Protein AF-A0A2M9NRP5-F1 (afdb_monomer_lite)

Secondary structure (DSSP, 8-state):
--PPPPPPPPP-------------------------------------------------------------TTEEEE-SHHHHHHHHHSSS---EEEESS-EEE-S-EE--TT--EEEEE-TT-EEEE-S--STTSSEEE-S-S---EEEEEEEEEE---TT-SEEE-TT--SPEEEEEEEEEEES-SEEEEEEEEEEESEEEEEE-S-SSTTPPPP--SEEEEEEEE-SEEEEEE-SSS-SEEE--SS-EEEEPTT-EEEEEE-S-SS-SEEESSS-EEEEE-TT-EEEEEES--SSTT--EEEEEE-TT-EEEEEE-SS--S-SEEESS-EEE-TT-EEEEEESSS-SEEESS-SEEEEES-SEEEEEESSS-SEEE-SS-EEEEEE-S-EEEEESS------B--SSSS---------TTS--SEE--SSTT--EEEEESS---EEEE--HHHHHHHHHHHHHHHHHTTBSSTT--SB-TT--HHHHHHHHHHHHHSPSSHHHHHHHHHHHHHHHHHHHHHHHHHHHHHHHHHHHTTBSSTT--SB-TT--HHHHHHHHHHHHTSPSSHHHHHHHHHHHHHHHHHHHHHHHHHHHHHHHHHHHTTBSSTT--SB-TT--HHHHHHHHHHHHHSPSSHHHHHHHHHHHHHHHHHHHHHHHHHHHHHHHHHHHHTBSSTT--SB-TT--HHHHHHHHHHHTT-

Foldseek 3Di:
DDDDDDDDDDDDDDDDDDDDDDDDDDDDDDDDDDDDDDDDDDDDDDDDDDDDDDDDDDDDDDDPDDPPPPDDQQEDEDAELVRVLCSFQDPRNHAEYEYPAEYEQAFFRAGHQQHQHHEYHDVQHEYEDNFDEDLRGGAEHDDHARHAEYEYENYEYQDQYPQANYHYDPNYAAHEYEYENYEYAAQEHHHAQRYEYEYYHAYEEEFQNPSDVNGDGHEANYNYQEYEYAAEYAYEGEDQYANYEHAHQEYEYEYEAQHEEHYEYADHHAANYEHDNHAYAYEHYALYEEHADYAHAHYRPHEHQEAYYYANYEYAAEHDDDDAAESHHYEEEAEAAAQYHAAFEYEHYEPYEYEHYAEHEYHAHAEEHFYYAHYASYEYEHAAYEYEDDYAEYEFAYNFDPPWDKDFDPPQAWDWDFPDDDPPGDDNYYDYPDPPHGHTYTYRRHGIYTYGHPPPSVLVRLLVVLVCLLPQQAPDPVLQHGDPPRDPVSLVSSVVSLVPHDDDDSSVVSVVSSVSSVVNNVVVVVLVVLLVVLVCLLCQQAPDPVLQHGDPPDDPVSLVSSVVSLVPHDDDDSSVVSVVSSVSSVVNNVVVVVLVVLLVVLVCLLCQQAPDPVLQHGDPPDDPVSLVVSLVSLVPHDDDDSSVVSVVSSVSSVVNNVVVVVVVVLVVVLVVLQCQQAPDPVSPHGDPPDDPVSVVVSVVSVVVD

Sequence (705 aa):
MKKSKVLKPINVMTTSFLLASSLLMPTAGFAEESSASEKNVANAQESEAKNQSAGTQTVEKESRSKAATARATNEAVVNNFAELKAALEGDNGITTITLGQNIDISGPINIQAKKSNILIEGNNYTVSETGANGGSGGIYYGNGNILRNVTVKDLTIRGKNYYGFITINDASNNVKQIFENVTYSGPQMIWNRYGNVIFRGVNNININNTTMPGSSPAQEMAETGSVEIEGEININHNSGYALIWSISKAPQFKIAPDAKVEINTLQSGYGIFYPTEGYGDFSVGENAMVKFDGQKGITGSGILKSFILDPGAEVEMNRTGKDVAPMILFYGETEINENAKLQVSTENGHAMQAVNVGTMKFKKPERVILSSLKGQAIDNKYTSLTLSMDTGKVKYWTNQSPTPNSYVSNDGKDFTWDANYRYDVAQAIKVSKNLNYNFNIEFDKTNKIELGTDVDGQLKKELAEAKNKVEDLFTNDKFDTLKGSTNQGAIDEAQAAVNKLPAGAEKDRLQDLVNKAKDLLKKKEEAEKDQADAKKKVEDLFTDNKFDTLKGNTNQAAVDEAEAAVNKLPAGAEKDRLQDLVNKAKDLLKKKEEAEKEQADAKKKVEDLFTDNKFDTLKGNTNQAAVDEAEAAVNKLPAGAEKDRLQDLVNKAKDLLKKKEEAEKEQADAKKKVEDLFTDNKFDTLKGSTNQAAVDEAQAAVNKL

Structure (mmCIF, N/CA/C/O backbone):
data_AF-A0A2M9NRP5-F1
#
_entry.id   AF-A0A2M9NRP5-F1
#
loop_
_atom_site.group_PDB
_atom_site.id
_atom_site.type_symbol
_atom_site.label_atom_id
_atom_site.label_alt_id
_atom_site.label_comp_id
_atom_site.label_asym_id
_atom_site.label_entity_id
_atom_site.label_seq_id
_atom_site.pdbx_PDB_ins_code
_atom_site.Cartn_x
_atom_site.Cartn_y
_atom_site.Cartn_z
_atom_site.occupancy
_atom_site.B_iso_or_equiv
_atom_site.auth_seq_id
_atom_site.auth_comp_id
_atom_site.auth_asym_id
_atom_site.auth_atom_id
_atom_site.pdbx_PDB_model_num
ATOM 1 N N . MET A 1 1 ? 36.938 26.075 41.497 1.00 39.78 1 MET A N 1
ATOM 2 C CA . MET A 1 1 ? 36.907 27.092 40.419 1.00 39.78 1 MET A CA 1
ATOM 3 C C . MET A 1 1 ? 36.660 26.417 39.074 1.00 39.78 1 MET A C 1
ATOM 5 O O . MET A 1 1 ? 37.544 25.724 38.598 1.00 39.78 1 MET A O 1
ATOM 9 N N . LYS A 1 2 ? 35.466 26.606 38.500 1.00 34.19 2 LYS A N 1
ATOM 10 C CA . LYS A 1 2 ? 35.135 26.724 37.062 1.00 34.19 2 LYS A CA 1
ATOM 11 C C . LYS A 1 2 ? 33.605 26.857 36.999 1.00 34.19 2 LYS A C 1
ATOM 13 O O . LYS A 1 2 ? 32.886 25.909 37.280 1.00 34.19 2 LYS A O 1
ATOM 18 N N . LYS A 1 3 ? 33.126 28.088 36.788 1.00 31.47 3 LYS A N 1
ATOM 19 C CA . LYS A 1 3 ? 31.700 28.452 36.740 1.00 31.47 3 LYS A CA 1
ATOM 20 C C . LYS A 1 3 ? 31.164 28.150 35.336 1.00 31.47 3 LYS A C 1
ATOM 22 O O . LYS A 1 3 ? 31.695 28.700 34.375 1.00 31.47 3 LYS A O 1
ATOM 27 N N . SER A 1 4 ? 30.131 27.316 35.226 1.00 34.12 4 SER A N 1
ATOM 28 C CA . SER A 1 4 ? 29.380 27.131 33.978 1.00 34.12 4 SER A CA 1
ATOM 29 C C . SER A 1 4 ? 28.282 28.194 33.877 1.00 34.12 4 SER A C 1
ATOM 31 O O . SER A 1 4 ? 27.573 28.454 34.850 1.00 34.12 4 SER A O 1
ATOM 33 N N . LYS A 1 5 ? 28.211 28.865 32.723 1.00 35.06 5 LYS A N 1
ATOM 34 C CA . LYS A 1 5 ? 27.288 29.966 32.423 1.00 35.06 5 LYS A CA 1
ATOM 35 C C . LYS A 1 5 ? 25.906 29.417 32.059 1.00 35.06 5 LYS A C 1
ATOM 37 O O . LYS A 1 5 ? 25.784 28.552 31.202 1.00 35.06 5 LYS A O 1
ATOM 42 N N . VAL A 1 6 ? 24.884 29.988 32.688 1.00 32.22 6 VAL A N 1
ATOM 43 C CA . VAL A 1 6 ? 23.459 29.792 32.395 1.00 32.22 6 VAL A CA 1
ATOM 44 C C . VAL A 1 6 ? 23.090 30.582 31.133 1.00 32.22 6 VAL A C 1
ATOM 46 O O . VAL A 1 6 ? 23.332 31.789 31.074 1.00 32.22 6 VAL A O 1
ATOM 49 N N . LEU A 1 7 ? 22.504 29.913 30.138 1.00 30.45 7 LEU A N 1
ATOM 50 C CA . LEU A 1 7 ? 21.880 30.528 28.961 1.00 30.45 7 LEU A CA 1
ATOM 51 C C . LEU A 1 7 ? 20.376 30.712 29.223 1.00 30.45 7 LEU A C 1
ATOM 53 O O . LEU A 1 7 ? 19.698 29.783 29.653 1.00 30.45 7 LEU A O 1
ATOM 57 N N . LYS A 1 8 ? 19.882 31.935 28.998 1.00 32.38 8 LYS A N 1
ATOM 58 C CA . LYS A 1 8 ? 18.467 32.326 29.109 1.00 32.38 8 LYS A CA 1
ATOM 59 C C . LYS A 1 8 ? 17.691 31.930 27.839 1.00 32.38 8 LYS A C 1
ATOM 61 O O . LYS A 1 8 ? 18.275 32.006 26.758 1.00 32.38 8 LYS A O 1
ATOM 66 N N . PRO A 1 9 ? 16.394 31.592 27.936 1.00 34.56 9 PRO A N 1
ATOM 67 C CA . PRO A 1 9 ? 15.548 31.358 26.770 1.00 34.56 9 PRO A CA 1
ATOM 68 C C . PRO A 1 9 ? 15.147 32.665 26.065 1.00 34.56 9 PRO A C 1
ATOM 70 O O . PRO A 1 9 ? 14.930 33.701 26.696 1.00 34.56 9 PRO A O 1
ATOM 73 N N . ILE A 1 10 ? 15.070 32.582 24.737 1.00 32.06 10 ILE A N 1
ATOM 74 C CA . ILE A 1 10 ? 14.662 33.634 23.802 1.00 32.06 10 ILE A CA 1
ATOM 75 C C . ILE A 1 10 ? 13.128 33.649 23.723 1.00 32.06 10 ILE A C 1
ATOM 77 O O . ILE A 1 10 ? 12.516 32.644 23.374 1.00 32.06 10 ILE A O 1
ATOM 81 N N . ASN A 1 11 ? 12.526 34.800 24.033 1.00 30.03 11 ASN A N 1
ATOM 82 C CA . ASN A 1 11 ? 11.124 35.112 23.746 1.00 30.03 11 ASN A CA 1
ATOM 83 C C . ASN A 1 11 ? 10.968 35.405 22.248 1.00 30.03 11 ASN A C 1
ATOM 85 O O . ASN A 1 11 ? 11.623 36.317 21.743 1.00 30.03 11 ASN A O 1
ATOM 89 N N . VAL A 1 12 ? 10.056 34.709 21.567 1.00 31.39 12 VAL A N 1
ATOM 90 C CA . VAL A 1 12 ? 9.543 35.141 20.259 1.00 31.39 12 VAL A CA 1
ATOM 91 C C . VAL A 1 12 ? 8.069 35.499 20.419 1.00 31.39 12 VAL A C 1
ATOM 93 O O . VAL A 1 12 ? 7.280 34.742 20.977 1.00 31.39 12 VAL A O 1
ATOM 96 N N . MET A 1 13 ? 7.766 36.725 19.998 1.00 26.23 13 MET A N 1
ATOM 97 C CA . MET A 1 13 ? 6.534 37.473 20.208 1.00 26.23 13 MET A CA 1
ATOM 98 C C . MET A 1 13 ? 5.302 36.811 19.583 1.00 26.23 13 MET A C 1
ATOM 100 O O . MET A 1 13 ? 5.248 36.594 18.376 1.00 26.23 13 MET A O 1
ATOM 104 N N . THR A 1 14 ? 4.258 36.645 20.389 1.00 29.83 14 THR A N 1
ATOM 105 C CA . THR A 1 14 ? 2.859 36.650 19.950 1.00 29.83 14 THR A CA 1
ATOM 106 C C . THR A 1 14 ? 2.466 38.062 19.522 1.00 29.83 14 THR A C 1
ATOM 108 O O . THR A 1 14 ? 2.480 38.988 20.333 1.00 29.83 14 THR A O 1
ATOM 111 N N . THR A 1 15 ? 2.108 38.235 18.252 1.00 27.80 15 THR A N 1
ATOM 112 C CA . THR A 1 15 ? 1.492 39.466 17.745 1.00 27.80 15 THR A CA 1
ATOM 113 C C . THR A 1 15 ? -0.024 39.337 17.873 1.00 27.80 15 THR A C 1
ATOM 115 O O . THR A 1 15 ? -0.676 38.661 17.084 1.00 27.80 15 THR A O 1
ATOM 118 N N . SER A 1 16 ? -0.581 39.971 18.903 1.00 26.78 16 SER A N 1
ATOM 119 C CA . SER A 1 16 ? -2.015 40.225 19.028 1.00 26.78 16 SER A CA 1
ATOM 120 C C . SER A 1 16 ? -2.387 41.409 18.136 1.00 26.78 16 SER A C 1
ATOM 122 O O . SER A 1 16 ? -1.822 42.489 18.303 1.00 26.78 16 SER A O 1
ATOM 124 N N . PHE A 1 17 ? -3.353 41.239 17.232 1.00 26.33 17 PHE A N 1
ATOM 125 C CA . PHE A 1 17 ? -4.066 42.362 16.620 1.00 26.33 17 PHE A CA 1
ATOM 126 C C . PHE A 1 17 ? -5.505 42.383 17.133 1.00 26.33 17 PHE A C 1
ATOM 128 O O . PHE A 1 17 ? -6.215 41.380 17.104 1.00 26.33 17 PHE A O 1
ATOM 135 N N . LEU A 1 18 ? -5.870 43.541 17.680 1.00 24.45 18 LEU A N 1
ATOM 136 C CA . LEU A 1 18 ? -7.116 43.828 18.370 1.00 24.45 18 LEU A CA 1
ATOM 137 C C . LEU A 1 18 ? -8.341 43.696 17.456 1.00 24.45 18 LEU A C 1
ATOM 139 O O . LEU A 1 18 ? -8.385 44.278 16.374 1.00 24.45 18 LEU A O 1
ATOM 143 N N . LEU A 1 19 ? -9.378 43.033 17.976 1.00 25.98 19 LEU A N 1
ATOM 144 C CA . LEU A 1 19 ? -10.760 43.269 17.575 1.00 25.98 19 LEU A CA 1
ATOM 145 C C . LEU A 1 19 ? -11.211 44.631 18.111 1.00 25.98 19 LEU A C 1
ATOM 147 O O . LEU A 1 19 ? -11.216 44.864 19.320 1.00 25.98 19 LEU A O 1
ATOM 151 N N . ALA A 1 20 ? -11.684 45.485 17.213 1.00 25.69 20 ALA A N 1
ATOM 152 C CA . ALA A 1 20 ? -12.598 46.561 17.544 1.00 25.69 20 ALA A CA 1
ATOM 153 C C . ALA A 1 20 ? -13.628 46.678 16.422 1.00 25.69 20 ALA A C 1
ATOM 155 O O . ALA A 1 20 ? -13.295 47.078 15.310 1.00 25.69 20 ALA A O 1
ATOM 156 N N . SER A 1 21 ? -14.881 46.341 16.720 1.00 27.66 21 SER A N 1
ATOM 157 C CA . SER A 1 21 ? -16.020 47.181 16.349 1.00 27.66 21 SER A CA 1
ATOM 158 C C . SER A 1 21 ? -17.283 46.700 17.049 1.00 27.66 21 SER A C 1
ATOM 160 O O . SER A 1 21 ? -17.725 45.564 16.921 1.00 27.66 21 SER A O 1
ATOM 162 N N . SER A 1 22 ? -17.815 47.638 17.817 1.00 26.92 22 SER A N 1
ATOM 163 C CA . SER A 1 22 ? -19.147 47.717 18.388 1.00 26.92 22 SER A CA 1
ATOM 164 C C . SER A 1 22 ? -20.257 47.350 17.407 1.00 26.92 22 SER A C 1
ATOM 166 O O . SER A 1 22 ? -20.298 47.911 16.314 1.00 26.92 22 SER A O 1
ATOM 168 N N . LEU A 1 23 ? -21.251 46.589 17.861 1.00 26.50 23 LEU A N 1
ATOM 169 C CA . LEU A 1 23 ? -22.629 46.841 17.454 1.00 26.50 23 LEU A CA 1
ATOM 170 C C . LEU A 1 23 ? -23.588 46.589 18.617 1.00 26.50 23 LEU A C 1
ATOM 172 O O . LEU A 1 23 ? -23.516 45.585 19.322 1.00 26.50 23 LEU A O 1
ATOM 176 N N . LEU A 1 24 ? -24.429 47.598 18.818 1.00 27.03 24 LEU A N 1
ATOM 177 C CA . LEU A 1 24 ? -25.480 47.691 19.809 1.00 27.03 24 LEU A CA 1
ATOM 178 C C . LEU A 1 24 ? -26.542 46.600 19.615 1.00 27.03 24 LEU A C 1
ATOM 180 O O . LEU A 1 24 ? -26.852 46.208 18.492 1.00 27.03 24 LEU A O 1
ATOM 184 N N . MET A 1 25 ? -27.158 46.199 20.728 1.00 27.98 25 MET A N 1
ATOM 185 C CA . MET A 1 25 ? -28.485 45.575 20.745 1.00 27.98 25 MET A CA 1
ATOM 186 C C . MET A 1 25 ? -29.546 46.536 20.162 1.00 27.98 25 MET A C 1
ATOM 188 O O . MET A 1 25 ? -29.333 47.751 20.129 1.00 27.98 25 MET A O 1
ATOM 192 N N . PRO A 1 26 ? -30.729 46.022 19.786 1.00 32.56 26 PRO A N 1
ATOM 193 C CA . PRO A 1 26 ? -31.793 46.036 20.784 1.00 32.56 26 PRO A CA 1
ATOM 194 C C . PRO A 1 26 ? -32.595 44.735 20.896 1.00 32.56 26 PRO A C 1
ATOM 196 O O . PRO A 1 26 ? -32.732 43.929 19.982 1.00 32.56 26 PRO A O 1
ATOM 199 N N . THR A 1 27 ? -33.133 44.616 22.099 1.00 26.97 27 THR A N 1
ATOM 200 C CA . THR A 1 27 ? -34.112 43.685 22.645 1.00 26.97 27 THR A CA 1
ATOM 201 C C . THR A 1 27 ? -35.478 43.729 21.954 1.00 26.97 27 THR A C 1
ATOM 203 O O . THR A 1 27 ? -35.994 44.817 21.711 1.00 26.97 27 THR A O 1
ATOM 206 N N . ALA A 1 28 ? -36.099 42.560 21.785 1.00 26.16 28 ALA A N 1
ATOM 207 C CA . ALA A 1 28 ? -37.537 42.247 21.892 1.00 26.16 28 ALA A CA 1
ATOM 208 C C . ALA A 1 28 ? -37.679 40.755 21.520 1.00 26.16 28 ALA A C 1
ATOM 210 O O . ALA A 1 28 ? -37.014 40.311 20.596 1.00 26.16 28 ALA A O 1
ATOM 211 N N . GLY A 1 29 ? -38.461 39.884 22.145 1.00 23.88 29 GLY A N 1
ATOM 212 C CA . GLY A 1 29 ? -39.442 39.980 23.210 1.00 23.88 29 GLY A CA 1
ATOM 213 C C . GLY A 1 29 ? -40.284 38.694 23.152 1.00 23.88 29 GLY A C 1
ATOM 214 O O . GLY A 1 29 ? -40.696 38.305 22.068 1.00 23.88 29 GLY A O 1
ATOM 215 N N . PHE A 1 30 ? -40.524 38.099 24.322 1.00 24.27 30 PHE A N 1
ATOM 216 C CA . PHE A 1 30 ? -41.707 37.316 24.721 1.00 24.27 30 PHE A CA 1
ATOM 217 C C . PHE A 1 30 ? -42.085 35.943 24.115 1.00 24.27 30 PHE A C 1
ATOM 219 O O . PHE A 1 30 ? -42.012 35.707 22.915 1.00 24.27 30 PHE A O 1
ATOM 226 N N . ALA A 1 31 ? -42.660 35.158 25.049 1.00 25.80 31 ALA A N 1
ATOM 227 C CA . ALA A 1 31 ? -43.504 33.952 24.979 1.00 25.80 31 ALA A CA 1
ATOM 228 C C . ALA A 1 31 ? -42.745 32.601 24.886 1.00 25.80 31 ALA A C 1
ATOM 230 O O . ALA A 1 31 ? -42.038 32.365 23.914 1.00 25.80 31 ALA A O 1
ATOM 231 N N . GLU A 1 32 ? -42.695 31.721 25.911 1.00 24.89 32 GLU A N 1
ATOM 232 C CA . GLU A 1 32 ? -43.805 30.971 26.577 1.00 24.89 32 GLU A CA 1
ATOM 233 C C . GLU A 1 32 ? -44.709 30.301 25.515 1.00 24.89 32 GLU A C 1
ATOM 235 O O . GLU A 1 32 ? -45.106 30.949 24.561 1.00 24.89 32 GLU A O 1
ATOM 240 N N . GLU A 1 33 ? -45.068 29.018 25.516 1.00 25.53 33 GLU A N 1
ATOM 241 C CA . GLU A 1 33 ? -45.309 28.037 26.573 1.00 25.53 33 GLU A CA 1
ATOM 242 C C . GLU A 1 33 ? -45.669 26.686 25.887 1.00 25.53 33 GLU A C 1
ATOM 244 O O . GLU A 1 33 ? -46.022 26.674 24.708 1.00 25.53 33 GLU A O 1
ATOM 249 N N . SER A 1 34 ? -45.714 25.592 26.664 1.00 25.22 34 SER A N 1
ATOM 250 C CA . SER A 1 34 ? -46.558 24.379 26.481 1.00 25.22 34 SER A CA 1
ATOM 251 C C . SER A 1 34 ? -46.191 23.380 25.357 1.00 25.22 34 SER A C 1
ATOM 253 O O . SER A 1 34 ? -46.001 23.761 24.212 1.00 25.22 34 SER A O 1
ATOM 255 N N . SER A 1 35 ? -45.932 22.081 25.565 1.00 26.25 35 SER A N 1
ATOM 256 C CA . SER A 1 35 ? -46.452 20.989 26.423 1.00 26.25 35 SER A CA 1
ATOM 257 C C . SER A 1 35 ? -47.418 20.041 25.685 1.00 26.25 35 SER A C 1
ATOM 259 O O . SER A 1 35 ? -48.160 20.450 24.803 1.00 26.25 35 SER A O 1
ATOM 261 N N . ALA A 1 36 ? -47.365 18.767 26.109 1.00 25.58 36 ALA A N 1
ATOM 262 C CA . ALA A 1 36 ? -48.167 17.586 25.736 1.00 25.58 36 ALA A CA 1
ATOM 263 C C . ALA A 1 36 ? -47.902 16.979 24.338 1.00 25.58 36 ALA A C 1
ATOM 265 O O . ALA A 1 36 ? -47.996 17.651 23.325 1.00 25.58 36 ALA A O 1
ATOM 266 N N . SER A 1 37 ? -47.429 15.735 24.173 1.00 23.58 37 SER A N 1
ATOM 267 C CA . SER A 1 37 ? -47.808 14.415 24.721 1.00 23.58 37 SER A CA 1
ATOM 268 C C . SER A 1 37 ? -49.165 13.903 24.238 1.00 23.58 37 SER A C 1
ATOM 270 O O . SER A 1 37 ? -50.182 14.259 24.819 1.00 23.58 37 SER A O 1
ATOM 272 N N . GLU A 1 38 ? -49.159 12.950 23.304 1.00 26.66 38 GLU A N 1
ATOM 273 C CA . GLU A 1 38 ? -50.237 11.966 23.174 1.00 26.66 38 GLU A CA 1
ATOM 274 C C . GLU A 1 38 ? -49.670 10.568 22.892 1.00 26.66 38 GLU A C 1
ATOM 276 O O . GLU A 1 38 ? -48.909 10.331 21.956 1.00 26.66 38 GLU A O 1
ATOM 281 N N . LYS A 1 39 ? -50.047 9.647 23.783 1.00 26.83 39 LYS A N 1
ATOM 282 C CA . LYS A 1 39 ? -50.025 8.194 23.615 1.00 26.83 39 LYS A CA 1
ATOM 283 C C . LYS A 1 39 ? -51.241 7.783 22.780 1.00 26.83 39 LYS A C 1
ATOM 285 O O . LYS A 1 39 ? -52.314 8.320 23.020 1.00 26.83 39 LYS A O 1
ATOM 290 N N . ASN A 1 40 ? -51.109 6.743 21.957 1.00 25.48 40 ASN A N 1
ATOM 291 C CA . ASN A 1 40 ? -51.956 5.533 21.981 1.00 25.48 40 ASN A CA 1
ATOM 292 C C . ASN A 1 40 ? -51.456 4.553 20.899 1.00 25.48 40 ASN A C 1
ATOM 294 O O . ASN A 1 40 ? -51.275 4.940 19.754 1.00 25.48 40 ASN A O 1
ATOM 298 N N . VAL A 1 41 ? -50.912 3.394 21.286 1.00 26.67 41 VAL A N 1
ATOM 299 C CA . VAL A 1 41 ? -51.579 2.087 21.502 1.00 26.67 41 VAL A CA 1
ATOM 300 C C . VAL A 1 41 ? -51.777 1.289 20.202 1.00 26.67 41 VAL A C 1
ATOM 302 O O . VAL A 1 41 ? -52.604 1.616 19.364 1.00 26.67 41 VAL A O 1
ATOM 305 N N . ALA A 1 42 ? -50.960 0.233 20.122 1.00 25.70 42 ALA A N 1
ATOM 306 C CA . ALA A 1 42 ? -51.183 -1.130 19.630 1.00 25.70 42 ALA A CA 1
ATOM 307 C C . ALA A 1 42 ? -52.346 -1.427 18.664 1.00 25.70 42 ALA A C 1
ATOM 309 O O . ALA A 1 42 ? -53.505 -1.212 19.001 1.00 25.70 42 ALA A O 1
ATOM 310 N N . ASN A 1 43 ? -52.049 -2.195 17.608 1.00 25.89 43 ASN A N 1
ATOM 311 C CA . ASN A 1 43 ? -52.514 -3.584 17.578 1.00 25.89 43 ASN A CA 1
ATOM 312 C C . ASN A 1 43 ? -51.660 -4.467 16.656 1.00 25.89 43 ASN A C 1
ATOM 314 O O . ASN A 1 43 ? -51.151 -4.020 15.631 1.00 25.89 43 ASN A O 1
ATOM 318 N N . ALA A 1 44 ? -51.513 -5.718 17.074 1.00 27.38 44 ALA A N 1
ATOM 319 C CA . ALA A 1 44 ? -50.816 -6.796 16.393 1.00 27.38 44 ALA A CA 1
ATOM 320 C C . ALA A 1 44 ? -51.640 -7.372 15.230 1.00 27.38 44 ALA A C 1
ATOM 322 O O . ALA A 1 44 ? -52.867 -7.342 15.285 1.00 27.38 44 ALA A O 1
ATOM 323 N N . GLN A 1 45 ? -50.972 -8.002 14.258 1.00 25.14 45 GLN A N 1
ATOM 324 C CA . GLN A 1 45 ? -51.345 -9.354 13.830 1.00 25.14 45 GLN A CA 1
ATOM 325 C C . GLN A 1 45 ? -50.246 -10.016 12.989 1.00 25.14 45 GLN A C 1
ATOM 327 O O . GLN A 1 45 ? -49.755 -9.463 12.007 1.00 25.14 45 GLN A O 1
ATOM 332 N N . GLU A 1 46 ? -49.893 -11.222 13.425 1.00 24.38 46 GLU A N 1
ATOM 333 C CA . GLU A 1 46 ? -49.099 -12.232 12.734 1.00 24.38 46 GLU A CA 1
ATOM 334 C C . GLU A 1 46 ? -49.718 -12.637 11.389 1.00 24.38 46 GLU A C 1
ATOM 336 O O . GLU A 1 46 ? -50.938 -12.727 11.251 1.00 24.38 46 GLU A O 1
ATOM 341 N N . SER A 1 47 ? -48.868 -13.037 10.443 1.00 25.25 47 SER A N 1
ATOM 342 C CA . SER A 1 47 ? -49.148 -14.242 9.659 1.00 25.25 47 SER A CA 1
ATOM 343 C C . SER A 1 47 ? -47.840 -14.917 9.246 1.00 25.25 47 SER A C 1
ATOM 345 O O . SER A 1 47 ? -46.995 -14.346 8.558 1.00 25.25 47 SER A O 1
ATOM 347 N N . GLU A 1 48 ? -47.676 -16.145 9.725 1.00 25.83 48 GLU A N 1
ATOM 348 C CA . GLU A 1 48 ? -46.725 -17.125 9.223 1.00 25.83 48 GLU A CA 1
ATOM 349 C C . GLU A 1 48 ? -47.145 -17.589 7.820 1.00 25.83 48 GLU A C 1
ATOM 351 O O . GLU A 1 48 ? -48.319 -17.878 7.594 1.00 25.83 48 GLU A O 1
ATOM 356 N N . ALA A 1 49 ? -46.185 -17.776 6.912 1.00 24.38 49 ALA A N 1
ATOM 357 C CA . ALA A 1 49 ? -46.240 -18.851 5.918 1.00 24.38 49 ALA A CA 1
ATOM 358 C C . ALA A 1 49 ? -44.850 -19.099 5.314 1.00 24.38 49 ALA A C 1
ATOM 360 O O . ALA A 1 49 ? -44.325 -18.311 4.528 1.00 24.38 49 ALA A O 1
ATOM 361 N N . LYS A 1 50 ? -44.273 -20.249 5.670 1.00 26.19 50 LYS A N 1
ATOM 362 C CA . LYS A 1 50 ? -43.198 -20.916 4.929 1.00 26.19 50 LYS A CA 1
ATOM 363 C C . LYS A 1 50 ? -43.678 -21.258 3.514 1.00 26.19 50 LYS A C 1
ATOM 365 O O . LYS A 1 50 ? -44.777 -21.783 3.372 1.00 26.19 50 LYS A O 1
ATOM 370 N N . ASN A 1 51 ? -42.808 -21.117 2.513 1.00 25.72 51 ASN A N 1
ATOM 371 C CA . ASN A 1 51 ? -42.535 -22.206 1.570 1.00 25.72 51 ASN A CA 1
ATOM 372 C C . ASN A 1 51 ? -41.260 -21.958 0.753 1.00 25.72 51 ASN A C 1
ATOM 374 O O . ASN A 1 51 ? -41.068 -20.916 0.136 1.00 25.72 51 ASN A O 1
ATOM 378 N N . GLN A 1 52 ? -40.402 -22.974 0.772 1.00 25.75 52 GLN A N 1
ATOM 379 C CA . GLN A 1 52 ? -39.286 -23.191 -0.139 1.00 25.75 52 GLN A CA 1
ATOM 380 C C . GLN A 1 52 ? -39.820 -23.657 -1.504 1.00 25.75 52 GLN A C 1
ATOM 382 O O . GLN A 1 52 ? -40.711 -24.499 -1.534 1.00 25.75 52 GLN A O 1
ATOM 387 N N . SER A 1 53 ? -39.182 -23.257 -2.606 1.00 24.95 53 SER A N 1
ATOM 388 C CA . SER A 1 53 ? -38.695 -24.228 -3.599 1.00 24.95 53 SER A CA 1
ATOM 389 C C . SER A 1 53 ? -37.692 -23.600 -4.562 1.00 24.95 53 SER A C 1
ATOM 391 O O . SER A 1 53 ? -37.819 -22.453 -4.978 1.00 24.95 53 SER A O 1
ATOM 393 N N . ALA A 1 54 ? -36.705 -24.414 -4.908 1.00 25.41 54 ALA A N 1
ATOM 394 C CA . ALA A 1 54 ? -35.581 -24.145 -5.779 1.00 25.41 54 ALA A CA 1
ATOM 395 C C . ALA A 1 54 ? -35.947 -23.903 -7.255 1.00 25.41 54 ALA A C 1
ATOM 397 O O . ALA A 1 54 ? -36.905 -24.473 -7.763 1.00 25.41 54 ALA A O 1
ATOM 398 N N . GLY A 1 55 ? -35.059 -23.157 -7.924 1.00 25.02 55 GLY A N 1
ATOM 399 C CA . GLY A 1 55 ? -34.459 -23.499 -9.218 1.00 25.02 55 GLY A CA 1
ATOM 400 C C . GLY A 1 55 ? -35.339 -23.442 -10.464 1.00 25.02 55 GLY A C 1
ATOM 401 O O . GLY A 1 55 ? -36.227 -24.263 -10.636 1.00 25.02 55 GLY A O 1
ATOM 402 N N . THR A 1 56 ? -34.977 -22.576 -11.415 1.00 25.08 56 THR A N 1
ATOM 403 C CA . THR A 1 56 ? -34.483 -22.977 -12.751 1.00 25.08 56 THR A CA 1
ATOM 404 C C . THR A 1 56 ? -33.969 -21.736 -13.486 1.00 25.08 56 THR A C 1
ATOM 406 O O . THR A 1 56 ? -34.633 -20.706 -13.542 1.00 25.08 56 THR A O 1
ATOM 409 N N . GLN A 1 57 ? -32.753 -21.845 -14.023 1.00 29.45 57 GLN A N 1
ATOM 410 C CA . GLN A 1 57 ? -32.172 -20.911 -14.981 1.00 29.45 57 GLN A CA 1
ATOM 411 C C . GLN A 1 57 ? -32.922 -20.997 -16.313 1.00 29.45 57 GLN A C 1
ATOM 413 O O . GLN A 1 57 ? -32.969 -22.064 -16.921 1.00 29.45 57 GLN A O 1
ATOM 418 N N . THR A 1 58 ? -33.379 -19.861 -16.827 1.00 26.42 58 THR A N 1
ATOM 419 C CA . THR A 1 58 ? -33.597 -19.676 -18.263 1.00 26.42 58 THR A CA 1
ATOM 420 C C . THR A 1 58 ? -32.919 -18.391 -18.703 1.00 26.42 58 THR A C 1
ATOM 422 O O . THR A 1 58 ? -33.174 -17.302 -18.194 1.00 26.42 58 THR A O 1
ATOM 425 N N . VAL A 1 59 ? -31.983 -18.572 -19.629 1.00 32.75 59 VAL A N 1
ATOM 426 C CA . VAL A 1 59 ? -31.284 -17.534 -20.373 1.00 32.75 59 VAL A CA 1
ATOM 427 C C . VAL A 1 59 ? -32.284 -16.919 -21.344 1.00 32.75 59 VAL A C 1
ATOM 429 O O . VAL A 1 59 ? -32.688 -17.587 -22.288 1.00 32.75 59 VAL A O 1
ATOM 432 N N . GLU A 1 60 ? -32.635 -15.650 -21.153 1.00 26.39 60 GLU A N 1
ATOM 433 C CA . GLU A 1 60 ? -33.282 -14.859 -22.197 1.00 26.39 60 GLU A CA 1
ATOM 434 C C . GLU A 1 60 ? -32.579 -13.514 -22.354 1.00 26.39 60 GLU A C 1
ATOM 436 O O . GLU A 1 60 ? -32.522 -12.657 -21.471 1.00 26.39 60 GLU A O 1
ATOM 441 N N . LYS A 1 61 ? -31.957 -13.392 -23.522 1.00 35.66 61 LYS A N 1
ATOM 442 C CA . LYS A 1 61 ? -31.301 -12.204 -24.039 1.00 35.66 61 LYS A CA 1
ATOM 443 C C . LYS A 1 61 ? -32.404 -11.346 -24.659 1.00 35.66 61 LYS A C 1
ATOM 445 O O . LYS A 1 61 ? -32.629 -11.426 -25.860 1.00 35.66 61 LYS A O 1
ATOM 450 N N . GLU A 1 62 ? -33.088 -10.540 -23.854 1.00 30.91 62 GLU A N 1
ATOM 451 C CA . GLU A 1 62 ? -34.000 -9.520 -24.373 1.00 30.91 62 GLU A CA 1
ATOM 452 C C . GLU A 1 62 ? -33.500 -8.107 -24.078 1.00 30.91 62 GLU A C 1
ATOM 454 O O . GLU A 1 62 ? -33.162 -7.709 -22.961 1.00 30.91 62 GLU A O 1
ATOM 459 N N . SER A 1 63 ? -33.426 -7.359 -25.170 1.00 29.88 63 SER A N 1
ATOM 460 C CA . SER A 1 63 ? -33.180 -5.935 -25.275 1.00 29.88 63 SER A CA 1
ATOM 461 C C . SER A 1 63 ? -34.011 -5.132 -24.274 1.00 29.88 63 SER A C 1
ATOM 463 O O . SER A 1 63 ? -35.227 -5.015 -24.425 1.00 29.88 63 SER A O 1
ATOM 465 N N . ARG A 1 64 ? -33.350 -4.484 -23.306 1.00 32.25 64 ARG A N 1
ATOM 466 C CA . ARG A 1 64 ? -33.970 -3.409 -22.523 1.00 32.25 64 ARG A CA 1
ATOM 467 C C . ARG A 1 64 ? -34.186 -2.201 -23.427 1.00 32.25 64 ARG A C 1
ATOM 469 O O . ARG A 1 64 ? -33.315 -1.347 -23.589 1.00 32.25 64 ARG A O 1
ATOM 476 N N . SER A 1 65 ? -35.370 -2.147 -24.022 1.00 31.17 65 SER A N 1
ATOM 477 C CA . SER A 1 65 ? -35.976 -0.901 -24.455 1.00 31.17 65 SER A CA 1
ATOM 478 C C . SER A 1 65 ? -36.080 0.037 -23.245 1.00 31.17 65 SER A C 1
ATOM 480 O O . SER A 1 65 ? -36.381 -0.364 -22.120 1.00 31.17 65 SER A O 1
ATOM 482 N N . LYS A 1 66 ? -35.736 1.303 -23.483 1.00 41.34 66 LYS A N 1
ATOM 483 C CA . LYS A 1 66 ? -35.810 2.408 -22.528 1.00 41.34 66 LYS A CA 1
ATOM 484 C C . LYS A 1 66 ? -37.234 2.543 -21.976 1.00 41.34 66 LYS A C 1
ATOM 486 O O . LYS A 1 66 ? -38.059 3.225 -22.575 1.00 41.34 66 LYS A O 1
ATOM 491 N N . ALA A 1 67 ? -37.490 1.985 -20.800 1.00 33.12 67 ALA A N 1
ATOM 492 C CA . ALA A 1 67 ? -38.514 2.503 -19.904 1.00 33.12 67 ALA A CA 1
ATOM 493 C C . ALA A 1 67 ? -37.864 3.613 -19.067 1.00 33.12 67 ALA A C 1
ATOM 495 O O . ALA A 1 67 ? -37.312 3.376 -17.995 1.00 33.12 67 ALA A O 1
ATOM 496 N N . ALA A 1 68 ? -37.844 4.829 -19.615 1.00 39.97 68 ALA A N 1
ATOM 497 C CA . ALA A 1 68 ? -37.531 6.023 -18.846 1.00 39.97 68 ALA A CA 1
ATOM 498 C C . ALA A 1 68 ? -38.735 6.322 -17.946 1.00 39.97 68 ALA A C 1
ATOM 500 O O . ALA A 1 68 ? -39.640 7.060 -18.328 1.00 39.97 68 ALA A O 1
ATOM 501 N N . THR A 1 69 ? -38.766 5.712 -16.762 1.00 41.47 69 THR A N 1
ATOM 502 C CA . THR A 1 69 ? -39.590 6.209 -15.661 1.00 41.47 69 THR A CA 1
ATOM 503 C C . THR A 1 69 ? -39.186 7.664 -15.439 1.00 41.47 69 THR A C 1
ATOM 505 O O . THR A 1 69 ? -37.996 7.949 -15.283 1.00 41.47 69 THR A O 1
ATOM 508 N N . ALA A 1 70 ? -40.140 8.594 -15.506 1.00 42.50 70 ALA A N 1
ATOM 509 C CA . ALA A 1 70 ? -39.882 9.996 -15.207 1.00 42.50 70 ALA A CA 1
ATOM 510 C C . ALA A 1 70 ? -39.250 10.079 -13.808 1.00 42.50 70 ALA A C 1
ATOM 512 O O . ALA A 1 70 ? -39.891 9.725 -12.820 1.00 42.50 70 ALA A O 1
ATOM 513 N N . ARG A 1 71 ? -37.966 10.454 -13.743 1.00 57.09 71 ARG A N 1
ATOM 514 C CA . ARG A 1 71 ? -37.240 10.598 -12.477 1.00 57.09 71 ARG A CA 1
ATOM 515 C C . ARG A 1 71 ? -37.866 11.717 -11.660 1.00 57.09 71 ARG A C 1
ATOM 517 O O . ARG A 1 71 ? -38.338 12.705 -12.228 1.00 57.09 71 ARG A O 1
ATOM 524 N N . ALA A 1 72 ? -37.866 11.558 -10.340 1.00 63.81 72 ALA A N 1
ATOM 525 C CA . ALA A 1 72 ? -38.322 12.606 -9.442 1.00 63.81 72 ALA A CA 1
ATOM 526 C C . ALA A 1 72 ? -37.502 13.888 -9.678 1.00 63.81 72 ALA A C 1
ATOM 528 O O . ALA A 1 72 ? -36.325 13.838 -10.035 1.00 63.81 72 ALA A O 1
ATOM 529 N N . THR A 1 73 ? -38.115 15.058 -9.490 1.00 77.88 73 THR A N 1
ATOM 530 C CA . THR A 1 73 ? -37.491 16.362 -9.792 1.00 77.88 73 THR A CA 1
ATOM 531 C C . THR A 1 73 ? -36.239 16.665 -8.956 1.00 77.88 73 THR A C 1
ATOM 533 O O . THR A 1 73 ? -35.560 17.652 -9.218 1.00 77.88 73 THR A O 1
ATOM 536 N N . ASN A 1 74 ? -35.937 15.845 -7.946 1.00 91.75 74 ASN A N 1
ATOM 537 C CA . ASN A 1 74 ? -34.786 15.954 -7.050 1.00 91.75 74 ASN A CA 1
ATOM 538 C C . ASN A 1 74 ? -33.664 14.933 -7.343 1.00 91.75 74 ASN A C 1
ATOM 540 O O . ASN A 1 74 ? -32.734 14.811 -6.539 1.00 91.75 74 ASN A O 1
ATOM 544 N N . GLU A 1 75 ? -33.734 14.207 -8.460 1.00 95.94 75 GLU A N 1
ATOM 545 C CA . GLU A 1 75 ? -32.763 13.181 -8.852 1.00 95.94 75 GLU A CA 1
ATOM 546 C C . GLU A 1 75 ? -31.965 13.573 -10.103 1.00 95.94 75 GLU A C 1
ATOM 548 O O . GLU A 1 75 ? -32.506 14.133 -11.057 1.00 95.94 75 GLU A O 1
ATOM 553 N N . ALA A 1 76 ? -30.683 13.207 -10.146 1.00 97.19 76 ALA A N 1
ATOM 554 C CA . ALA A 1 76 ? -29.854 13.323 -11.344 1.00 97.19 76 ALA A CA 1
ATOM 555 C C . ALA A 1 76 ? -28.969 12.087 -11.542 1.00 97.19 76 ALA A C 1
ATOM 557 O O . ALA A 1 76 ? -28.409 11.567 -10.582 1.00 97.19 76 ALA A O 1
ATOM 558 N N . VAL A 1 77 ? -28.795 11.654 -12.799 1.00 98.00 77 VAL A N 1
ATOM 559 C CA . VAL A 1 77 ? -27.669 10.778 -13.163 1.00 98.00 77 VAL A CA 1
ATOM 560 C C . VAL A 1 77 ? -26.556 11.630 -13.720 1.00 98.00 77 VAL A C 1
ATOM 562 O O . VAL A 1 77 ? -26.796 12.429 -14.624 1.00 98.00 77 VAL A O 1
ATOM 565 N N . VAL A 1 78 ? -25.359 11.426 -13.190 1.00 98.44 78 VAL A N 1
ATOM 566 C CA . VAL A 1 78 ? -24.162 12.167 -13.568 1.00 98.44 78 VAL A CA 1
ATOM 567 C C . VAL A 1 78 ? -23.140 11.209 -14.151 1.00 98.44 78 VAL A C 1
ATOM 569 O O . VAL A 1 78 ? -22.886 10.131 -13.617 1.00 98.44 78 VAL A O 1
ATOM 572 N N . ASN A 1 79 ? -22.563 11.597 -15.273 1.00 98.06 79 ASN A N 1
ATOM 573 C CA . ASN A 1 79 ? -21.606 10.791 -16.007 1.00 98.06 79 ASN A CA 1
ATOM 574 C C . ASN A 1 79 ? -20.208 11.405 -15.917 1.00 98.06 79 ASN A C 1
ATOM 576 O O . ASN A 1 79 ? -19.212 10.739 -16.128 1.00 98.06 79 ASN A O 1
ATOM 580 N N . ASN A 1 80 ? -20.067 12.683 -15.609 1.00 97.81 80 ASN A N 1
ATOM 581 C CA . ASN A 1 80 ? -18.758 13.324 -15.595 1.00 97.81 80 ASN A CA 1
ATOM 582 C C . ASN A 1 80 ? -18.668 14.350 -14.470 1.00 97.81 80 ASN A C 1
ATOM 584 O O . ASN A 1 80 ? -19.654 14.668 -13.802 1.00 97.81 80 ASN A O 1
ATOM 588 N N . PHE A 1 81 ? -17.461 14.880 -14.281 1.00 98.50 81 PHE A N 1
ATOM 589 C CA . PHE A 1 81 ? -17.174 15.894 -13.274 1.00 98.50 81 PHE A CA 1
ATOM 590 C C . PHE A 1 81 ? -18.094 17.115 -13.377 1.00 98.50 81 PHE A C 1
ATOM 592 O O . PHE A 1 81 ? -18.588 17.593 -12.360 1.00 98.50 81 PHE A O 1
ATOM 599 N N . ALA A 1 82 ? -18.353 17.611 -14.592 1.00 98.50 82 ALA A N 1
ATOM 600 C CA . ALA A 1 82 ? -19.168 18.805 -14.796 1.00 98.50 82 ALA A CA 1
ATOM 601 C C . ALA A 1 82 ? -20.629 18.578 -14.378 1.00 98.50 82 ALA A C 1
ATOM 603 O O . ALA A 1 82 ? -21.217 19.436 -13.723 1.00 98.50 82 ALA A O 1
ATOM 604 N N . GLU A 1 83 ? -21.194 17.412 -14.695 1.00 98.56 83 GLU A N 1
ATOM 605 C CA . GLU A 1 83 ? -22.546 17.023 -14.283 1.00 98.56 83 GLU A CA 1
ATOM 606 C C . GLU A 1 83 ? -22.654 16.850 -12.761 1.00 98.56 83 GLU A C 1
ATOM 608 O O . GLU A 1 83 ? -23.583 17.378 -12.149 1.00 98.56 83 GLU A O 1
ATOM 613 N N . LEU A 1 84 ? -21.678 16.184 -12.131 1.00 98.69 84 LEU A N 1
ATOM 614 C CA . LEU A 1 84 ? -21.620 16.041 -10.672 1.00 98.69 84 LEU A CA 1
ATOM 615 C C . LEU A 1 84 ? -21.495 17.402 -9.973 1.00 98.69 84 LEU A C 1
ATOM 617 O O . LEU A 1 84 ? -22.225 17.685 -9.020 1.00 98.69 84 LEU A O 1
ATOM 621 N N . LYS A 1 85 ? -20.616 18.273 -10.480 1.00 98.56 85 LYS A N 1
ATOM 622 C CA . LYS A 1 85 ? -20.444 19.643 -9.989 1.00 98.56 85 LYS A CA 1
ATOM 623 C C . LYS A 1 85 ? -21.742 20.438 -10.112 1.00 98.56 85 LYS A C 1
ATOM 625 O O . LYS A 1 85 ? -22.193 21.016 -9.129 1.00 98.56 85 LYS A O 1
ATOM 630 N N . ALA A 1 86 ? -22.391 20.422 -11.276 1.00 98.12 86 ALA A N 1
ATOM 631 C CA . ALA A 1 86 ? -23.651 21.130 -11.485 1.00 98.12 86 ALA A CA 1
ATOM 632 C C . ALA A 1 86 ? -24.765 20.638 -10.544 1.00 98.12 86 ALA A C 1
ATOM 634 O O . ALA A 1 86 ? -25.521 21.453 -10.011 1.00 98.12 86 ALA A O 1
ATOM 635 N N . ALA A 1 87 ? -24.847 19.325 -10.299 1.00 98.25 87 ALA A N 1
ATOM 636 C CA . ALA A 1 87 ? -25.821 18.741 -9.381 1.00 98.25 87 ALA A CA 1
ATOM 637 C C . ALA A 1 87 ? -25.609 19.211 -7.928 1.00 98.25 87 ALA A C 1
ATOM 639 O O . ALA A 1 87 ? -26.576 19.586 -7.260 1.00 98.25 87 ALA A O 1
ATOM 640 N N . LEU A 1 88 ? -24.356 19.245 -7.461 1.00 97.94 88 LEU A N 1
ATOM 641 C CA . LEU A 1 88 ? -24.004 19.587 -6.078 1.00 97.94 88 LEU A CA 1
ATOM 642 C C . LEU A 1 88 ? -23.974 21.099 -5.793 1.00 97.94 88 LEU A C 1
ATOM 644 O O . LEU A 1 88 ? -24.433 21.511 -4.726 1.00 97.94 88 LEU A O 1
ATOM 648 N N . GLU A 1 89 ? -23.479 21.930 -6.717 1.00 96.94 89 GLU A N 1
ATOM 649 C CA . GLU A 1 89 ? -23.350 23.388 -6.515 1.00 96.94 89 GLU A CA 1
ATOM 650 C C . GLU A 1 89 ? -24.637 24.162 -6.846 1.00 96.94 89 GLU A C 1
ATOM 652 O O . GLU A 1 89 ? -24.886 25.249 -6.313 1.00 96.94 89 GLU A O 1
ATOM 657 N N . GLY A 1 90 ? -25.477 23.614 -7.726 1.00 95.19 90 GLY A N 1
ATOM 658 C CA . GLY A 1 90 ? -26.697 24.274 -8.173 1.00 95.19 90 GLY A CA 1
ATOM 659 C C . GLY A 1 90 ? -27.772 24.363 -7.086 1.00 95.19 90 GLY A C 1
ATOM 660 O O . GLY A 1 90 ? -28.053 23.398 -6.370 1.00 95.19 90 GLY A O 1
ATOM 661 N N . ASP A 1 91 ? -28.453 25.510 -7.018 1.00 94.56 91 ASP A N 1
ATOM 662 C CA . ASP A 1 91 ? -29.746 25.654 -6.332 1.00 94.56 91 ASP A CA 1
ATOM 663 C C . ASP A 1 91 ? -30.866 25.081 -7.217 1.00 94.56 91 ASP A C 1
ATOM 665 O O . ASP A 1 91 ? -31.685 25.793 -7.788 1.00 94.56 91 ASP A O 1
ATOM 669 N N . ASN A 1 92 ? -30.797 23.769 -7.438 1.00 94.50 92 ASN A N 1
ATOM 670 C CA . ASN A 1 92 ? -31.530 23.038 -8.478 1.00 94.50 92 ASN A CA 1
ATOM 671 C C . ASN A 1 92 ? -32.513 21.996 -7.913 1.00 94.50 92 ASN A C 1
ATOM 673 O O . ASN A 1 92 ? -33.055 21.198 -8.668 1.00 94.50 92 ASN A O 1
ATOM 677 N N . GLY A 1 93 ? -32.699 21.946 -6.591 1.00 93.75 93 GLY A N 1
ATOM 678 C CA . GLY A 1 93 ? -33.545 20.947 -5.925 1.00 93.75 93 GLY A CA 1
ATOM 679 C C . GLY A 1 93 ? -33.011 19.506 -5.930 1.00 93.75 93 GLY A C 1
ATOM 680 O O . GLY A 1 93 ? -33.591 18.660 -5.258 1.00 93.75 93 GLY A O 1
ATOM 681 N N . ILE A 1 94 ? -31.901 19.212 -6.619 1.00 97.31 94 ILE A N 1
ATOM 682 C CA . ILE A 1 94 ? -31.325 17.862 -6.689 1.00 97.31 94 ILE A CA 1
ATOM 683 C C . ILE A 1 94 ? -30.688 17.499 -5.347 1.00 97.31 94 ILE A C 1
ATOM 685 O O . ILE A 1 94 ? -29.806 18.207 -4.857 1.00 97.31 94 ILE A O 1
ATOM 689 N N . THR A 1 95 ? -31.115 16.390 -4.755 1.00 96.81 95 THR A N 1
ATOM 690 C CA . THR A 1 95 ? -30.561 15.852 -3.502 1.00 96.81 95 THR A CA 1
ATOM 691 C C . THR A 1 95 ? -30.103 14.409 -3.641 1.00 96.81 95 THR A C 1
ATOM 693 O O . THR A 1 95 ? -29.338 13.948 -2.802 1.00 96.81 95 THR A O 1
ATOM 696 N N . THR A 1 96 ? -30.529 13.714 -4.694 1.00 98.19 96 THR A N 1
ATOM 697 C CA . THR A 1 96 ? -30.126 12.339 -4.991 1.00 98.19 96 THR A CA 1
ATOM 698 C C . THR A 1 96 ? -29.365 12.312 -6.310 1.00 98.19 96 THR A C 1
ATOM 700 O O . THR A 1 96 ? -29.860 12.761 -7.342 1.00 98.19 96 THR A O 1
ATOM 703 N N . ILE A 1 97 ? -28.139 11.808 -6.274 1.00 98.69 97 ILE A N 1
ATOM 704 C CA . ILE A 1 97 ? -27.214 11.797 -7.402 1.00 98.69 97 ILE A CA 1
ATOM 705 C C . ILE A 1 97 ? -26.773 10.361 -7.625 1.00 98.69 97 ILE A C 1
ATOM 707 O O . ILE A 1 97 ? -26.195 9.761 -6.729 1.00 98.69 97 ILE A O 1
ATOM 711 N N . THR A 1 98 ? -27.009 9.825 -8.815 1.00 98.56 98 THR A N 1
ATOM 712 C CA . THR A 1 98 ? -26.573 8.479 -9.193 1.00 98.56 98 THR A CA 1
ATOM 713 C C . THR A 1 98 ? -25.466 8.560 -10.235 1.00 98.56 98 THR A C 1
ATOM 715 O O . THR A 1 98 ? -25.598 9.263 -11.238 1.00 98.56 98 THR A O 1
ATOM 718 N N . LEU A 1 99 ? -24.370 7.836 -10.034 1.00 98.69 99 LEU A N 1
ATOM 719 C CA . LEU A 1 99 ? -23.302 7.767 -11.027 1.00 98.69 99 LEU A CA 1
ATOM 720 C C . LEU A 1 99 ? -23.708 6.861 -12.197 1.00 98.69 99 LEU A C 1
ATOM 722 O O . LEU A 1 99 ? -24.179 5.738 -12.016 1.00 98.69 99 LEU A O 1
ATOM 726 N N . GLY A 1 100 ? -23.518 7.367 -13.416 1.00 98.31 100 GLY A N 1
ATOM 727 C CA . GLY A 1 100 ? -23.683 6.618 -14.666 1.00 98.31 100 GLY A CA 1
ATOM 728 C C . GLY A 1 100 ? -22.375 6.051 -15.226 1.00 98.31 100 GLY A C 1
ATOM 729 O O . GLY A 1 100 ? -22.413 5.211 -16.121 1.00 98.31 100 GLY A O 1
ATOM 730 N N . GLN A 1 101 ? -21.228 6.505 -14.713 1.00 97.94 101 GLN A N 1
ATOM 731 C CA . GLN A 1 101 ? -19.892 5.987 -15.018 1.00 97.94 101 GLN A CA 1
ATOM 732 C C . GLN A 1 101 ? -18.888 6.417 -13.936 1.00 97.94 101 GLN A C 1
ATOM 734 O O . GLN A 1 101 ? -19.240 7.137 -13.001 1.00 97.94 101 GLN A O 1
ATOM 739 N N . ASN A 1 102 ? -17.629 5.995 -14.079 1.00 98.62 102 ASN A N 1
ATOM 740 C CA . ASN A 1 102 ? -16.530 6.474 -13.240 1.00 98.62 102 ASN A CA 1
ATOM 741 C C . ASN A 1 102 ? -16.308 7.986 -13.428 1.00 98.62 102 ASN A C 1
ATOM 743 O O . ASN A 1 102 ? -16.403 8.486 -14.550 1.00 98.62 102 ASN A O 1
ATOM 747 N N . ILE A 1 103 ? -15.973 8.702 -12.351 1.00 98.62 103 ILE A N 1
ATOM 748 C CA . ILE A 1 103 ? -15.784 10.161 -12.372 1.00 98.62 103 ILE A CA 1
ATOM 749 C C . ILE A 1 103 ? -14.450 10.553 -11.736 1.00 98.62 103 ILE A C 1
ATOM 751 O O . ILE A 1 103 ? -14.164 10.211 -10.591 1.00 98.62 103 ILE A O 1
ATOM 755 N N . ASP A 1 104 ? -13.677 11.370 -12.446 1.00 98.19 104 ASP A N 1
ATOM 756 C CA . ASP A 1 104 ? -12.500 12.035 -11.893 1.00 98.19 104 ASP A CA 1
ATOM 757 C C . ASP A 1 104 ? -12.884 13.412 -11.329 1.00 98.19 104 ASP A C 1
ATOM 759 O O . ASP A 1 104 ? -13.358 14.283 -12.058 1.00 98.19 104 ASP A O 1
ATOM 763 N N . ILE A 1 105 ? -12.665 13.640 -10.033 1.00 97.69 105 ILE A N 1
ATOM 764 C CA . ILE A 1 105 ? -12.838 14.946 -9.383 1.00 97.69 105 ILE A CA 1
ATOM 765 C C . ILE A 1 105 ? -11.604 15.793 -9.684 1.00 97.69 105 ILE A C 1
ATOM 767 O O . ILE A 1 105 ? -10.630 15.813 -8.928 1.00 97.69 105 ILE A O 1
ATOM 771 N N . SER A 1 106 ? -11.636 16.473 -10.829 1.00 95.62 106 SER A N 1
ATOM 772 C CA . SER A 1 106 ? -10.515 17.274 -11.334 1.00 95.62 106 SER A CA 1
ATOM 773 C C . SER A 1 106 ? -10.411 18.669 -10.709 1.00 95.62 106 SER A C 1
ATOM 775 O O . SER A 1 106 ? -9.491 19.418 -11.031 1.00 95.62 106 SER A O 1
ATOM 777 N N . GLY A 1 107 ? -11.343 19.051 -9.833 1.00 95.44 107 GLY A N 1
ATOM 778 C CA . GLY A 1 107 ? -11.354 20.359 -9.186 1.00 95.44 107 GLY A CA 1
ATOM 779 C C . GLY A 1 107 ? -12.417 20.499 -8.091 1.00 95.44 107 GLY A C 1
ATOM 780 O O . GLY A 1 107 ? -13.148 19.546 -7.817 1.00 95.44 107 GLY A O 1
ATOM 781 N N . PRO A 1 108 ? -12.526 21.697 -7.490 1.00 96.62 108 PRO A N 1
ATOM 782 C CA . PRO A 1 108 ? -13.411 21.959 -6.359 1.00 96.62 108 PRO A CA 1
ATOM 783 C C . PRO A 1 108 ? -14.895 21.803 -6.703 1.00 96.62 108 PRO A C 1
ATOM 785 O O . PRO A 1 108 ? -15.345 22.271 -7.757 1.00 96.62 108 PRO A O 1
ATOM 788 N N . ILE A 1 109 ? -15.667 21.246 -5.767 1.00 97.62 109 ILE A N 1
ATOM 789 C CA . ILE A 1 109 ? -17.136 21.242 -5.770 1.00 97.62 109 ILE A CA 1
ATOM 790 C C . ILE A 1 109 ? -17.631 21.755 -4.412 1.00 97.62 109 ILE A C 1
ATOM 792 O O . ILE A 1 109 ? -17.523 21.050 -3.410 1.00 97.62 109 ILE A O 1
ATOM 796 N N . ASN A 1 110 ? -18.195 22.965 -4.379 1.00 96.69 110 ASN A N 1
ATOM 797 C CA . ASN A 1 110 ? -18.789 23.536 -3.170 1.00 96.69 110 ASN A CA 1
ATOM 798 C C . ASN A 1 110 ? -20.274 23.174 -3.073 1.00 96.69 110 ASN A C 1
ATOM 800 O O . ASN A 1 110 ? -21.108 23.740 -3.782 1.00 96.69 110 ASN A O 1
ATOM 804 N N . ILE A 1 111 ? -20.620 22.259 -2.175 1.00 97.06 111 ILE A N 1
ATOM 805 C CA . ILE A 1 111 ? -22.003 21.849 -1.945 1.00 97.06 111 ILE A CA 1
ATOM 806 C C . ILE A 1 111 ? -22.877 23.079 -1.650 1.00 97.06 111 ILE A C 1
ATOM 808 O O . ILE A 1 111 ? -22.585 23.878 -0.759 1.00 97.06 111 ILE A O 1
ATOM 812 N N . GLN A 1 112 ? -23.985 23.203 -2.382 1.00 95.44 112 GLN A N 1
ATOM 813 C CA . GLN A 1 112 ? -24.924 24.310 -2.244 1.00 95.44 112 GLN A CA 1
ATOM 814 C C . GLN A 1 112 ? -25.436 24.446 -0.800 1.00 95.44 112 GLN A C 1
ATOM 816 O O . GLN A 1 112 ? -26.016 23.515 -0.239 1.00 95.44 112 GLN A O 1
ATOM 821 N N . ALA A 1 113 ? -25.302 25.648 -0.232 1.00 92.88 113 ALA A N 1
ATOM 822 C CA . ALA A 1 113 ? -25.628 25.976 1.156 1.00 92.88 113 ALA A CA 1
ATOM 823 C C . ALA A 1 113 ? -27.066 25.616 1.565 1.00 92.88 113 ALA A C 1
ATOM 825 O O . ALA A 1 113 ? -27.297 25.316 2.734 1.00 92.88 113 ALA A O 1
ATOM 826 N N . LYS A 1 114 ? -28.015 25.623 0.618 1.00 91.88 114 LYS A N 1
ATOM 827 C CA . LYS A 1 114 ? -29.438 25.308 0.843 1.00 91.88 114 LYS A CA 1
ATOM 828 C C . LYS A 1 114 ? -29.772 23.813 0.871 1.00 91.88 114 LYS A C 1
ATOM 830 O O . LYS A 1 114 ? -30.894 23.461 1.229 1.00 91.88 114 LYS A O 1
ATOM 835 N N . LYS A 1 115 ? -28.848 22.924 0.496 1.00 94.31 115 LYS A N 1
ATOM 836 C CA . LYS A 1 115 ? -29.098 21.477 0.525 1.00 94.31 115 LYS A CA 1
ATOM 837 C C . LYS A 1 115 ? -28.972 20.969 1.962 1.00 94.31 115 LYS A C 1
ATOM 839 O O . LYS A 1 115 ? -27.923 21.106 2.584 1.00 94.31 115 LYS A O 1
ATOM 844 N N . SER A 1 116 ? -30.046 20.387 2.496 1.00 94.38 116 SER A N 1
ATOM 845 C CA . SER A 1 116 ? -30.057 19.811 3.848 1.00 94.38 116 SER A CA 1
ATOM 846 C C . SER A 1 116 ? -29.633 18.344 3.874 1.00 94.38 116 SER A C 1
ATOM 848 O O . SER A 1 116 ? -29.055 17.890 4.859 1.00 94.38 116 SER A O 1
ATOM 850 N N . ASN A 1 117 ? -29.920 17.598 2.806 1.00 96.75 117 ASN A N 1
ATOM 851 C CA . ASN A 1 117 ? -29.613 16.178 2.682 1.00 96.75 117 ASN A CA 1
ATOM 852 C C . ASN A 1 117 ? -29.091 15.891 1.279 1.00 96.75 117 ASN A C 1
ATOM 854 O O . ASN A 1 117 ? -29.618 16.435 0.307 1.00 96.75 117 ASN A O 1
ATOM 858 N N . ILE A 1 118 ? -28.075 15.040 1.187 1.00 98.00 118 ILE A N 1
ATOM 859 C CA . ILE A 1 118 ? -27.497 14.597 -0.080 1.00 98.00 118 ILE A CA 1
ATOM 860 C C . ILE A 1 118 ? -27.321 13.083 -0.030 1.00 98.00 118 ILE A C 1
ATOM 862 O O . ILE A 1 118 ? -26.838 12.557 0.970 1.00 98.00 118 ILE A O 1
ATOM 866 N N . LEU A 1 119 ? -27.695 12.407 -1.111 1.00 98.56 119 LEU A N 1
ATOM 867 C CA . LEU A 1 119 ? -27.388 11.010 -1.389 1.00 98.56 119 LEU A CA 1
ATOM 868 C C . LEU A 1 119 ? -26.568 10.940 -2.679 1.00 98.56 119 LEU A C 1
ATOM 870 O O . LEU A 1 119 ? -27.022 11.403 -3.725 1.00 98.56 119 LEU A O 1
ATOM 874 N N . ILE A 1 120 ? -25.376 10.356 -2.598 1.00 98.75 120 ILE A N 1
ATOM 875 C CA . ILE A 1 120 ? -24.537 9.991 -3.738 1.00 98.75 120 ILE A CA 1
ATOM 876 C C . ILE A 1 120 ? -24.558 8.466 -3.847 1.00 98.75 120 ILE A C 1
ATOM 878 O O . ILE A 1 120 ? -23.929 7.771 -3.054 1.00 98.75 120 ILE A O 1
ATOM 882 N N . GLU A 1 121 ? -25.302 7.970 -4.826 1.00 98.50 121 GLU A N 1
ATOM 883 C CA . GLU A 1 121 ? -25.417 6.564 -5.196 1.00 98.50 121 GLU A CA 1
ATOM 884 C C . GLU A 1 121 ? -24.359 6.246 -6.257 1.00 98.50 121 GLU A C 1
ATOM 886 O O . GLU A 1 121 ? -24.449 6.670 -7.413 1.00 98.50 121 GLU A O 1
ATOM 891 N N . GLY A 1 122 ? -23.314 5.535 -5.854 1.00 98.31 122 GLY A N 1
ATOM 892 C CA . GLY A 1 122 ? -22.174 5.217 -6.698 1.00 98.31 122 GLY A CA 1
ATOM 893 C C . GLY A 1 122 ? -22.489 4.181 -7.767 1.00 98.31 122 GLY A C 1
ATOM 894 O O . GLY A 1 122 ? -21.806 4.168 -8.789 1.00 98.31 122 GLY A O 1
ATOM 895 N N . ASN A 1 123 ? -23.518 3.343 -7.575 1.00 97.31 123 ASN A N 1
ATOM 896 C CA . ASN A 1 123 ? -23.877 2.263 -8.502 1.00 97.31 123 ASN A CA 1
ATOM 897 C C . ASN A 1 123 ? -22.662 1.372 -8.858 1.00 97.31 123 ASN A C 1
ATOM 899 O O . ASN A 1 123 ? -22.475 0.948 -9.999 1.00 97.31 123 ASN A O 1
ATOM 903 N N . ASN A 1 124 ? -21.803 1.133 -7.863 1.00 95.19 124 ASN A N 1
ATOM 904 C CA . ASN A 1 124 ? -20.520 0.432 -7.936 1.00 95.19 124 ASN A CA 1
ATOM 905 C C . ASN A 1 124 ? -19.465 1.066 -8.864 1.00 95.19 124 ASN A C 1
ATOM 907 O O . ASN A 1 124 ? -18.452 0.432 -9.169 1.00 95.19 124 ASN A O 1
ATOM 911 N N . TYR A 1 125 ? -19.655 2.312 -9.302 1.00 98.75 125 TYR A N 1
ATOM 912 C CA . TYR A 1 125 ? -18.626 3.062 -10.019 1.00 98.75 125 TYR A CA 1
ATOM 913 C C . TYR A 1 125 ? -17.539 3.595 -9.077 1.00 98.75 125 TYR A C 1
ATOM 915 O O . TYR A 1 125 ? -17.624 3.538 -7.848 1.00 98.75 125 TYR A O 1
ATOM 923 N N . THR A 1 126 ? -16.469 4.099 -9.687 1.00 98.81 126 THR A N 1
ATOM 924 C CA . THR A 1 126 ? -15.321 4.686 -8.999 1.00 98.81 126 THR A CA 1
ATOM 925 C C . THR A 1 126 ? -15.317 6.204 -9.123 1.00 98.81 126 THR A C 1
ATOM 927 O O . THR A 1 126 ? -15.475 6.742 -10.220 1.00 98.81 126 THR A O 1
ATOM 930 N N . VAL A 1 127 ? -15.041 6.886 -8.014 1.00 98.69 127 VAL A N 1
ATOM 931 C CA . VAL A 1 127 ? -14.643 8.294 -8.000 1.00 98.69 127 VAL A CA 1
ATOM 932 C C . VAL A 1 127 ? -13.157 8.407 -7.667 1.00 98.69 127 VAL A C 1
ATOM 934 O O . VAL A 1 127 ? -12.702 7.821 -6.684 1.00 98.69 127 VAL A O 1
ATOM 937 N N . SER A 1 128 ? -12.404 9.172 -8.461 1.00 98.50 128 SER A N 1
ATOM 938 C CA . SER A 1 128 ? -10.972 9.414 -8.230 1.00 98.50 128 SER A CA 1
ATOM 939 C C . SER A 1 128 ? -10.674 10.895 -8.025 1.00 98.50 128 SER A C 1
ATOM 941 O O . SER A 1 128 ? -11.032 11.725 -8.856 1.00 98.50 128 SER A O 1
ATOM 943 N N . GLU A 1 129 ? -9.970 11.252 -6.954 1.00 97.56 129 GLU A N 1
ATOM 944 C CA . GLU A 1 129 ? -9.536 12.632 -6.719 1.00 97.56 129 GLU A CA 1
ATOM 945 C C . GLU A 1 129 ? -8.271 12.949 -7.529 1.00 97.56 129 GLU A C 1
ATOM 947 O O . GLU A 1 129 ? -7.162 12.550 -7.170 1.00 97.56 129 GLU A O 1
ATOM 952 N N . THR A 1 130 ? -8.420 13.670 -8.643 1.00 95.88 130 THR A N 1
ATOM 953 C CA . THR A 1 130 ? -7.302 14.042 -9.533 1.00 95.88 130 THR A CA 1
ATOM 954 C C . THR A 1 130 ? -6.878 15.504 -9.383 1.00 95.88 130 THR A C 1
ATOM 956 O O . THR A 1 130 ? -5.747 15.849 -9.735 1.00 95.88 130 THR A O 1
ATOM 959 N N . GLY A 1 131 ? -7.747 16.345 -8.810 1.00 91.50 131 GLY A N 1
ATOM 960 C CA . GLY A 1 131 ? -7.527 17.768 -8.553 1.00 91.50 131 GLY A CA 1
ATOM 961 C C . GLY A 1 131 ? -6.437 18.091 -7.520 1.00 91.50 131 GLY A C 1
ATOM 962 O O . GLY A 1 131 ? -5.620 17.251 -7.127 1.00 91.50 131 GLY A O 1
ATOM 963 N N . ALA A 1 132 ? -6.386 19.358 -7.108 1.00 90.81 132 ALA A N 1
ATOM 964 C CA . ALA A 1 132 ? -5.436 19.842 -6.107 1.00 90.81 132 ALA A CA 1
ATOM 965 C C . ALA A 1 132 ? -5.819 19.393 -4.685 1.00 90.81 132 ALA A C 1
ATOM 967 O O . ALA A 1 132 ? -6.995 19.223 -4.373 1.00 90.81 132 ALA A O 1
ATOM 968 N N . ASN A 1 133 ? -4.825 19.259 -3.804 1.00 91.50 133 ASN A N 1
ATOM 969 C CA . ASN A 1 133 ? -5.057 19.009 -2.379 1.00 91.50 133 ASN A CA 1
ATOM 970 C C . ASN A 1 133 ? -5.493 20.303 -1.670 1.00 91.50 133 ASN A C 1
ATOM 972 O O . ASN A 1 133 ? -5.090 21.398 -2.065 1.00 91.50 133 ASN A O 1
ATOM 976 N N . GLY A 1 134 ? -6.265 20.180 -0.590 1.00 90.88 134 GLY A N 1
ATOM 977 C CA . GLY A 1 134 ? -6.677 21.305 0.255 1.00 90.88 134 GLY A CA 1
ATOM 978 C C . GLY A 1 134 ? -8.114 21.181 0.759 1.00 90.88 134 GLY A C 1
ATOM 979 O O . GLY A 1 134 ? -8.902 20.407 0.221 1.00 90.88 134 GLY A O 1
ATOM 980 N N . GLY A 1 135 ? -8.484 21.976 1.770 1.00 84.88 135 GLY A N 1
ATOM 981 C CA . GLY A 1 135 ? -9.825 21.939 2.390 1.00 84.88 135 GLY A CA 1
ATOM 982 C C . GLY A 1 135 ? -10.964 22.366 1.459 1.00 84.88 135 GLY A C 1
ATOM 983 O O . GLY A 1 135 ? -12.137 22.250 1.789 1.00 84.88 135 GLY A O 1
ATOM 984 N N . SER A 1 136 ? -10.619 22.852 0.270 1.00 88.50 136 SER A N 1
ATOM 985 C CA . SER A 1 136 ? -11.548 23.132 -0.823 1.00 88.50 136 SER A CA 1
ATOM 986 C C . SER A 1 136 ? -11.050 22.529 -2.140 1.00 88.50 136 SER A C 1
ATOM 988 O O . SER A 1 136 ? -11.350 23.060 -3.196 1.00 88.50 136 SER A O 1
ATOM 990 N N . GLY A 1 137 ? -10.225 21.476 -2.096 1.00 87.12 137 GLY A N 1
ATOM 991 C CA . GLY A 1 137 ? -9.618 20.849 -3.279 1.00 87.12 137 GLY A CA 1
ATOM 992 C C . GLY A 1 137 ? -10.497 19.797 -3.972 1.00 87.12 137 GLY A C 1
ATOM 993 O O . GLY A 1 137 ? -10.361 19.590 -5.176 1.00 87.12 137 GLY A O 1
ATOM 994 N N . GLY A 1 138 ? -11.414 19.175 -3.222 1.00 93.44 138 GLY A N 1
ATOM 995 C CA . GLY A 1 138 ? -12.363 18.158 -3.692 1.00 93.44 138 GLY A CA 1
ATOM 996 C C . GLY A 1 138 ? -13.818 18.595 -3.510 1.00 93.44 138 GLY A C 1
ATOM 997 O O . GLY A 1 138 ? -14.170 19.743 -3.796 1.00 93.44 138 GLY A O 1
ATOM 998 N N . ILE A 1 139 ? -14.668 17.690 -3.019 1.00 97.38 139 ILE A N 1
ATOM 999 C CA . ILE A 1 139 ? -16.042 18.020 -2.623 1.00 97.38 139 ILE A CA 1
ATOM 1000 C C . ILE A 1 139 ? -16.003 18.590 -1.206 1.00 97.38 139 ILE A C 1
ATOM 1002 O O . ILE A 1 139 ? -15.454 17.973 -0.297 1.00 97.38 139 ILE A O 1
ATOM 1006 N N . TYR A 1 140 ? -16.586 19.765 -0.996 1.00 96.69 140 TYR A N 1
ATOM 1007 C CA . TYR A 1 140 ? -16.601 20.395 0.319 1.00 96.69 140 TYR A CA 1
ATOM 1008 C C . TYR A 1 140 ? -17.899 21.153 0.576 1.00 96.69 140 TYR A C 1
ATOM 1010 O O . TYR A 1 140 ? -18.577 21.596 -0.349 1.00 96.69 140 TYR A O 1
ATOM 1018 N N . TYR A 1 141 ? -18.240 21.322 1.850 1.00 95.94 141 TYR A N 1
ATOM 1019 C CA . TYR A 1 141 ? -19.300 22.214 2.302 1.00 95.94 141 TYR A CA 1
ATOM 1020 C C . TYR A 1 141 ? -18.661 23.420 2.988 1.00 95.94 141 TYR A C 1
ATOM 1022 O O . TYR A 1 141 ? -18.196 23.332 4.124 1.00 95.94 141 TYR A O 1
ATOM 1030 N N . GLY A 1 142 ? -18.570 24.527 2.242 1.00 83.25 142 GLY A N 1
ATOM 1031 C CA . GLY A 1 142 ? -17.756 25.684 2.607 1.00 83.25 142 GLY A CA 1
ATOM 1032 C C . GLY A 1 142 ? -18.302 26.511 3.771 1.00 83.25 142 GLY A C 1
ATOM 1033 O O . GLY A 1 142 ? -17.627 26.672 4.783 1.00 83.25 142 GLY A O 1
ATOM 1034 N N . ASN A 1 143 ? -19.503 27.064 3.590 1.00 74.94 143 ASN A N 1
ATOM 1035 C CA . ASN A 1 143 ? -20.186 27.937 4.544 1.00 74.94 143 ASN A CA 1
ATOM 1036 C C . ASN A 1 143 ? -21.687 27.628 4.517 1.00 74.94 143 ASN A C 1
ATOM 1038 O O . ASN A 1 143 ? -22.357 27.870 3.511 1.00 74.94 143 ASN A O 1
ATOM 1042 N N . GLY A 1 144 ? -22.227 27.131 5.628 1.00 72.06 144 GLY A N 1
ATOM 1043 C CA . GLY A 1 144 ? -23.660 26.919 5.786 1.00 72.06 144 GLY A CA 1
ATOM 1044 C C . GLY A 1 144 ? -24.001 26.133 7.049 1.00 72.06 144 GLY A C 1
ATOM 1045 O O . GLY A 1 144 ? -23.171 25.416 7.597 1.00 72.06 144 GLY A O 1
ATOM 1046 N N . ASN A 1 145 ? -25.241 26.274 7.515 1.00 82.31 145 ASN A N 1
ATOM 1047 C CA . ASN A 1 145 ? -25.731 25.630 8.742 1.00 82.31 145 ASN A CA 1
ATOM 1048 C C . ASN A 1 145 ? -26.938 24.719 8.479 1.00 82.31 145 ASN A C 1
ATOM 1050 O O . ASN A 1 145 ? -27.633 24.342 9.425 1.00 82.31 145 ASN A O 1
ATOM 1054 N N . ILE A 1 146 ? -27.219 24.414 7.207 1.00 91.19 146 ILE A N 1
ATOM 1055 C CA . ILE A 1 146 ? -28.427 23.698 6.770 1.00 91.19 146 ILE A CA 1
ATOM 1056 C C . ILE A 1 146 ? -28.139 22.223 6.512 1.00 91.19 146 ILE A C 1
ATOM 1058 O O . ILE A 1 146 ? -29.004 21.399 6.800 1.00 91.19 146 ILE A O 1
ATOM 1062 N N . LEU A 1 147 ? -26.953 21.877 6.002 1.00 96.00 147 LEU A N 1
ATOM 1063 C CA . LEU A 1 147 ? -26.594 20.486 5.743 1.00 96.00 147 LEU A CA 1
ATOM 1064 C C . LEU A 1 147 ? -26.682 19.671 7.043 1.00 96.00 147 LEU A C 1
ATOM 1066 O O . LEU A 1 147 ? -26.185 20.080 8.094 1.00 96.00 147 LEU A O 1
ATOM 1070 N N . ARG A 1 148 ? -27.379 18.538 6.978 1.00 95.88 148 ARG A N 1
ATOM 1071 C CA . ARG A 1 148 ? -27.599 17.610 8.092 1.00 95.88 148 ARG A CA 1
ATOM 1072 C C . ARG A 1 148 ? -27.079 16.227 7.775 1.00 95.88 148 ARG A C 1
ATOM 1074 O O . ARG A 1 148 ? -26.471 15.629 8.651 1.00 95.88 148 ARG A O 1
ATOM 1081 N N . ASN A 1 149 ? -27.296 15.735 6.557 1.00 97.56 149 ASN A N 1
ATOM 1082 C CA . ASN A 1 149 ? -26.874 14.394 6.171 1.00 97.56 149 ASN A CA 1
ATOM 1083 C C . ASN A 1 149 ? -26.220 14.393 4.789 1.00 97.56 149 ASN A C 1
ATOM 1085 O O . ASN A 1 149 ? -26.748 14.972 3.838 1.00 97.56 149 ASN A O 1
ATOM 1089 N N . VAL A 1 150 ? -25.105 13.682 4.675 1.00 98.19 150 VAL A N 1
ATOM 1090 C CA . VAL A 1 150 ? -24.478 13.320 3.405 1.00 98.19 150 VAL A CA 1
ATOM 1091 C C . VAL A 1 150 ? -24.312 11.811 3.406 1.00 98.19 150 VAL A C 1
ATOM 1093 O O . VAL A 1 150 ? -23.573 11.278 4.224 1.00 98.19 150 VAL A O 1
ATOM 1096 N N . THR A 1 151 ? -25.028 11.128 2.523 1.00 98.81 151 THR A N 1
ATOM 1097 C CA . THR A 1 151 ? -24.948 9.677 2.355 1.00 98.81 151 THR A CA 1
ATOM 1098 C C . THR A 1 151 ? -24.189 9.366 1.078 1.00 98.81 151 THR A C 1
ATOM 1100 O O . THR A 1 151 ? -24.495 9.927 0.027 1.00 98.81 151 THR A O 1
ATOM 1103 N N . VAL A 1 152 ? -23.213 8.475 1.170 1.00 98.88 152 VAL A N 1
ATOM 1104 C CA . VAL A 1 152 ? -22.465 7.924 0.042 1.00 98.88 152 VAL A CA 1
ATOM 1105 C C . VAL A 1 152 ? -22.666 6.419 0.069 1.00 98.88 152 VAL A C 1
ATOM 1107 O O . VAL A 1 152 ? -22.389 5.784 1.086 1.00 98.88 152 VAL A O 1
ATOM 1110 N N . LYS A 1 153 ? -23.170 5.864 -1.029 1.00 98.56 153 LYS A N 1
ATOM 1111 C CA . LYS A 1 153 ? -23.558 4.461 -1.116 1.00 98.56 153 LYS A CA 1
ATOM 1112 C C . LYS A 1 153 ? -22.977 3.780 -2.352 1.00 98.56 153 LYS A C 1
ATOM 1114 O O . LYS A 1 153 ? -22.825 4.441 -3.375 1.00 98.56 153 LYS A O 1
ATOM 1119 N N . ASP A 1 154 ? -22.641 2.493 -2.238 1.00 98.69 154 ASP A N 1
ATOM 1120 C CA . ASP A 1 154 ? -22.226 1.602 -3.333 1.00 98.69 154 ASP A CA 1
ATOM 1121 C C . ASP A 1 154 ? -21.142 2.245 -4.221 1.00 98.69 154 ASP A C 1
ATOM 1123 O O . ASP A 1 154 ? -21.295 2.379 -5.437 1.00 98.69 154 ASP A O 1
ATOM 1127 N N . LEU A 1 155 ? -20.055 2.723 -3.604 1.00 98.75 155 LEU A N 1
ATOM 1128 C CA . LEU A 1 155 ? -19.043 3.546 -4.271 1.00 98.75 155 LEU A CA 1
ATOM 1129 C C . LEU A 1 155 ? -17.617 3.100 -3.939 1.00 98.75 155 LEU A C 1
ATOM 1131 O O . LEU A 1 155 ? -17.272 2.863 -2.781 1.00 98.75 155 LEU A O 1
ATOM 1135 N N . THR A 1 156 ? -16.754 3.079 -4.958 1.00 98.88 156 THR A N 1
ATOM 1136 C CA . THR A 1 156 ? -15.299 3.011 -4.764 1.00 98.88 156 THR A CA 1
ATOM 1137 C C . THR A 1 156 ? -14.693 4.412 -4.829 1.00 98.88 156 THR A C 1
ATOM 1139 O O . THR A 1 156 ? -14.906 5.142 -5.793 1.00 98.88 156 THR A O 1
ATOM 1142 N N . ILE A 1 157 ? -13.907 4.794 -3.826 1.00 98.88 157 ILE A N 1
ATOM 1143 C CA . ILE A 1 157 ? -13.293 6.116 -3.696 1.00 98.88 157 ILE A CA 1
ATOM 1144 C C . ILE A 1 157 ? -11.772 5.966 -3.687 1.00 98.88 157 ILE A C 1
ATOM 1146 O O . ILE A 1 157 ? -11.194 5.321 -2.809 1.00 98.88 157 ILE A O 1
ATOM 1150 N N . ARG A 1 158 ? -11.115 6.617 -4.647 1.00 98.62 158 ARG A N 1
ATOM 1151 C CA . ARG A 1 158 ? -9.658 6.757 -4.713 1.00 98.62 158 ARG A CA 1
ATOM 1152 C C . ARG A 1 158 ? -9.272 8.161 -4.261 1.00 98.62 158 ARG A C 1
ATOM 1154 O O . ARG A 1 158 ? -9.289 9.107 -5.048 1.00 98.62 158 ARG A O 1
ATOM 1161 N N . GLY A 1 159 ? -8.963 8.274 -2.975 1.00 97.62 159 GLY A N 1
ATOM 1162 C CA . GLY A 1 159 ? -8.639 9.520 -2.297 1.00 97.62 159 GLY A CA 1
ATOM 1163 C C . GLY A 1 159 ? -7.205 9.989 -2.534 1.00 97.62 159 GLY A C 1
ATOM 1164 O O . GLY A 1 159 ? -6.254 9.209 -2.653 1.00 97.62 159 GLY A O 1
ATOM 1165 N N . LYS A 1 160 ? -7.054 11.307 -2.548 1.00 95.94 160 LYS A N 1
ATOM 1166 C CA . LYS A 1 160 ? -5.801 12.050 -2.675 1.00 95.94 160 LYS A CA 1
ATOM 1167 C C . LYS A 1 160 ? -5.687 13.136 -1.601 1.00 95.94 160 LYS A C 1
ATOM 1169 O O . LYS A 1 160 ? -4.572 13.455 -1.184 1.00 95.94 160 LYS A O 1
ATOM 1174 N N . ASN A 1 161 ? -6.817 13.675 -1.140 1.00 93.69 161 ASN A N 1
ATOM 1175 C CA . ASN A 1 161 ? -6.874 14.846 -0.278 1.00 93.69 161 ASN A CA 1
ATOM 1176 C C . ASN A 1 161 ? -6.720 14.522 1.219 1.00 93.69 161 ASN A C 1
ATOM 1178 O O . ASN A 1 161 ? -7.209 13.515 1.717 1.00 93.69 161 ASN A O 1
ATOM 1182 N N . TYR A 1 162 ? -6.077 15.436 1.951 1.00 93.00 162 TYR A N 1
ATOM 1183 C CA . TYR A 1 162 ? -5.952 15.384 3.415 1.00 93.00 162 TYR A CA 1
ATOM 1184 C C . TYR A 1 162 ? -7.301 15.611 4.120 1.00 93.00 162 TYR A C 1
ATOM 1186 O O . TYR A 1 162 ? -7.565 15.048 5.169 1.00 93.00 162 TYR A O 1
ATOM 1194 N N . TYR A 1 163 ? -8.190 16.411 3.533 1.00 95.38 163 TYR A N 1
ATOM 1195 C CA . TYR A 1 163 ? -9.428 16.850 4.183 1.00 95.38 163 TYR A CA 1
ATOM 1196 C C . TYR A 1 163 ? -10.628 15.920 3.929 1.00 95.38 163 TYR A C 1
ATOM 1198 O O . TYR A 1 163 ? -11.777 16.365 3.952 1.00 95.38 163 TYR A O 1
ATOM 1206 N N . GLY A 1 164 ? -10.385 14.633 3.680 1.00 95.06 164 GLY A N 1
ATOM 1207 C CA . GLY A 1 164 ? -11.445 13.668 3.390 1.00 95.06 164 GLY A CA 1
ATOM 1208 C C . GLY A 1 164 ? -12.028 13.763 1.979 1.00 95.06 164 GLY A C 1
ATOM 1209 O O . GLY A 1 164 ? -11.753 14.705 1.238 1.00 95.06 164 GLY A O 1
ATOM 1210 N N . PHE A 1 165 ? -12.874 12.786 1.636 1.00 96.44 165 PHE A N 1
ATOM 1211 C CA . PHE A 1 165 ? -13.604 12.738 0.362 1.00 96.44 165 PHE A CA 1
ATOM 1212 C C . PHE A 1 165 ? -14.640 13.868 0.246 1.00 96.44 165 PHE A C 1
ATOM 1214 O O . PHE A 1 165 ? -14.774 14.508 -0.798 1.00 96.44 165 PHE A O 1
ATOM 1221 N N . ILE A 1 166 ? -15.375 14.113 1.338 1.00 97.19 166 ILE A N 1
ATOM 1222 C CA . ILE A 1 166 ? -16.304 15.239 1.475 1.00 97.19 166 ILE A CA 1
ATOM 1223 C C . ILE A 1 166 ? -15.911 16.022 2.724 1.00 97.19 166 ILE A C 1
ATOM 1225 O O . ILE A 1 166 ? -16.180 15.603 3.854 1.00 97.19 166 ILE A O 1
ATOM 1229 N N . THR A 1 167 ? -15.270 17.168 2.514 1.00 96.81 167 THR A N 1
ATOM 1230 C CA . THR A 1 167 ? -14.840 18.049 3.600 1.00 96.81 167 THR A CA 1
ATOM 1231 C C . THR A 1 167 ? -16.032 18.822 4.157 1.00 96.81 167 THR A C 1
ATOM 1233 O O . THR A 1 167 ? -16.672 19.593 3.442 1.00 96.81 167 THR A O 1
ATOM 1236 N N . ILE A 1 168 ? -16.320 18.669 5.448 1.00 96.19 168 ILE A N 1
ATOM 1237 C CA . ILE A 1 168 ? -17.268 19.528 6.164 1.00 96.19 168 ILE A CA 1
ATOM 1238 C C . ILE A 1 168 ? -16.462 20.537 6.971 1.00 96.19 168 ILE A C 1
ATOM 1240 O O . ILE A 1 168 ? -15.773 20.169 7.922 1.00 96.19 168 ILE A O 1
ATOM 1244 N N . ASN A 1 169 ? -16.530 21.808 6.580 1.00 93.00 169 ASN A N 1
ATOM 1245 C CA . ASN A 1 169 ? -15.814 22.858 7.289 1.00 93.00 169 ASN A CA 1
ATOM 1246 C C . ASN A 1 169 ? -16.354 23.046 8.710 1.00 93.00 169 ASN A C 1
ATOM 1248 O O . ASN A 1 169 ? -17.546 22.913 8.970 1.00 93.00 169 ASN A O 1
ATOM 1252 N N . ASP A 1 170 ? -15.472 23.470 9.608 1.00 91.50 170 ASP A N 1
ATOM 1253 C CA . ASP A 1 170 ? -15.747 23.683 11.031 1.00 91.50 170 ASP A CA 1
ATOM 1254 C C . ASP A 1 170 ? -16.897 24.636 11.362 1.00 91.50 170 ASP A C 1
ATOM 1256 O O . ASP A 1 170 ? -17.444 24.585 12.459 1.00 91.50 170 ASP A O 1
ATOM 1260 N N . ALA A 1 171 ? -17.257 25.531 10.440 1.00 89.06 171 ALA A N 1
ATOM 1261 C CA . ALA A 1 171 ? -18.410 26.405 10.622 1.00 89.06 171 ALA A CA 1
ATOM 1262 C C . ALA A 1 171 ? -19.733 25.613 10.691 1.00 89.06 171 ALA A C 1
ATOM 1264 O O . ALA A 1 171 ? -20.722 26.117 11.222 1.00 89.06 171 ALA A O 1
ATOM 1265 N N . SER A 1 172 ? -19.750 24.381 10.172 1.00 90.25 172 SER A N 1
ATOM 1266 C CA . SER A 1 172 ? -20.912 23.502 10.114 1.00 90.25 172 SER A CA 1
ATOM 1267 C C . SER A 1 172 ? -20.851 22.435 11.207 1.00 90.25 172 SER A C 1
ATOM 1269 O O . SER A 1 172 ? -19.959 21.592 11.237 1.00 90.25 172 SER A O 1
ATOM 1271 N N . ASN A 1 173 ? -21.859 22.430 12.078 1.00 88.88 173 ASN A N 1
ATOM 1272 C CA . ASN A 1 173 ? -21.967 21.486 13.192 1.00 88.88 173 ASN A CA 1
ATOM 1273 C C . ASN A 1 173 ? -23.053 20.435 12.938 1.00 88.88 173 ASN A C 1
ATOM 1275 O O . ASN A 1 173 ? -24.036 20.698 12.240 1.00 88.88 173 ASN A O 1
ATOM 1279 N N . ASN A 1 174 ? -22.922 19.276 13.586 1.00 91.38 174 ASN A N 1
ATOM 1280 C CA . ASN A 1 174 ? -23.917 18.198 13.603 1.00 91.38 174 ASN A CA 1
ATOM 1281 C C . ASN A 1 174 ? -24.262 17.617 12.219 1.00 91.38 174 ASN A C 1
ATOM 1283 O O . ASN A 1 174 ? -25.356 17.082 12.029 1.00 91.38 174 ASN A O 1
ATOM 1287 N N . VAL A 1 175 ? -23.348 17.709 11.250 1.00 96.12 175 VAL A N 1
ATOM 1288 C CA . VAL A 1 175 ? -23.499 17.023 9.961 1.00 96.12 175 VAL A CA 1
ATOM 1289 C C . VAL A 1 175 ? -23.199 15.541 10.161 1.00 96.12 175 VAL A C 1
ATOM 1291 O O . VAL A 1 175 ? -22.168 15.183 10.729 1.00 96.12 175 VAL A O 1
ATOM 1294 N N . LYS A 1 176 ? -24.083 14.665 9.694 1.00 98.12 176 LYS A N 1
ATOM 1295 C CA . LYS A 1 176 ? -23.853 13.222 9.634 1.00 98.12 176 LYS A CA 1
ATOM 1296 C C . LYS A 1 176 ? -23.331 12.853 8.253 1.00 98.12 176 LYS A C 1
ATOM 1298 O O . LYS A 1 176 ? -23.996 13.125 7.254 1.00 98.12 176 LYS A O 1
ATOM 1303 N N . GLN A 1 177 ? -22.166 12.224 8.199 1.00 98.62 177 GLN A N 1
ATOM 1304 C CA . GLN A 1 177 ? -21.717 11.519 7.002 1.00 98.62 177 GLN A CA 1
ATOM 1305 C C . GLN A 1 177 ? -22.059 10.038 7.152 1.00 98.62 177 GLN A C 1
ATOM 1307 O O . GLN A 1 177 ? -21.788 9.447 8.193 1.00 98.62 177 GLN A O 1
ATOM 1312 N N . ILE A 1 178 ? -22.692 9.449 6.147 1.00 98.88 178 ILE A N 1
ATOM 1313 C CA . ILE A 1 178 ? -23.122 8.052 6.155 1.00 98.88 178 ILE A CA 1
ATOM 1314 C C . ILE A 1 178 ? -22.450 7.367 4.972 1.00 98.88 178 ILE A C 1
ATOM 1316 O O . ILE A 1 178 ? -22.623 7.810 3.838 1.00 98.88 178 ILE A O 1
ATOM 1320 N N . PHE A 1 179 ? -21.698 6.304 5.232 1.00 98.88 179 PHE A N 1
ATOM 1321 C CA . PHE A 1 179 ? -21.047 5.500 4.201 1.00 98.88 179 PHE A CA 1
ATOM 1322 C C . PHE A 1 179 ? -21.642 4.095 4.213 1.00 98.88 179 PHE A C 1
ATOM 1324 O O . PHE A 1 179 ? -21.584 3.407 5.232 1.00 98.88 179 PHE A O 1
ATOM 1331 N N . GLU A 1 180 ? -22.252 3.692 3.102 1.00 98.81 180 GLU A N 1
ATOM 1332 C CA . GLU A 1 180 ? -22.907 2.394 2.944 1.00 98.81 180 GLU A CA 1
ATOM 1333 C C . GLU A 1 180 ? -22.281 1.626 1.779 1.00 98.81 180 GLU A C 1
ATOM 1335 O O . GLU A 1 180 ? -22.314 2.094 0.647 1.00 98.81 180 GLU A O 1
ATOM 1340 N N . ASN A 1 181 ? -21.711 0.448 2.032 1.00 98.75 181 ASN A N 1
ATOM 1341 C CA . ASN A 1 181 ? -21.045 -0.355 0.995 1.00 98.75 181 ASN A CA 1
ATOM 1342 C C . ASN A 1 181 ? -19.921 0.394 0.250 1.00 98.75 181 ASN A C 1
ATOM 1344 O O . ASN A 1 181 ? -19.827 0.360 -0.981 1.00 98.75 181 ASN A O 1
ATOM 1348 N N . VAL A 1 182 ? -19.080 1.124 0.988 1.00 98.88 182 VAL A N 1
ATOM 1349 C CA . VAL A 1 182 ? -18.028 1.962 0.404 1.00 98.88 182 VAL A CA 1
ATOM 1350 C C . VAL A 1 182 ? -16.666 1.289 0.498 1.00 98.88 182 VAL A C 1
ATOM 1352 O O . VAL A 1 182 ? -16.246 0.817 1.555 1.00 98.88 182 VAL A O 1
ATOM 1355 N N . THR A 1 183 ? -15.929 1.312 -0.613 1.00 98.88 183 THR A N 1
ATOM 1356 C CA . THR A 1 183 ? -14.495 1.004 -0.622 1.00 98.88 183 THR A CA 1
ATOM 1357 C C . THR A 1 183 ? -13.708 2.301 -0.738 1.00 98.88 183 THR A C 1
ATOM 1359 O O . THR A 1 183 ? -13.832 3.004 -1.734 1.00 98.88 183 THR A O 1
ATOM 1362 N N . TYR A 1 184 ? -12.886 2.627 0.254 1.00 98.88 184 TYR A N 1
ATOM 1363 C CA . TYR A 1 184 ? -12.039 3.816 0.264 1.00 98.88 184 TYR A CA 1
ATOM 1364 C C . TYR A 1 184 ? -10.560 3.435 0.287 1.00 98.88 184 TYR A C 1
ATOM 1366 O O . TYR A 1 184 ? -10.132 2.604 1.086 1.00 98.88 184 TYR A O 1
ATOM 1374 N N . SER A 1 185 ? -9.755 4.100 -0.539 1.00 98.69 185 SER A N 1
ATOM 1375 C CA . SER A 1 185 ? -8.297 4.023 -0.464 1.00 98.69 185 SER A CA 1
ATOM 1376 C C . SER A 1 185 ? -7.689 5.406 -0.675 1.00 98.69 185 SER A C 1
ATOM 1378 O O . SER A 1 185 ? -7.940 6.030 -1.702 1.00 98.69 185 SER A O 1
ATOM 1380 N N . GLY A 1 186 ? -6.900 5.900 0.280 1.00 98.31 186 GLY A N 1
ATOM 1381 C CA . GLY A 1 186 ? -6.319 7.247 0.227 1.00 98.31 186 GLY A CA 1
ATOM 1382 C C . GLY A 1 186 ? -5.854 7.761 1.595 1.00 98.31 186 GLY A C 1
ATOM 1383 O O . GLY A 1 186 ? -5.879 7.006 2.564 1.00 98.31 186 GLY A O 1
ATOM 1384 N N . PRO A 1 187 ? -5.420 9.028 1.707 1.00 97.44 187 PRO A N 1
ATOM 1385 C CA . PRO A 1 187 ? -4.680 9.490 2.885 1.00 97.44 187 PRO A CA 1
ATOM 1386 C C . PRO A 1 187 ? -5.525 9.800 4.119 1.00 97.44 187 PRO A C 1
ATOM 1388 O O . PRO A 1 187 ? -5.036 9.579 5.222 1.00 97.44 187 PRO A O 1
ATOM 1391 N N . GLN A 1 188 ? -6.760 10.275 3.944 1.00 97.69 188 GLN A N 1
ATOM 1392 C CA . GLN A 1 188 ? -7.740 10.477 5.016 1.00 97.69 188 GLN A CA 1
ATOM 1393 C C . GLN A 1 188 ? -9.141 10.473 4.419 1.00 97.69 188 GLN A C 1
ATOM 1395 O O . GLN A 1 188 ? -9.366 11.120 3.402 1.00 97.69 188 GLN A O 1
ATOM 1400 N N . MET A 1 189 ? -10.081 9.738 5.013 1.00 98.19 189 MET A N 1
ATOM 1401 C CA . MET A 1 189 ? -11.416 9.564 4.432 1.00 98.19 189 MET A CA 1
ATOM 1402 C C . MET A 1 189 ? -12.379 10.678 4.847 1.00 98.19 189 MET A C 1
ATOM 1404 O O . MET A 1 189 ? -13.171 11.141 4.026 1.00 98.19 189 MET A O 1
ATOM 1408 N N . ILE A 1 190 ? -12.317 11.112 6.109 1.00 98.44 190 ILE A N 1
ATOM 1409 C CA . ILE A 1 190 ? -13.329 11.983 6.716 1.00 98.44 190 ILE A CA 1
ATOM 1410 C C . ILE A 1 190 ? -12.690 13.198 7.389 1.00 98.44 190 ILE A C 1
ATOM 1412 O O . ILE A 1 190 ? -11.799 13.079 8.234 1.00 98.44 190 ILE A O 1
ATOM 1416 N N . TRP A 1 191 ? -13.241 14.367 7.063 1.00 97.44 191 TRP A N 1
ATOM 1417 C CA . TRP A 1 191 ? -13.067 15.612 7.804 1.00 97.44 191 TRP A CA 1
ATOM 1418 C C . TRP A 1 191 ? -14.446 16.172 8.156 1.00 97.44 191 TRP A C 1
ATOM 1420 O O . TRP A 1 191 ? -15.147 16.730 7.309 1.00 97.44 191 TRP A O 1
ATOM 1430 N N . ASN A 1 192 ? -14.866 15.963 9.402 1.00 96.56 192 ASN A N 1
ATOM 1431 C CA . ASN A 1 192 ? -16.177 16.346 9.923 1.00 96.56 192 ASN A CA 1
ATOM 1432 C C . ASN A 1 192 ? -16.108 16.575 11.439 1.00 96.56 192 ASN A C 1
ATOM 1434 O O . ASN A 1 192 ? -16.781 15.894 12.221 1.00 96.56 192 ASN A O 1
ATOM 1438 N N . ARG A 1 193 ? -15.235 17.499 11.854 1.00 94.69 193 ARG A N 1
ATOM 1439 C CA . ARG A 1 193 ? -14.738 17.627 13.237 1.00 94.69 193 ARG A CA 1
ATOM 1440 C C . ARG A 1 193 ? -15.817 17.871 14.293 1.00 94.69 193 ARG A C 1
ATOM 1442 O O . ARG A 1 193 ? -15.671 17.420 15.425 1.00 94.69 193 ARG A O 1
ATOM 1449 N N . TYR A 1 194 ? -16.913 18.526 13.909 1.00 93.62 194 TYR A N 1
ATOM 1450 C CA . TYR A 1 194 ? -18.069 18.808 14.772 1.00 93.62 194 TYR A CA 1
ATOM 1451 C C . TYR A 1 194 ? -19.340 18.055 14.355 1.00 93.62 194 TYR A C 1
ATOM 1453 O O . TYR A 1 194 ? -20.450 18.414 14.754 1.00 93.62 194 TYR A O 1
ATOM 1461 N N . GLY A 1 195 ? -19.197 17.032 13.516 1.00 95.25 195 GLY A N 1
ATOM 1462 C CA . GLY A 1 195 ? -20.275 16.147 13.102 1.00 95.25 195 GLY A CA 1
ATOM 1463 C C . GLY A 1 195 ? -20.014 14.701 13.505 1.00 95.25 195 GLY A C 1
ATOM 1464 O O . GLY A 1 195 ? -19.117 14.416 14.294 1.00 95.25 195 GLY A O 1
ATOM 1465 N N . ASN A 1 196 ? -20.808 13.792 12.948 1.00 96.69 196 ASN A N 1
ATOM 1466 C CA . ASN A 1 196 ? -20.702 12.357 13.206 1.00 96.69 196 ASN A CA 1
ATOM 1467 C C . ASN A 1 196 ? -20.530 11.591 11.895 1.00 96.69 196 ASN A C 1
ATOM 1469 O O . ASN A 1 196 ? -20.943 12.067 10.832 1.00 96.69 196 ASN A O 1
ATOM 1473 N N . VAL A 1 197 ? -19.982 10.385 11.980 1.00 98.44 197 VAL A N 1
ATOM 1474 C CA . VAL A 1 197 ? -19.944 9.439 10.865 1.00 98.44 197 VAL A CA 1
ATOM 1475 C C . VAL A 1 197 ? -20.612 8.121 11.240 1.00 98.44 197 VAL A C 1
ATOM 1477 O O . VAL A 1 197 ? -20.485 7.656 12.371 1.00 98.44 197 VAL A O 1
ATOM 1480 N N . ILE A 1 198 ? -21.335 7.541 10.283 1.00 98.81 198 ILE A N 1
ATOM 1481 C CA . ILE A 1 198 ? -22.023 6.257 10.414 1.00 98.81 198 ILE A CA 1
ATOM 1482 C C . ILE A 1 198 ? -21.593 5.355 9.254 1.00 98.81 198 ILE A C 1
ATOM 1484 O O . ILE A 1 198 ? -21.672 5.764 8.095 1.00 98.81 198 ILE A O 1
ATOM 1488 N N . PHE A 1 199 ? -21.171 4.130 9.555 1.00 98.88 199 PHE A N 1
ATOM 1489 C CA . PHE A 1 199 ? -20.851 3.108 8.555 1.00 98.88 199 PHE A CA 1
ATOM 1490 C C . PHE A 1 199 ? -21.932 2.027 8.520 1.00 98.88 199 PHE A C 1
ATOM 1492 O O . PHE A 1 199 ? -22.254 1.447 9.554 1.00 98.88 199 PHE A O 1
ATOM 1499 N N . ARG A 1 200 ? -22.474 1.739 7.334 1.00 98.62 200 ARG A N 1
ATOM 1500 C CA . ARG A 1 200 ? -23.527 0.739 7.082 1.00 98.62 200 ARG A CA 1
ATOM 1501 C C . ARG A 1 200 ? -23.105 -0.265 6.020 1.00 98.62 200 ARG A C 1
ATOM 1503 O O . ARG A 1 200 ? -22.261 0.037 5.180 1.00 98.62 200 ARG A O 1
ATOM 1510 N N . GLY A 1 201 ? -23.736 -1.436 6.008 1.00 98.44 201 GLY A N 1
ATOM 1511 C CA . GLY A 1 201 ? -23.424 -2.466 5.016 1.00 98.44 201 GLY A CA 1
ATOM 1512 C C . GLY A 1 201 ? -21.978 -2.948 5.151 1.00 98.44 201 GLY A C 1
ATOM 1513 O O . GLY A 1 201 ? -21.522 -3.135 6.275 1.00 98.44 201 GLY A O 1
ATOM 1514 N N . VAL A 1 202 ? -21.267 -3.144 4.036 1.00 98.69 202 VAL A N 1
ATOM 1515 C CA . VAL A 1 202 ? -19.887 -3.674 4.025 1.00 98.69 202 VAL A CA 1
ATOM 1516 C C . VAL A 1 202 ? -18.889 -2.622 3.543 1.00 98.69 202 VAL A C 1
ATOM 1518 O O . VAL A 1 202 ? -18.850 -2.297 2.359 1.00 98.69 202 VAL A O 1
ATOM 1521 N N . ASN A 1 203 ? -18.039 -2.107 4.431 1.00 98.88 203 ASN A N 1
ATOM 1522 C CA . ASN A 1 203 ? -17.065 -1.065 4.098 1.00 98.88 203 ASN A CA 1
ATOM 1523 C C . ASN A 1 203 ? -15.627 -1.588 4.145 1.00 98.88 203 ASN A C 1
ATOM 1525 O O . ASN A 1 203 ? -15.244 -2.317 5.055 1.00 98.88 203 ASN A O 1
ATOM 1529 N N . ASN A 1 204 ? -14.801 -1.166 3.190 1.00 98.81 204 ASN A N 1
ATOM 1530 C CA . ASN A 1 204 ? -13.381 -1.514 3.142 1.00 98.81 204 ASN A CA 1
ATOM 1531 C C . ASN A 1 204 ? -12.550 -0.238 3.034 1.00 98.81 204 ASN A C 1
ATOM 1533 O O . ASN A 1 204 ? -12.670 0.501 2.061 1.00 98.81 204 ASN A O 1
ATOM 1537 N N . ILE A 1 205 ? -11.715 0.039 4.030 1.00 98.88 205 ILE A N 1
ATOM 1538 C CA . ILE A 1 205 ? -11.003 1.311 4.163 1.00 98.88 205 ILE A CA 1
ATOM 1539 C C . ILE A 1 205 ? -9.505 1.047 4.238 1.00 98.88 205 ILE A C 1
ATOM 1541 O O . ILE A 1 205 ? -9.028 0.334 5.115 1.00 98.88 205 ILE A O 1
ATOM 1545 N N . ASN A 1 206 ? -8.740 1.666 3.346 1.00 98.62 206 ASN A N 1
ATOM 1546 C CA . ASN A 1 206 ? -7.288 1.576 3.323 1.00 98.62 206 ASN A CA 1
ATOM 1547 C C . ASN A 1 206 ? -6.658 2.969 3.394 1.00 98.62 206 ASN A C 1
ATOM 1549 O O . ASN A 1 206 ? -6.647 3.714 2.412 1.00 98.62 206 ASN A O 1
ATOM 1553 N N . ILE A 1 207 ? -6.090 3.316 4.546 1.00 98.50 207 ILE A N 1
ATOM 1554 C CA . ILE A 1 207 ? -5.433 4.604 4.754 1.00 98.50 207 ILE A CA 1
ATOM 1555 C C . ILE A 1 207 ? -3.964 4.525 4.327 1.00 98.50 207 ILE A C 1
ATOM 1557 O O . ILE A 1 207 ? -3.162 3.816 4.939 1.00 98.50 207 ILE A O 1
ATOM 1561 N N . ASN A 1 208 ? -3.622 5.241 3.253 1.00 96.19 208 ASN A N 1
ATOM 1562 C CA . ASN A 1 208 ? -2.303 5.249 2.612 1.00 96.19 208 ASN A CA 1
ATOM 1563 C C . ASN A 1 208 ? -2.074 6.534 1.794 1.00 96.19 208 ASN A C 1
ATOM 1565 O O . ASN A 1 208 ? -3.006 7.263 1.486 1.00 96.19 208 ASN A O 1
ATOM 1569 N N . ASN A 1 209 ? -0.842 6.783 1.360 1.00 95.25 209 ASN A N 1
ATOM 1570 C CA . ASN A 1 209 ? -0.480 7.932 0.519 1.00 95.25 209 ASN A CA 1
ATOM 1571 C C . ASN A 1 209 ? -0.029 7.542 -0.899 1.00 95.25 209 ASN A C 1
ATOM 1573 O O . ASN A 1 209 ? 0.675 8.309 -1.552 1.00 95.25 209 ASN A O 1
ATOM 1577 N N . THR A 1 210 ? -0.391 6.349 -1.372 1.00 95.25 210 THR A N 1
ATOM 1578 C CA . THR A 1 210 ? 0.091 5.798 -2.651 1.00 95.25 210 THR A CA 1
ATOM 1579 C C . THR A 1 210 ? -1.018 5.550 -3.671 1.00 95.25 210 THR A C 1
ATOM 1581 O O . THR A 1 210 ? -0.722 5.276 -4.831 1.00 95.25 210 THR A O 1
ATOM 1584 N N . THR A 1 211 ? -2.293 5.664 -3.279 1.00 94.00 211 THR A N 1
ATOM 1585 C CA . THR A 1 211 ? -3.440 5.359 -4.157 1.00 94.00 211 THR A CA 1
ATOM 1586 C C . THR A 1 211 ? -3.535 6.279 -5.377 1.00 94.00 211 THR A C 1
ATOM 1588 O O . THR A 1 211 ? -3.913 5.821 -6.464 1.00 94.00 211 THR A O 1
ATOM 1591 N N . MET A 1 212 ? -3.212 7.564 -5.202 1.00 96.38 212 MET A N 1
ATOM 1592 C CA . MET A 1 212 ? -3.249 8.580 -6.251 1.00 96.38 212 MET A CA 1
ATOM 1593 C C . MET A 1 212 ? -1.898 9.310 -6.361 1.00 96.38 212 MET A C 1
ATOM 1595 O O . MET A 1 212 ? -1.246 9.581 -5.350 1.00 96.38 212 MET A O 1
ATOM 1599 N N . PRO A 1 213 ? -1.449 9.677 -7.576 1.00 94.06 213 PRO A N 1
ATOM 1600 C CA . PRO A 1 213 ? -0.263 10.510 -7.738 1.00 94.06 213 PRO A CA 1
ATOM 1601 C C . PRO A 1 213 ? -0.418 11.861 -7.029 1.00 94.06 213 PRO A C 1
ATOM 1603 O O . PRO A 1 213 ? -1.390 12.589 -7.246 1.00 94.06 213 PRO A O 1
ATOM 1606 N N . GLY A 1 214 ? 0.561 12.211 -6.194 1.00 94.31 214 GLY A N 1
ATOM 1607 C CA . GLY A 1 214 ? 0.532 13.449 -5.413 1.00 94.31 214 GLY A CA 1
ATOM 1608 C C . GLY A 1 214 ? -0.475 13.440 -4.260 1.00 94.31 214 GLY A C 1
ATOM 1609 O O . GLY A 1 214 ? -0.893 14.518 -3.831 1.00 94.31 214 GLY A O 1
ATOM 1610 N N . SER A 1 215 ? -0.888 12.259 -3.780 1.00 95.62 215 SER A N 1
ATOM 1611 C CA . SER A 1 215 ? -1.624 12.130 -2.519 1.00 95.62 215 SER A CA 1
ATOM 1612 C C . SER A 1 215 ? -0.895 12.837 -1.382 1.00 95.62 215 SER A C 1
ATOM 1614 O O . SER A 1 215 ? 0.335 12.796 -1.279 1.00 95.62 215 SER A O 1
ATOM 1616 N N . SER A 1 216 ? -1.675 13.459 -0.502 1.00 96.62 216 SER A N 1
ATOM 1617 C CA . SER A 1 216 ? -1.185 13.904 0.801 1.00 96.62 216 SER A CA 1
ATOM 1618 C C . SER A 1 216 ? -0.578 12.731 1.594 1.00 96.62 216 SER A C 1
ATOM 1620 O O . SER A 1 216 ? -0.889 11.570 1.309 1.00 96.62 216 SER A O 1
ATOM 1622 N N . PRO A 1 217 ? 0.281 12.993 2.599 1.00 96.69 217 PRO A N 1
ATOM 1623 C CA . PRO A 1 217 ? 0.714 11.963 3.544 1.00 96.69 217 PRO A CA 1
ATOM 1624 C C . PRO A 1 217 ? -0.483 11.245 4.176 1.00 96.69 217 PRO A C 1
ATOM 1626 O O . PRO A 1 217 ? -1.543 11.847 4.308 1.00 96.69 217 PRO A O 1
ATOM 1629 N N . ALA A 1 218 ? -0.308 9.982 4.567 1.00 97.19 218 ALA A N 1
ATOM 1630 C CA . ALA A 1 218 ? -1.350 9.201 5.231 1.00 97.19 218 ALA A CA 1
ATOM 1631 C C . ALA A 1 218 ? -1.564 9.704 6.668 1.00 97.19 218 ALA A C 1
ATOM 1633 O O . ALA A 1 218 ? -0.592 9.947 7.384 1.00 97.19 218 ALA A O 1
ATOM 1634 N N . GLN A 1 219 ? -2.817 9.832 7.096 1.00 96.19 219 GLN A N 1
ATOM 1635 C CA . GLN A 1 219 ? -3.215 10.496 8.347 1.00 96.19 219 GLN A CA 1
ATOM 1636 C C . GLN A 1 219 ? -4.210 9.628 9.118 1.00 96.19 219 GLN A C 1
ATOM 1638 O O . GLN A 1 219 ? -4.106 8.400 9.090 1.00 96.19 219 GLN A O 1
ATOM 1643 N N . GLU A 1 220 ? -5.157 10.245 9.818 1.00 97.06 220 GLU A N 1
ATOM 1644 C CA . GLU A 1 220 ? -6.361 9.627 10.344 1.00 97.06 220 GLU A CA 1
ATOM 1645 C C . GLU A 1 220 ? -7.226 8.989 9.248 1.00 97.06 220 GLU A C 1
ATOM 1647 O O . GLU A 1 220 ? -7.192 9.367 8.079 1.00 97.06 220 GLU A O 1
ATOM 1652 N N . MET A 1 221 ? -8.076 8.030 9.628 1.00 98.00 221 MET A N 1
ATOM 1653 C CA . MET A 1 221 ? -9.251 7.717 8.811 1.00 98.00 221 MET A CA 1
ATOM 1654 C C . MET A 1 221 ? -10.261 8.858 8.912 1.00 98.00 221 MET A C 1
ATOM 1656 O O . MET A 1 221 ? -10.818 9.281 7.896 1.00 98.00 221 MET A O 1
ATOM 1660 N N . ALA A 1 222 ? -10.497 9.337 10.136 1.00 98.06 222 ALA A N 1
ATOM 1661 C CA . ALA A 1 222 ? -11.504 10.339 10.419 1.00 98.06 222 ALA A CA 1
ATOM 1662 C C . ALA A 1 222 ? -11.050 11.345 11.478 1.00 98.06 222 ALA A C 1
ATOM 1664 O O . ALA A 1 222 ? -10.709 10.969 12.599 1.00 98.06 222 ALA A O 1
ATOM 1665 N N . GLU A 1 223 ? -11.173 12.627 11.144 1.00 97.50 223 GLU A N 1
ATOM 1666 C CA . GLU A 1 223 ? -11.314 13.694 12.132 1.00 97.50 223 GLU A CA 1
ATOM 1667 C C . GLU A 1 223 ? -12.802 14.001 12.296 1.00 97.50 223 GLU A C 1
ATOM 1669 O O . GLU A 1 223 ? -13.433 14.585 11.408 1.00 97.50 223 GLU A O 1
ATOM 1674 N N . THR A 1 224 ? -13.400 13.553 13.398 1.00 97.38 224 THR A N 1
ATOM 1675 C CA . THR A 1 224 ? -14.852 13.641 13.587 1.00 97.38 224 THR A CA 1
ATOM 1676 C C . THR A 1 224 ? -15.267 13.668 15.051 1.00 97.38 224 THR A C 1
ATOM 1678 O O . THR A 1 224 ? -14.506 13.260 15.920 1.00 97.38 224 THR A O 1
ATOM 1681 N N . GLY A 1 225 ? -16.480 14.144 15.338 1.00 96.00 225 GLY A N 1
ATOM 1682 C CA . GLY A 1 225 ? -17.026 14.178 16.690 1.00 96.00 225 GLY A CA 1
ATOM 1683 C C . GLY A 1 225 ? -17.254 12.774 17.248 1.00 96.00 225 GLY A C 1
ATOM 1684 O O . GLY A 1 225 ? -16.689 12.445 18.292 1.00 96.00 225 GLY A O 1
ATOM 1685 N N . SER A 1 226 ? -18.020 11.947 16.534 1.00 97.38 226 SER A N 1
ATOM 1686 C CA . SER A 1 226 ? -18.321 10.561 16.921 1.00 97.38 226 SER A CA 1
ATOM 1687 C C . SER A 1 226 ? -18.421 9.626 15.715 1.00 97.38 226 SER A C 1
ATOM 1689 O O . SER A 1 226 ? -18.734 10.053 14.602 1.00 97.38 226 SER A O 1
ATOM 1691 N N . VAL A 1 227 ? -18.199 8.336 15.964 1.00 98.56 227 VAL A N 1
ATOM 1692 C CA . VAL A 1 227 ? -18.260 7.245 14.986 1.00 98.56 227 VAL A CA 1
ATOM 1693 C C . VAL A 1 227 ? -19.251 6.185 15.461 1.00 98.56 227 VAL A C 1
ATOM 1695 O O . VAL A 1 227 ? -19.169 5.727 16.602 1.00 98.56 227 VAL A O 1
ATOM 1698 N N . GLU A 1 228 ? -20.138 5.756 14.568 1.00 98.75 228 GLU A N 1
ATOM 1699 C CA . GLU A 1 228 ? -21.001 4.585 14.747 1.00 98.75 228 GLU A CA 1
ATOM 1700 C C . GLU A 1 228 ? -20.796 3.595 13.592 1.00 98.75 228 GLU A C 1
ATOM 1702 O O . GLU A 1 228 ? -20.736 3.988 12.426 1.00 98.75 228 GLU A O 1
ATOM 1707 N N . ILE A 1 229 ? -20.665 2.307 13.905 1.00 98.88 229 ILE A N 1
ATOM 1708 C CA . ILE A 1 229 ? -20.564 1.230 12.913 1.00 98.88 229 ILE A CA 1
ATOM 1709 C C . ILE A 1 229 ? -21.771 0.309 13.077 1.00 98.88 229 ILE A C 1
ATOM 1711 O O . ILE A 1 229 ? -21.903 -0.354 14.099 1.00 98.88 229 ILE A O 1
ATOM 1715 N N . GLU A 1 230 ? -22.632 0.265 12.062 1.00 98.50 230 GLU A N 1
ATOM 1716 C CA . GLU A 1 230 ? -23.876 -0.517 12.021 1.00 98.50 230 GLU A CA 1
ATOM 1717 C C . GLU A 1 230 ? -23.752 -1.817 11.195 1.00 98.50 230 GLU A C 1
ATOM 1719 O O . GLU A 1 230 ? -24.723 -2.555 11.068 1.00 98.50 230 GLU A O 1
ATOM 1724 N N . GLY A 1 231 ? -22.590 -2.097 10.592 1.00 97.88 231 GLY A N 1
ATOM 1725 C CA . GLY A 1 231 ? -22.403 -3.222 9.667 1.00 97.88 231 GLY A CA 1
ATOM 1726 C C . GLY A 1 231 ? -21.018 -3.863 9.735 1.00 97.88 231 GLY A C 1
ATOM 1727 O O . GLY A 1 231 ? -20.397 -3.923 10.793 1.00 97.88 231 GLY A O 1
ATOM 1728 N N . GLU A 1 232 ? -20.538 -4.358 8.597 1.00 98.75 232 GLU A N 1
ATOM 1729 C CA . GLU A 1 232 ? -19.190 -4.900 8.455 1.00 98.75 232 GLU A CA 1
ATOM 1730 C C . GLU A 1 232 ? -18.218 -3.810 7.992 1.00 98.75 232 GLU A C 1
ATOM 1732 O O . GLU A 1 232 ? -18.506 -3.042 7.068 1.00 98.75 232 GLU A O 1
ATOM 1737 N N . ILE A 1 233 ? -17.053 -3.736 8.627 1.00 98.81 233 ILE A N 1
ATOM 1738 C CA . ILE A 1 233 ? -15.998 -2.813 8.229 1.00 98.81 233 ILE A CA 1
ATOM 1739 C C . ILE A 1 233 ? -14.613 -3.417 8.436 1.00 98.81 233 ILE A C 1
ATOM 1741 O O . ILE A 1 233 ? -14.274 -3.881 9.523 1.00 98.81 233 ILE A O 1
ATOM 1745 N N . ASN A 1 234 ? -13.804 -3.346 7.382 1.00 98.75 234 ASN A N 1
ATOM 1746 C CA . ASN A 1 234 ? -12.400 -3.733 7.396 1.00 98.75 234 ASN A CA 1
ATOM 1747 C C . ASN A 1 234 ? -11.543 -2.488 7.175 1.00 98.75 234 ASN A C 1
ATOM 1749 O O . ASN A 1 234 ? -11.707 -1.784 6.176 1.00 98.75 234 ASN A O 1
ATOM 1753 N N . ILE A 1 2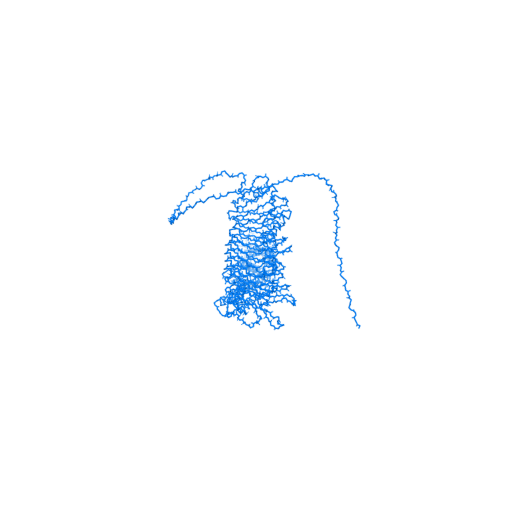35 ? -10.627 -2.207 8.098 1.00 98.81 235 ILE A N 1
ATOM 1754 C CA . ILE A 1 235 ? -9.780 -1.015 8.067 1.00 98.81 235 ILE A CA 1
ATOM 1755 C C . ILE A 1 235 ? -8.313 -1.427 8.099 1.00 98.81 235 ILE A C 1
ATOM 1757 O O . ILE A 1 235 ? -7.865 -2.078 9.037 1.00 98.81 235 ILE A O 1
ATOM 1761 N N . ASN A 1 236 ? -7.538 -0.979 7.116 1.00 98.25 236 ASN A N 1
ATOM 1762 C CA . ASN A 1 236 ? -6.082 -1.013 7.143 1.00 98.25 236 ASN A CA 1
ATOM 1763 C C . ASN A 1 236 ? -5.537 0.409 7.311 1.00 98.25 236 ASN A C 1
ATOM 1765 O O . ASN A 1 236 ? -5.820 1.293 6.501 1.00 98.25 236 ASN A O 1
ATOM 1769 N N . HIS A 1 237 ? -4.753 0.643 8.362 1.00 97.69 237 HIS A N 1
ATOM 1770 C CA . HIS A 1 237 ? -4.265 1.969 8.738 1.00 97.69 237 HIS A CA 1
ATOM 1771 C C . HIS A 1 237 ? -2.738 2.010 8.769 1.00 97.69 237 HIS A C 1
ATOM 1773 O O . HIS A 1 237 ? -2.096 1.561 9.723 1.00 97.69 237 HIS A O 1
ATOM 1779 N N . ASN A 1 238 ? -2.143 2.557 7.706 1.00 93.81 238 ASN A N 1
ATOM 1780 C CA . ASN A 1 238 ? -0.695 2.689 7.565 1.00 93.81 238 ASN A CA 1
ATOM 1781 C C . ASN A 1 238 ? -0.214 4.107 7.902 1.00 93.81 238 ASN A C 1
ATOM 1783 O O . ASN A 1 238 ? 0.299 4.826 7.043 1.00 93.81 238 ASN A O 1
ATOM 1787 N N . SER A 1 239 ? -0.420 4.534 9.148 1.00 94.4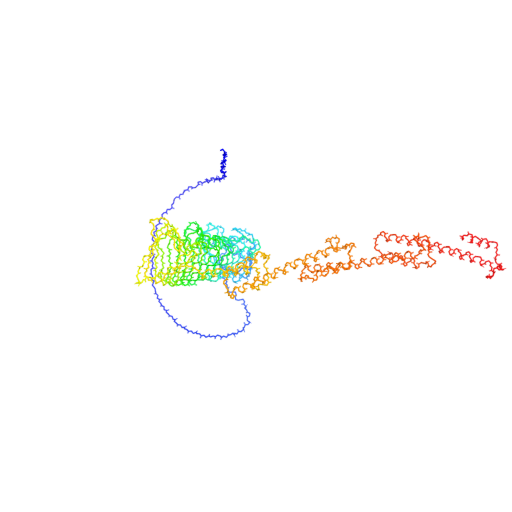4 239 SER A N 1
ATOM 1788 C CA . SER A 1 239 ? -0.048 5.878 9.590 1.00 94.44 239 SER A CA 1
ATOM 1789 C C . SER A 1 239 ? 0.276 5.939 11.084 1.00 94.44 239 SER A C 1
ATOM 1791 O O . SER A 1 239 ? -0.295 5.204 11.888 1.00 94.44 239 SER A O 1
ATOM 1793 N N . GLY A 1 240 ? 1.181 6.841 11.476 1.00 92.94 240 GLY A N 1
ATOM 1794 C CA . GLY A 1 240 ? 1.477 7.160 12.879 1.00 92.94 240 GLY A CA 1
ATOM 1795 C C . GLY A 1 240 ? 0.405 8.017 13.573 1.00 92.94 240 GLY A C 1
ATOM 1796 O O . GLY A 1 240 ? 0.406 8.133 14.798 1.00 92.94 240 GLY A O 1
ATOM 1797 N N . TYR A 1 241 ? -0.543 8.573 12.822 1.00 95.12 241 TYR A N 1
ATOM 1798 C CA . TYR A 1 241 ? -1.643 9.390 13.344 1.00 95.12 241 TYR A CA 1
ATOM 1799 C C . TYR A 1 241 ? -2.714 8.555 14.066 1.00 95.12 241 TYR A C 1
ATOM 1801 O O . TYR A 1 241 ? -2.580 7.330 14.157 1.00 95.12 241 TYR A O 1
ATOM 1809 N N . ALA A 1 242 ? -3.737 9.181 14.656 1.00 95.44 242 ALA A N 1
ATOM 1810 C CA . ALA A 1 242 ? -4.842 8.416 15.249 1.00 95.44 242 ALA A CA 1
ATOM 1811 C C . ALA A 1 242 ? -5.623 7.697 14.137 1.00 95.44 242 ALA A C 1
ATOM 1813 O O . ALA A 1 242 ? -5.484 8.063 12.977 1.00 95.44 242 ALA A O 1
ATOM 1814 N N . LEU A 1 243 ? -6.437 6.679 14.429 1.00 97.69 243 LEU A N 1
ATOM 1815 C CA . LEU A 1 243 ? -7.400 6.227 13.410 1.00 97.69 243 LEU A CA 1
ATOM 1816 C C . LEU A 1 243 ? -8.597 7.186 13.368 1.00 97.69 243 LEU A C 1
ATOM 1818 O O . LEU A 1 243 ? -8.990 7.662 12.304 1.00 97.69 243 LEU A O 1
ATOM 1822 N N . ILE A 1 244 ? -9.145 7.469 14.545 1.00 98.06 244 ILE A N 1
ATOM 1823 C CA . ILE A 1 244 ? -10.242 8.392 14.794 1.00 98.06 244 ILE A CA 1
ATOM 1824 C C . ILE A 1 244 ? -9.714 9.451 15.755 1.00 98.06 244 ILE A C 1
ATOM 1826 O O . ILE A 1 244 ? -9.468 9.162 16.930 1.00 98.06 244 ILE A O 1
ATOM 1830 N N . TRP A 1 245 ? -9.560 10.678 15.274 1.00 97.06 245 TRP A N 1
ATOM 1831 C CA . TRP A 1 245 ? -9.290 11.822 16.133 1.00 97.06 245 TRP A CA 1
ATOM 1832 C C . TRP A 1 245 ? -10.589 12.584 16.373 1.00 97.06 245 TRP A C 1
ATOM 1834 O O . TRP A 1 245 ? -11.273 12.986 15.430 1.00 97.06 245 TRP A O 1
ATOM 1844 N N . SER A 1 246 ? -10.930 12.773 17.647 1.00 96.06 246 SER A N 1
ATOM 1845 C CA . SER A 1 246 ? -12.087 13.568 18.030 1.00 96.06 246 SER A CA 1
ATOM 1846 C C . SER A 1 246 ? -11.726 14.731 18.937 1.00 96.06 246 SER A C 1
ATOM 1848 O O . SER A 1 246 ? -11.076 14.576 19.974 1.00 96.06 246 SER A O 1
ATOM 1850 N N . ILE A 1 247 ? -12.245 15.895 18.555 1.00 92.94 247 ILE A N 1
ATOM 1851 C CA . ILE A 1 247 ? -12.202 17.140 19.325 1.00 92.94 247 ILE A CA 1
ATOM 1852 C C . ILE A 1 247 ? -13.544 17.435 20.019 1.00 92.94 247 ILE A C 1
ATOM 1854 O O . ILE A 1 247 ? -13.761 18.535 20.523 1.00 92.94 247 ILE A O 1
ATOM 1858 N N . SER A 1 248 ? -14.479 16.477 20.031 1.00 92.06 248 SER A N 1
ATOM 1859 C CA . SER A 1 248 ? -15.726 16.616 20.787 1.00 92.06 248 SER A CA 1
ATOM 1860 C C . SER A 1 248 ? -15.465 16.490 22.291 1.00 92.06 248 SER A C 1
ATOM 1862 O O . SER A 1 248 ? -14.566 15.775 22.732 1.00 92.06 248 SER A O 1
ATOM 1864 N N . LYS A 1 249 ? -16.294 17.160 23.099 1.00 92.12 249 LYS A N 1
ATOM 1865 C CA . LYS A 1 249 ? -16.259 17.062 24.571 1.00 92.12 249 LYS A CA 1
ATOM 1866 C C . LYS A 1 249 ? -16.825 15.743 25.103 1.00 92.12 249 LYS A C 1
ATOM 1868 O O . LYS A 1 249 ? -16.538 15.369 26.237 1.00 92.12 249 LYS A O 1
ATOM 1873 N N . ALA A 1 250 ? -17.656 15.071 24.310 1.00 92.56 250 ALA A N 1
ATOM 1874 C CA . ALA A 1 250 ? -18.261 13.782 24.638 1.00 92.56 250 ALA A CA 1
ATOM 1875 C C . ALA A 1 250 ? -18.296 12.899 23.378 1.00 92.56 250 ALA A C 1
ATOM 1877 O O . ALA A 1 250 ? -19.365 12.682 22.802 1.00 92.56 250 ALA A O 1
ATOM 1878 N N . PRO A 1 251 ? -17.125 12.486 22.871 1.00 95.62 251 PRO A N 1
ATOM 1879 C CA . PRO A 1 251 ? -17.043 11.711 21.648 1.00 95.62 251 PRO A CA 1
ATOM 1880 C C . PRO A 1 251 ? -17.470 10.270 21.891 1.00 95.62 251 PRO A C 1
ATOM 1882 O O . PRO A 1 251 ? -17.194 9.703 22.946 1.00 95.62 251 PRO A O 1
ATOM 1885 N N . GLN A 1 252 ? -18.106 9.663 20.899 1.00 97.06 252 GLN A N 1
ATOM 1886 C CA . GLN A 1 252 ? -18.551 8.276 20.973 1.00 97.06 252 GLN A CA 1
ATOM 1887 C C . GLN A 1 252 ? -17.881 7.459 19.879 1.00 97.06 252 GLN A C 1
ATOM 1889 O O . GLN A 1 252 ? -17.809 7.894 18.730 1.00 97.06 252 GLN A O 1
ATOM 1894 N N . PHE A 1 253 ? -17.427 6.266 20.238 1.00 98.19 253 PHE A N 1
ATOM 1895 C CA . PHE A 1 253 ? -17.063 5.227 19.294 1.00 98.19 253 PHE A CA 1
ATOM 1896 C C . PHE A 1 253 ? -17.908 3.992 19.597 1.00 98.19 253 PHE A C 1
ATOM 1898 O O . PHE A 1 253 ? -17.662 3.257 20.555 1.00 98.19 253 PHE A O 1
ATOM 1905 N N . LYS A 1 254 ? -18.968 3.829 18.808 1.00 98.62 254 LYS A N 1
ATOM 1906 C CA . LYS A 1 254 ? -20.018 2.843 19.034 1.00 98.62 254 LYS A CA 1
ATOM 1907 C C . LYS A 1 254 ? -20.013 1.794 17.934 1.00 98.62 254 LYS A C 1
ATOM 1909 O O . LYS A 1 254 ? -20.082 2.124 16.751 1.00 98.62 254 LYS A O 1
ATOM 1914 N N . ILE A 1 255 ? -19.981 0.534 18.337 1.00 98.88 255 ILE A N 1
ATOM 1915 C CA . ILE A 1 255 ? -20.231 -0.606 17.461 1.00 98.88 255 ILE A CA 1
ATOM 1916 C C . ILE A 1 255 ? -21.654 -1.078 17.752 1.00 98.88 255 ILE A C 1
ATOM 1918 O O . ILE A 1 255 ? -21.980 -1.362 18.903 1.00 98.88 255 ILE A O 1
ATOM 1922 N N . ALA A 1 256 ? -22.524 -1.084 16.747 1.00 98.75 256 ALA A N 1
ATOM 1923 C CA . ALA A 1 256 ? -23.914 -1.500 16.897 1.00 98.75 256 ALA A CA 1
ATOM 1924 C C . ALA A 1 256 ? -24.029 -3.027 17.089 1.00 98.75 256 ALA A C 1
ATOM 1926 O O . ALA A 1 256 ? -23.055 -3.740 16.836 1.00 98.75 256 ALA A O 1
ATOM 1927 N N . PRO A 1 257 ? -25.202 -3.542 17.506 1.00 98.81 257 PRO A N 1
ATOM 1928 C CA . PRO A 1 257 ? -25.451 -4.980 17.570 1.00 98.81 257 PRO A CA 1
ATOM 1929 C C . PRO A 1 257 ? -25.160 -5.694 16.247 1.00 98.81 257 PRO A C 1
ATOM 1931 O O . PRO A 1 257 ? -25.377 -5.127 15.177 1.00 98.81 257 PRO A O 1
ATOM 1934 N N . ASP A 1 258 ? -24.654 -6.924 16.338 1.00 98.50 258 ASP A N 1
ATOM 1935 C CA . ASP A 1 258 ? -24.313 -7.818 15.218 1.00 98.50 258 ASP A CA 1
ATOM 1936 C C . ASP A 1 258 ? -23.275 -7.275 14.205 1.00 98.50 258 ASP A C 1
ATOM 1938 O O . ASP A 1 258 ? -22.934 -7.954 13.229 1.00 98.50 258 ASP A O 1
ATOM 1942 N N . ALA A 1 259 ? -22.737 -6.071 14.423 1.00 98.88 259 ALA A N 1
ATOM 1943 C CA . ALA A 1 259 ? -21.725 -5.472 13.562 1.00 98.88 259 ALA A CA 1
ATOM 1944 C C . ALA A 1 259 ? -20.392 -6.234 13.643 1.00 98.88 259 ALA A C 1
ATOM 1946 O O . ALA A 1 259 ? -20.056 -6.858 14.653 1.00 98.88 259 ALA A O 1
ATOM 1947 N N . LYS A 1 260 ? -19.607 -6.164 12.564 1.00 98.81 260 LYS A N 1
ATOM 1948 C CA . LYS A 1 260 ? -18.315 -6.851 12.439 1.00 98.81 260 LYS A CA 1
ATOM 1949 C C . LYS A 1 260 ? -17.228 -5.850 12.102 1.00 98.81 260 LYS A C 1
ATOM 1951 O O . LYS A 1 260 ? -17.285 -5.187 11.072 1.00 98.81 260 LYS A O 1
ATOM 1956 N N . VAL A 1 261 ? -16.230 -5.741 12.963 1.00 98.88 261 VAL A N 1
ATOM 1957 C CA . VAL A 1 261 ? -15.194 -4.718 12.854 1.00 98.88 261 VAL A CA 1
ATOM 1958 C C . VAL A 1 261 ? -13.831 -5.377 12.877 1.00 98.88 261 VAL A C 1
ATOM 1960 O O . VAL A 1 261 ? -13.464 -5.987 13.879 1.00 98.88 261 VAL A O 1
ATOM 1963 N N . GLU A 1 262 ? -13.057 -5.198 11.812 1.00 98.69 262 GLU A N 1
ATOM 1964 C CA . GLU A 1 262 ? -11.641 -5.553 11.780 1.00 98.69 262 GLU A CA 1
ATOM 1965 C C . GLU A 1 262 ? -10.789 -4.310 11.502 1.00 98.69 262 GLU A C 1
ATOM 1967 O O . GLU A 1 262 ? -10.981 -3.608 10.509 1.00 98.69 262 GLU A O 1
ATOM 1972 N N . ILE A 1 263 ? -9.838 -4.019 12.392 1.00 98.56 263 ILE A N 1
ATOM 1973 C CA . ILE A 1 263 ? -8.914 -2.887 12.258 1.00 98.56 263 ILE A CA 1
ATOM 1974 C C . ILE A 1 263 ? -7.484 -3.393 12.377 1.00 98.56 263 ILE A C 1
ATOM 1976 O O . ILE A 1 263 ? -7.089 -3.915 13.417 1.00 98.56 263 ILE A O 1
ATOM 1980 N N . ASN A 1 264 ? -6.698 -3.156 11.332 1.00 96.31 264 ASN A N 1
ATOM 1981 C CA . ASN A 1 264 ? -5.286 -3.487 11.237 1.00 96.31 264 ASN A CA 1
ATOM 1982 C C . ASN A 1 264 ? -4.444 -2.202 11.226 1.00 96.31 264 ASN A C 1
ATOM 1984 O O . ASN A 1 264 ? -4.581 -1.369 10.330 1.00 96.31 264 ASN A O 1
ATOM 1988 N N . THR A 1 265 ? -3.566 -2.022 12.217 1.00 94.81 265 THR A N 1
ATOM 1989 C CA . THR A 1 265 ? -2.714 -0.822 12.355 1.00 94.81 265 THR A CA 1
ATOM 1990 C C . THR A 1 265 ? -1.237 -1.155 12.132 1.00 94.81 265 THR A C 1
ATOM 1992 O O . THR A 1 265 ? -0.621 -1.878 12.913 1.00 94.81 265 THR A O 1
ATOM 1995 N N . LEU A 1 266 ? -0.632 -0.616 11.070 1.00 90.69 266 LEU A N 1
ATOM 1996 C CA . LEU A 1 266 ? 0.725 -1.009 10.651 1.00 90.69 266 LEU A CA 1
ATOM 1997 C C . LEU A 1 266 ? 1.841 -0.199 11.324 1.00 90.69 266 LEU A C 1
ATOM 1999 O O . LEU A 1 266 ? 2.994 -0.627 11.332 1.00 90.69 266 LEU A O 1
ATOM 2003 N N . GLN A 1 267 ? 1.512 0.958 11.903 1.00 90.12 267 GLN A N 1
ATOM 2004 C CA . GLN A 1 267 ? 2.470 1.842 12.568 1.00 90.12 267 GLN A CA 1
ATOM 2005 C C . GLN A 1 267 ? 2.017 2.204 13.983 1.00 90.12 267 GLN A C 1
ATOM 2007 O O . GLN A 1 267 ? 0.841 2.474 14.235 1.00 90.12 267 GLN A O 1
ATOM 2012 N N . SER A 1 268 ? 2.977 2.256 14.908 1.00 86.38 268 SER A N 1
ATOM 2013 C CA . SER A 1 268 ? 2.785 2.819 16.250 1.00 86.38 268 SER A CA 1
ATOM 2014 C C . SER A 1 268 ? 2.453 4.314 16.167 1.00 86.38 268 SER A C 1
ATOM 2016 O O . SER A 1 268 ? 2.787 4.978 15.187 1.00 86.38 268 SER A O 1
ATOM 2018 N N . GLY A 1 269 ? 1.826 4.876 17.199 1.00 86.62 269 GLY A N 1
ATOM 2019 C CA . GLY A 1 269 ? 1.569 6.315 17.269 1.00 86.62 269 GLY A CA 1
ATOM 2020 C C . GLY A 1 269 ? 0.414 6.650 18.199 1.00 86.62 269 GLY A C 1
ATOM 2021 O O . GLY A 1 269 ? 0.299 6.041 19.259 1.00 86.62 269 GLY A O 1
ATOM 2022 N N . TYR A 1 270 ? -0.443 7.594 17.810 1.00 89.88 270 TYR A N 1
ATOM 2023 C CA . TYR A 1 270 ? -1.670 7.875 18.566 1.00 89.88 270 TYR A CA 1
ATOM 2024 C C . TYR A 1 270 ? -2.617 6.658 18.584 1.00 89.88 270 TYR A C 1
ATOM 2026 O O . TYR A 1 270 ? -2.409 5.678 17.865 1.00 89.88 270 TYR A O 1
ATOM 2034 N N . GLY A 1 271 ? -3.649 6.711 19.432 1.00 92.69 271 GLY A N 1
ATOM 2035 C CA . GLY A 1 271 ? -4.614 5.621 19.591 1.00 92.69 271 GLY A CA 1
ATOM 2036 C C . GLY A 1 271 ? -5.548 5.431 18.391 1.00 92.69 271 GLY A C 1
ATOM 2037 O O . GLY A 1 271 ? -5.667 6.297 17.525 1.00 92.69 271 GLY A O 1
ATOM 2038 N N . ILE A 1 272 ? -6.249 4.298 18.359 1.00 96.81 272 ILE A N 1
ATOM 2039 C CA . ILE A 1 272 ? -7.362 4.051 17.430 1.00 96.81 272 ILE A CA 1
ATOM 2040 C C . ILE A 1 272 ? -8.460 5.103 17.632 1.00 96.81 272 ILE A C 1
ATOM 2042 O O . ILE A 1 272 ? -8.940 5.685 16.670 1.00 96.81 272 ILE A O 1
ATOM 2046 N N . PHE A 1 273 ? -8.820 5.394 18.876 1.00 97.25 273 PHE A N 1
ATOM 2047 C CA . PHE A 1 273 ? -9.782 6.418 19.243 1.00 97.25 273 PHE A CA 1
ATOM 2048 C C . PHE A 1 273 ? -9.125 7.420 20.184 1.00 97.25 273 PHE A C 1
ATOM 2050 O O . PHE A 1 273 ? -8.857 7.129 21.351 1.00 97.25 273 PHE A O 1
ATOM 2057 N N . TYR A 1 274 ? -8.847 8.607 19.651 1.00 95.00 274 TYR A N 1
ATOM 2058 C CA . TYR A 1 274 ? -8.102 9.653 20.331 1.00 95.00 274 TYR A CA 1
ATOM 2059 C C . TYR A 1 274 ? -9.002 10.857 20.655 1.00 95.00 274 TYR A C 1
ATOM 2061 O O . TYR A 1 274 ? -9.098 11.789 19.855 1.00 95.00 274 TYR A O 1
ATOM 2069 N N . PRO A 1 275 ? -9.692 10.850 21.811 1.00 93.81 275 PRO A N 1
ATOM 2070 C CA . PRO A 1 275 ? -10.453 12.001 22.287 1.00 93.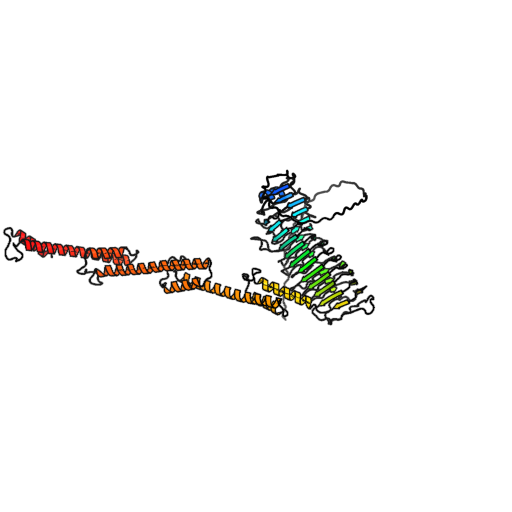81 275 PRO A CA 1
ATOM 2071 C C . PRO A 1 275 ? -9.533 13.020 22.983 1.00 93.81 275 PRO A C 1
ATOM 2073 O O . PRO A 1 275 ? -8.900 12.688 23.987 1.00 93.81 275 PRO A O 1
ATOM 2076 N N . THR A 1 276 ? -9.444 14.255 22.468 1.00 91.75 276 THR A N 1
ATOM 2077 C CA . THR A 1 276 ? -8.517 15.283 23.000 1.00 91.75 276 THR A CA 1
ATOM 2078 C C . THR A 1 276 ? -9.167 16.368 23.853 1.00 91.75 276 THR A C 1
ATOM 2080 O O . THR A 1 276 ? -8.520 16.891 24.754 1.00 91.75 276 THR A O 1
ATOM 2083 N N . GLU A 1 277 ? -10.432 16.704 23.601 1.00 90.44 277 GLU A N 1
ATOM 2084 C CA . GLU A 1 277 ? -11.153 17.794 24.291 1.00 90.44 277 GLU A CA 1
ATOM 2085 C C . GLU A 1 277 ? -12.130 17.284 25.369 1.00 90.44 277 GLU A C 1
ATOM 2087 O O . GLU A 1 277 ? -12.875 18.053 25.982 1.00 90.44 277 GLU A O 1
ATOM 2092 N N . GLY A 1 278 ? -12.156 15.971 25.601 1.00 90.69 278 GLY A N 1
ATOM 2093 C CA . GLY A 1 278 ? -13.076 15.319 26.524 1.00 90.69 278 GLY A CA 1
ATOM 2094 C C . GLY A 1 278 ? -12.752 13.845 26.734 1.00 90.69 278 GLY A C 1
ATOM 2095 O O . GLY A 1 278 ? -11.712 13.351 26.302 1.00 90.69 278 GLY A O 1
ATOM 2096 N N . TYR A 1 279 ? -13.659 13.140 27.407 1.00 93.69 279 TYR A N 1
ATOM 2097 C CA . TYR A 1 279 ? -13.545 11.703 27.653 1.00 93.69 279 TYR A CA 1
ATOM 2098 C C . TYR A 1 279 ? -14.531 10.943 26.773 1.00 93.69 279 TYR A C 1
ATOM 2100 O O . TYR A 1 279 ? -15.712 11.288 26.744 1.00 93.69 279 TYR A O 1
ATOM 2108 N N . GLY A 1 280 ? -14.040 9.932 26.056 1.00 95.00 280 GLY A N 1
ATOM 2109 C CA . GLY A 1 280 ? -14.824 9.228 25.043 1.00 95.00 280 GLY A CA 1
ATOM 2110 C C . GLY A 1 280 ? -15.606 8.031 25.572 1.00 95.00 280 GLY A C 1
ATOM 2111 O O . GLY A 1 280 ? -15.137 7.327 26.459 1.00 95.00 280 GLY A O 1
ATOM 2112 N N . ASP A 1 281 ? -16.776 7.765 25.013 1.00 96.62 281 ASP A N 1
ATOM 2113 C CA . ASP A 1 281 ? -17.527 6.539 25.280 1.00 96.62 281 ASP A CA 1
ATOM 2114 C C . ASP A 1 281 ? -17.179 5.489 24.216 1.00 96.62 281 ASP A C 1
ATOM 2116 O O . ASP A 1 281 ? -17.310 5.756 23.020 1.00 96.62 281 ASP A O 1
ATOM 2120 N N . PHE A 1 282 ? -16.725 4.306 24.638 1.00 97.88 282 PHE A N 1
ATOM 2121 C CA . PHE A 1 282 ? -16.516 3.156 23.757 1.00 97.88 282 PHE A CA 1
ATOM 2122 C C . PHE A 1 282 ? -17.489 2.040 24.128 1.00 97.88 282 PHE A C 1
ATOM 2124 O O . PHE A 1 282 ? -17.491 1.566 25.267 1.00 97.88 282 PHE A O 1
ATOM 2131 N N . SER A 1 283 ? -18.309 1.622 23.165 1.00 98.50 283 SER A N 1
ATOM 2132 C CA . SER A 1 283 ? -19.321 0.584 23.377 1.00 98.50 283 SER A CA 1
ATOM 2133 C C . SER A 1 283 ? -19.363 -0.407 22.225 1.00 98.50 283 SER A C 1
ATOM 2135 O O . SER A 1 283 ? -19.229 -0.021 21.061 1.00 98.50 283 SER A O 1
ATOM 2137 N N . VAL A 1 284 ? -19.555 -1.680 22.565 1.00 98.88 284 VAL A N 1
ATOM 2138 C CA . VAL A 1 284 ? -19.730 -2.773 21.608 1.00 98.88 284 VAL A CA 1
ATOM 2139 C C . VAL A 1 284 ? -21.067 -3.439 21.875 1.00 98.88 284 VAL A C 1
ATOM 2141 O O . VAL A 1 284 ? -21.262 -3.984 22.959 1.00 98.88 284 VAL A O 1
ATOM 2144 N N . GLY A 1 285 ? -21.966 -3.344 20.898 1.00 98.69 285 GLY A N 1
ATOM 2145 C CA . GLY A 1 285 ? -23.342 -3.815 20.979 1.00 98.69 285 GLY A CA 1
ATOM 2146 C C . GLY A 1 285 ? -23.481 -5.334 21.025 1.00 98.69 285 GLY A C 1
ATOM 2147 O O . GLY A 1 285 ? -22.520 -6.080 20.824 1.00 98.69 285 GLY A O 1
ATOM 2148 N N . GLU A 1 286 ? -24.709 -5.783 21.283 1.00 98.69 286 GLU A N 1
ATOM 2149 C CA . GLU A 1 286 ? -25.043 -7.200 21.444 1.00 98.69 286 GLU A CA 1
ATOM 2150 C C . GLU A 1 286 ? -24.545 -8.055 20.272 1.00 98.69 286 GLU A C 1
ATOM 2152 O O . GLU A 1 286 ? -24.739 -7.700 19.110 1.00 98.69 286 GLU A O 1
ATOM 2157 N N . ASN A 1 287 ? -23.894 -9.180 20.582 1.00 98.44 287 ASN A N 1
ATOM 2158 C CA . ASN A 1 287 ? -23.340 -10.142 19.613 1.00 98.44 287 ASN A CA 1
ATOM 2159 C C . ASN A 1 287 ? -22.376 -9.562 18.555 1.00 98.44 287 ASN A C 1
ATOM 2161 O O . ASN A 1 287 ? -21.997 -10.266 17.616 1.00 98.44 287 ASN A O 1
ATOM 2165 N N . ALA A 1 288 ? -21.957 -8.302 18.683 1.00 98.81 288 ALA A N 1
ATOM 2166 C CA . ALA A 1 288 ? -21.030 -7.694 17.745 1.00 98.81 288 ALA A CA 1
ATOM 2167 C C . ALA A 1 288 ? -19.628 -8.295 17.896 1.00 98.81 288 ALA A C 1
ATOM 2169 O O . ALA A 1 288 ? -19.204 -8.681 18.989 1.00 98.81 288 ALA A O 1
ATOM 2170 N N . MET A 1 289 ? -18.891 -8.348 16.790 1.00 98.75 289 MET A N 1
ATOM 2171 C CA . MET A 1 289 ? -17.528 -8.868 16.743 1.00 98.75 289 MET A CA 1
ATOM 2172 C C . MET A 1 289 ? -16.547 -7.745 16.434 1.00 98.75 289 MET A C 1
ATOM 2174 O O . MET A 1 289 ? -16.668 -7.059 15.420 1.00 98.75 289 MET A O 1
ATOM 2178 N N . VAL A 1 290 ? -15.536 -7.588 17.280 1.00 98.81 290 VAL A N 1
ATOM 2179 C CA . VAL A 1 290 ? -14.500 -6.567 17.145 1.00 98.81 290 VAL A CA 1
ATOM 2180 C C . VAL A 1 290 ? -13.133 -7.220 17.231 1.00 98.81 290 VAL A C 1
ATOM 2182 O O . VAL A 1 290 ? -12.805 -7.875 18.217 1.00 98.81 290 VAL A O 1
ATOM 2185 N N . LYS A 1 291 ? -12.310 -6.986 16.214 1.00 97.38 291 LYS A N 1
ATOM 2186 C CA . LYS A 1 291 ? -10.929 -7.440 16.147 1.00 97.38 291 LYS A CA 1
ATOM 2187 C C . LYS A 1 291 ? -10.013 -6.276 15.806 1.00 97.38 291 LYS A C 1
ATOM 2189 O O . LYS A 1 291 ? -10.079 -5.712 14.717 1.00 97.38 291 LYS A O 1
ATOM 2194 N N . PHE A 1 292 ? -9.143 -5.924 16.740 1.00 96.38 292 PHE A N 1
ATOM 2195 C CA . PHE A 1 292 ? -8.129 -4.896 16.557 1.00 96.38 292 PHE A CA 1
ATOM 2196 C C . PHE A 1 292 ? -6.749 -5.531 16.636 1.00 96.38 292 PHE A C 1
ATOM 2198 O O . PHE A 1 292 ? -6.349 -5.985 17.703 1.00 96.38 292 PHE A O 1
ATOM 2205 N N . ASP A 1 293 ? -6.008 -5.514 15.535 1.00 89.19 293 ASP A N 1
ATOM 2206 C CA . ASP A 1 293 ? -4.645 -6.027 15.459 1.00 89.19 293 ASP A CA 1
ATOM 2207 C C . ASP A 1 293 ? -3.680 -4.915 15.022 1.00 89.19 293 ASP A C 1
ATOM 2209 O O . ASP A 1 293 ? -3.996 -4.053 14.198 1.00 89.19 293 ASP A O 1
ATOM 2213 N N . GLY A 1 294 ? -2.461 -4.914 15.559 1.00 88.75 294 GLY A N 1
ATOM 2214 C CA . GLY A 1 294 ? -1.379 -4.095 15.014 1.00 88.75 294 GLY A CA 1
ATOM 2215 C C . GLY A 1 294 ? -0.520 -3.408 16.062 1.00 88.75 294 GLY A C 1
ATOM 2216 O O . GLY A 1 294 ? -0.076 -4.047 17.013 1.00 88.75 294 GLY A O 1
ATOM 2217 N N . GLN A 1 295 ? -0.219 -2.128 15.850 1.00 89.56 295 GLN A N 1
ATOM 2218 C CA . GLN A 1 295 ? 0.766 -1.373 16.630 1.00 89.56 295 GLN A CA 1
ATOM 2219 C C . GLN A 1 295 ? 0.199 -0.240 17.499 1.00 89.56 295 GLN A C 1
ATOM 2221 O O . GLN A 1 295 ? 0.946 0.349 18.285 1.00 89.56 295 GLN A O 1
ATOM 2226 N N . LYS A 1 296 ? -1.097 0.076 17.398 1.00 91.62 296 LYS A N 1
ATOM 2227 C CA . LYS A 1 296 ? -1.734 1.150 18.182 1.00 91.62 296 LYS A CA 1
ATOM 2228 C C . LYS A 1 296 ? -2.483 0.627 19.402 1.00 91.62 296 LYS A C 1
ATOM 2230 O O . LYS A 1 296 ? -3.035 -0.469 19.390 1.00 91.62 296 LYS A O 1
ATOM 2235 N N . GLY A 1 297 ? -2.501 1.442 20.458 1.00 92.56 297 GLY A N 1
ATOM 2236 C CA . GLY A 1 297 ? -3.462 1.303 21.555 1.00 92.56 297 GLY A CA 1
ATOM 2237 C C . GLY A 1 297 ? -4.859 1.765 21.137 1.00 92.56 297 GLY A C 1
ATOM 2238 O O . GLY A 1 297 ? -5.002 2.433 20.114 1.00 92.56 297 GLY A O 1
ATOM 2239 N N . ILE A 1 298 ? -5.887 1.500 21.943 1.00 94.12 298 ILE A N 1
ATOM 2240 C CA . ILE A 1 298 ? -7.213 2.094 21.716 1.00 94.12 298 ILE A CA 1
ATOM 2241 C C . ILE A 1 298 ? -7.150 3.587 21.951 1.00 94.12 298 ILE A C 1
ATOM 2243 O O . ILE A 1 298 ? -7.515 4.362 21.082 1.00 94.12 298 ILE A O 1
ATOM 2247 N N . THR A 1 299 ? -6.638 4.000 23.102 1.00 88.81 299 THR A N 1
ATOM 2248 C CA . THR A 1 299 ? -6.774 5.387 23.544 1.00 88.81 299 THR A CA 1
ATOM 2249 C C . THR A 1 299 ? -5.550 6.243 23.241 1.00 88.81 299 THR A C 1
ATOM 2251 O O . THR A 1 299 ? -5.664 7.457 23.084 1.00 88.81 299 THR A O 1
ATOM 2254 N N . GLY A 1 300 ? -4.360 5.637 23.163 1.00 85.44 300 GLY A N 1
ATOM 2255 C CA . GLY A 1 300 ? -3.104 6.390 23.147 1.00 85.44 300 GLY A CA 1
ATOM 2256 C C . GLY A 1 300 ? -3.008 7.275 24.396 1.00 85.44 300 GLY A C 1
ATOM 2257 O O . GLY A 1 300 ? -3.083 6.770 25.515 1.00 85.44 300 GLY A O 1
ATOM 2258 N N . SER A 1 301 ? -2.892 8.594 24.210 1.00 83.25 301 SER A N 1
ATOM 2259 C CA . SER A 1 301 ? -2.963 9.598 25.287 1.00 83.25 301 SER A CA 1
ATOM 2260 C C . SER A 1 301 ? -4.383 10.072 25.631 1.00 83.25 301 SER A C 1
ATOM 2262 O O . SER A 1 301 ? -4.546 10.813 26.599 1.00 83.25 301 SER A O 1
ATOM 2264 N N . GLY A 1 302 ? -5.399 9.670 24.862 1.00 89.88 302 GLY A N 1
ATOM 2265 C CA . GLY A 1 302 ? -6.807 9.924 25.170 1.00 89.88 302 GLY A CA 1
ATOM 2266 C C . GLY A 1 302 ? -7.309 9.062 26.331 1.00 89.88 302 GLY A C 1
ATOM 2267 O O . GLY A 1 302 ? -6.611 8.165 26.807 1.00 89.88 302 GLY A O 1
ATOM 2268 N N . ILE A 1 303 ? -8.526 9.335 26.806 1.00 92.44 303 ILE A N 1
ATOM 2269 C CA . ILE A 1 303 ? -9.114 8.641 27.960 1.00 92.44 303 ILE A CA 1
ATOM 2270 C C . ILE A 1 303 ? -10.580 8.310 27.678 1.00 92.44 303 ILE A C 1
ATOM 2272 O O . ILE A 1 303 ? -11.342 9.169 27.226 1.00 92.44 303 ILE A O 1
ATOM 2276 N N . LEU A 1 304 ? -10.986 7.078 27.985 1.00 94.75 304 LEU A N 1
ATOM 2277 C CA . LEU A 1 304 ? -12.385 6.670 27.914 1.00 94.75 304 LEU A CA 1
ATOM 2278 C C . LEU A 1 304 ? -13.148 7.074 29.176 1.00 94.75 304 LEU A C 1
ATOM 2280 O O . LEU A 1 304 ? -12.736 6.774 30.295 1.00 94.75 304 LEU A O 1
ATOM 2284 N N . LYS A 1 305 ? -14.301 7.712 28.996 1.00 94.06 305 LYS A N 1
ATOM 2285 C CA . LYS A 1 305 ? -15.322 7.873 30.027 1.00 94.06 305 LYS A CA 1
ATOM 2286 C C . LYS A 1 305 ? -16.004 6.543 30.324 1.00 94.06 305 LYS A C 1
ATOM 2288 O O . LYS A 1 305 ? -16.270 6.276 31.489 1.00 94.06 305 LYS A O 1
ATOM 2293 N N . SER A 1 306 ? -16.266 5.735 29.300 1.00 94.50 306 SER A N 1
ATOM 2294 C CA . SER A 1 306 ? -16.875 4.420 29.465 1.00 94.50 306 SER A CA 1
ATOM 2295 C C . SER A 1 306 ? -16.288 3.378 28.514 1.00 94.50 306 SER A C 1
ATOM 2297 O O . SER A 1 306 ? -15.861 3.702 27.403 1.00 94.50 306 SER A O 1
ATOM 2299 N N . PHE A 1 307 ? -16.246 2.131 28.983 1.00 96.44 307 PHE A N 1
ATOM 2300 C CA . PHE A 1 307 ? -15.891 0.948 28.201 1.00 96.44 307 PHE A CA 1
ATOM 2301 C C . PHE A 1 307 ? -16.927 -0.143 28.477 1.00 96.44 307 PHE A C 1
ATOM 2303 O O . PHE A 1 307 ? -16.917 -0.749 29.551 1.00 96.44 307 PHE A O 1
ATOM 2310 N N . ILE A 1 308 ? -17.849 -0.349 27.538 1.00 97.94 308 ILE A N 1
ATOM 2311 C CA . ILE A 1 308 ? -19.024 -1.207 27.735 1.00 97.94 308 ILE A CA 1
ATOM 2312 C C . ILE A 1 308 ? -19.078 -2.268 26.640 1.00 97.94 308 ILE A C 1
ATOM 2314 O O . ILE A 1 308 ? -19.103 -1.937 25.455 1.00 97.94 308 ILE A O 1
ATOM 2318 N N . LEU A 1 309 ? -19.106 -3.538 27.038 1.00 98.50 309 LEU A N 1
ATOM 2319 C CA . LEU A 1 309 ? -19.392 -4.658 26.144 1.00 98.50 309 LEU A CA 1
ATOM 2320 C C . LEU A 1 309 ? -20.769 -5.214 26.489 1.00 98.50 309 LEU A C 1
ATOM 2322 O O . LEU A 1 309 ? -20.963 -5.706 27.604 1.00 98.50 309 LEU A O 1
ATOM 2326 N N . ASP A 1 310 ? -21.707 -5.117 25.556 1.00 98.56 310 ASP A N 1
ATOM 2327 C CA . ASP A 1 310 ? -23.070 -5.627 25.696 1.00 98.56 310 ASP A CA 1
ATOM 2328 C C . ASP A 1 310 ? -23.110 -7.166 25.605 1.00 98.56 310 ASP A C 1
ATOM 2330 O O . ASP A 1 310 ? -22.100 -7.803 25.275 1.00 98.56 310 ASP A O 1
ATOM 2334 N N . PRO A 1 311 ? -24.248 -7.803 25.948 1.00 98.38 311 PRO A N 1
ATOM 2335 C CA . PRO A 1 311 ? -24.348 -9.255 25.961 1.00 98.38 311 PRO A CA 1
ATOM 2336 C C . PRO A 1 311 ? -23.902 -9.942 24.662 1.00 98.38 311 PRO A C 1
ATOM 2338 O O . PRO A 1 311 ? -24.243 -9.524 23.558 1.00 98.38 311 PRO A O 1
ATOM 2341 N N . GLY A 1 312 ? -23.125 -11.017 24.795 1.00 97.69 312 GLY A N 1
ATOM 2342 C CA . GLY A 1 312 ? -22.631 -11.812 23.664 1.00 97.69 312 GLY A CA 1
ATOM 2343 C C . GLY A 1 312 ? -21.564 -11.139 22.788 1.00 97.69 312 GLY A C 1
ATOM 2344 O O . GLY A 1 312 ? -21.070 -11.782 21.865 1.00 97.69 312 GLY A O 1
ATOM 2345 N N . ALA A 1 313 ? -21.174 -9.886 23.060 1.00 98.69 313 ALA A N 1
ATOM 2346 C CA . ALA A 1 313 ? -20.138 -9.194 22.294 1.00 98.69 313 ALA A CA 1
ATOM 2347 C C . ALA A 1 313 ? -18.789 -9.934 22.355 1.00 98.69 313 ALA A C 1
ATOM 2349 O O . ALA A 1 313 ? -18.341 -10.344 23.430 1.00 98.69 313 ALA A O 1
ATOM 2350 N N . GLU A 1 314 ? -18.101 -10.066 21.220 1.00 98.38 314 GLU A N 1
ATOM 2351 C CA . GLU A 1 314 ? -16.776 -10.683 21.123 1.00 98.38 314 GLU A CA 1
ATOM 2352 C C . GLU A 1 314 ? -15.729 -9.651 20.707 1.00 98.38 314 GLU A C 1
ATOM 2354 O O . GLU A 1 314 ? -15.772 -9.100 19.612 1.00 98.38 314 GLU A O 1
ATOM 2359 N N . VAL A 1 315 ? -14.769 -9.392 21.595 1.00 98.50 315 VAL A N 1
ATOM 2360 C CA . VAL A 1 315 ? -13.762 -8.346 21.429 1.00 98.50 315 VAL A CA 1
ATOM 2361 C C . VAL A 1 315 ? -12.363 -8.913 21.620 1.00 98.50 315 VAL A C 1
ATOM 2363 O O . VAL A 1 315 ? -11.997 -9.356 22.710 1.00 98.50 315 VAL A O 1
ATOM 2366 N N . GLU A 1 316 ? -11.556 -8.842 20.566 1.00 91.62 316 GLU A N 1
ATOM 2367 C CA . GLU A 1 316 ? -10.138 -9.185 20.564 1.00 91.62 316 GLU A CA 1
ATOM 2368 C C . GLU A 1 316 ? -9.290 -7.964 20.188 1.00 91.62 316 GLU A C 1
ATOM 2370 O O . GLU A 1 316 ? -9.525 -7.297 19.184 1.00 91.62 316 GLU A O 1
ATOM 2375 N N . MET A 1 317 ? -8.294 -7.656 21.016 1.00 93.69 317 MET A N 1
ATOM 2376 C CA . MET A 1 317 ? -7.442 -6.481 20.876 1.00 93.69 317 MET A CA 1
ATOM 2377 C C . MET A 1 317 ? -5.973 -6.851 21.089 1.00 93.69 317 MET A C 1
ATOM 2379 O O . MET A 1 317 ? -5.531 -7.033 22.225 1.00 93.69 317 MET A O 1
ATOM 2383 N N . ASN A 1 318 ? -5.192 -6.917 20.014 1.00 84.69 318 ASN A N 1
ATOM 2384 C CA . ASN A 1 318 ? -3.785 -7.293 20.033 1.00 84.69 318 ASN A CA 1
ATOM 2385 C C . ASN A 1 318 ? -2.886 -6.132 19.588 1.00 84.69 318 ASN A C 1
ATOM 2387 O O . ASN A 1 318 ? -2.911 -5.697 18.438 1.00 84.69 318 ASN A O 1
ATOM 2391 N N . ARG A 1 319 ? -2.007 -5.682 20.490 1.00 85.75 319 ARG A N 1
ATOM 2392 C CA . ARG A 1 319 ? -0.960 -4.701 20.193 1.00 85.75 319 ARG A CA 1
ATOM 2393 C C . ARG A 1 319 ? 0.436 -5.307 20.296 1.00 85.75 319 ARG A C 1
ATOM 2395 O O . ARG A 1 319 ? 0.847 -5.816 21.343 1.00 85.75 319 ARG A O 1
ATOM 2402 N N . THR A 1 320 ? 1.186 -5.165 19.214 1.00 77.00 320 THR A N 1
ATOM 2403 C CA . THR A 1 320 ? 2.608 -5.490 19.068 1.00 77.00 320 THR A CA 1
ATOM 2404 C C . THR A 1 320 ? 3.421 -4.198 18.936 1.00 77.00 320 THR A C 1
ATOM 2406 O O . THR A 1 320 ? 2.892 -3.173 18.515 1.00 77.00 320 THR A O 1
ATOM 2409 N N . GLY A 1 321 ? 4.702 -4.200 19.310 1.00 69.06 321 GLY A N 1
ATOM 2410 C CA . GLY A 1 321 ? 5.571 -3.033 19.123 1.00 69.06 321 GLY A CA 1
ATOM 2411 C C . GLY A 1 321 ? 5.859 -2.241 20.398 1.00 69.06 321 GLY A C 1
ATOM 2412 O O . GLY A 1 321 ? 5.557 -2.669 21.509 1.00 69.06 321 GLY A O 1
ATOM 2413 N N . LYS A 1 322 ? 6.520 -1.085 20.240 1.00 77.06 322 LYS A N 1
ATOM 2414 C CA . LYS A 1 322 ? 7.301 -0.410 21.301 1.00 7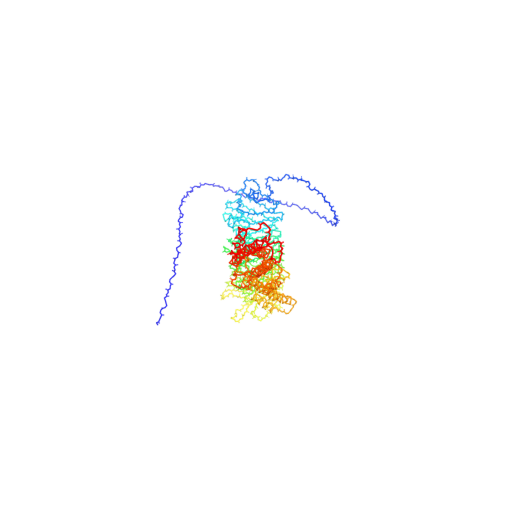7.06 322 LYS A CA 1
ATOM 2415 C C . LYS A 1 322 ? 6.502 0.515 22.229 1.00 77.06 322 LYS A C 1
ATOM 2417 O O . LYS A 1 322 ? 7.083 1.049 23.171 1.00 77.06 322 LYS A O 1
ATOM 2422 N N . ASP A 1 323 ? 5.214 0.725 21.970 1.00 82.00 323 ASP A N 1
ATOM 2423 C CA . ASP A 1 323 ? 4.403 1.690 22.717 1.00 82.00 323 ASP A CA 1
ATOM 2424 C C . ASP A 1 323 ? 4.148 1.251 24.172 1.00 82.00 323 ASP A C 1
ATOM 2426 O O . ASP A 1 323 ? 3.694 0.138 24.453 1.00 82.00 323 ASP A O 1
ATOM 2430 N N . VAL A 1 324 ? 4.450 2.158 25.100 1.00 85.00 324 VAL A N 1
ATOM 2431 C CA . VAL A 1 324 ? 4.358 1.971 26.553 1.00 85.00 324 VAL A CA 1
ATOM 2432 C C . VAL A 1 324 ? 3.052 2.507 27.146 1.00 85.00 324 VAL A C 1
ATOM 2434 O O . VAL A 1 324 ? 2.761 2.218 28.307 1.00 85.00 324 VAL A O 1
ATOM 2437 N N . ALA A 1 325 ? 2.254 3.268 26.386 1.00 89.19 325 ALA A N 1
ATOM 2438 C CA . ALA A 1 325 ? 0.922 3.696 26.816 1.00 89.19 325 ALA A CA 1
ATOM 2439 C C . ALA A 1 325 ? 0.027 2.468 27.060 1.00 89.19 325 ALA A C 1
ATOM 2441 O O . ALA A 1 325 ? 0.230 1.443 26.408 1.00 89.19 325 ALA A O 1
ATOM 2442 N N . PRO A 1 326 ? -0.953 2.502 27.974 1.00 90.25 326 PRO A N 1
ATOM 2443 C CA . PRO A 1 326 ? -1.891 1.390 28.130 1.00 90.25 326 PRO A CA 1
ATOM 2444 C C . PRO A 1 326 ? -2.673 1.130 26.830 1.00 90.25 326 PRO A C 1
ATOM 2446 O O . PRO A 1 326 ? -2.929 2.052 26.058 1.00 90.25 326 PRO A O 1
ATOM 2449 N N . MET A 1 327 ? -3.061 -0.125 26.587 1.00 91.62 327 MET A N 1
ATOM 2450 C CA . MET A 1 327 ? -3.940 -0.472 25.466 1.00 91.62 327 MET A CA 1
ATOM 2451 C C . MET A 1 327 ? -5.297 0.220 25.631 1.00 91.62 327 MET A C 1
ATOM 2453 O O . MET A 1 327 ? -5.801 0.803 24.675 1.00 91.62 327 MET A O 1
ATOM 2457 N N . ILE A 1 328 ? -5.839 0.218 26.854 1.00 94.75 328 ILE A N 1
ATOM 2458 C CA . ILE A 1 328 ? -7.082 0.904 27.212 1.00 94.75 328 ILE A CA 1
ATOM 2459 C C . ILE A 1 328 ? -6.839 1.770 28.451 1.00 94.75 328 ILE A C 1
ATOM 2461 O O . ILE A 1 328 ? -6.550 1.247 29.530 1.00 94.75 328 ILE A O 1
ATOM 2465 N N . LEU A 1 329 ? -6.974 3.090 28.306 1.00 93.06 329 LEU A N 1
ATOM 2466 C CA . LEU A 1 329 ? -6.986 4.047 29.414 1.00 93.06 329 LEU A CA 1
ATOM 2467 C C . LEU A 1 329 ? -8.412 4.522 29.684 1.00 93.06 329 LEU A C 1
ATOM 2469 O O . LEU A 1 329 ? -9.058 5.076 28.796 1.00 93.06 329 LEU A O 1
ATOM 2473 N N . PHE A 1 330 ? -8.898 4.353 30.908 1.00 91.88 330 PHE A N 1
ATOM 2474 C CA . PHE A 1 330 ? -10.282 4.677 31.242 1.00 91.88 330 PHE A CA 1
ATOM 2475 C C . PHE A 1 330 ? -10.409 5.389 32.591 1.00 91.88 330 PHE A C 1
ATOM 2477 O O . PHE A 1 330 ? -9.608 5.221 33.516 1.00 91.88 330 PHE A O 1
ATOM 2484 N N . TYR A 1 331 ? -11.424 6.243 32.661 1.00 88.56 331 TYR A N 1
ATOM 2485 C CA . TYR A 1 331 ? -11.737 7.118 33.780 1.00 88.56 331 TYR A CA 1
ATOM 2486 C C . TYR A 1 331 ? -13.040 6.731 34.474 1.00 88.56 331 TYR A C 1
ATOM 2488 O O . TYR A 1 331 ? -13.081 6.805 35.692 1.00 88.56 331 TYR A O 1
ATOM 2496 N N . GLY A 1 332 ? -14.085 6.342 33.739 1.00 85.62 332 GLY A N 1
ATOM 2497 C CA . GLY A 1 332 ? -15.407 6.065 34.308 1.00 85.62 332 GLY A CA 1
ATOM 2498 C C . GLY A 1 332 ? -15.851 4.610 34.154 1.00 85.62 332 GLY A C 1
ATOM 2499 O O . GLY A 1 332 ? -15.061 3.683 34.316 1.00 85.62 332 GLY A O 1
ATOM 2500 N N . GLU A 1 333 ? -17.145 4.414 33.913 1.00 87.94 333 GLU A N 1
ATOM 2501 C CA . GLU A 1 333 ? -17.809 3.112 33.988 1.00 87.94 333 GLU A CA 1
ATOM 2502 C C . GLU A 1 333 ? -17.201 2.073 33.037 1.00 87.94 333 GLU A C 1
ATOM 2504 O O . GLU A 1 333 ? -16.991 2.322 31.853 1.00 87.94 333 GLU A O 1
ATOM 2509 N N . THR A 1 334 ? -16.911 0.887 33.570 1.00 93.12 334 THR A N 1
ATOM 2510 C CA . THR A 1 334 ? -16.431 -0.253 32.785 1.00 93.12 334 THR A CA 1
ATOM 2511 C C . THR A 1 334 ? -17.312 -1.455 33.070 1.00 93.12 334 THR A C 1
ATOM 2513 O O . THR A 1 334 ? -17.379 -1.899 34.219 1.00 93.12 334 THR A O 1
ATOM 2516 N N . GLU A 1 335 ? -17.973 -1.981 32.042 1.00 95.62 335 GLU A N 1
ATOM 2517 C CA . GLU A 1 335 ? -18.880 -3.122 32.162 1.00 95.62 335 GLU A CA 1
ATOM 2518 C C . GLU A 1 335 ? -18.625 -4.155 31.068 1.00 95.62 335 GLU A C 1
ATOM 2520 O O . GLU A 1 335 ? -18.612 -3.828 29.883 1.00 95.62 335 GLU A O 1
ATOM 2525 N N . ILE A 1 336 ? -18.454 -5.411 31.474 1.00 96.31 336 ILE A N 1
ATOM 2526 C CA . ILE A 1 336 ? -18.381 -6.562 30.575 1.00 96.31 336 ILE A CA 1
ATOM 2527 C C . ILE A 1 336 ? -19.581 -7.454 30.891 1.00 96.31 336 ILE A C 1
ATOM 2529 O O . ILE A 1 336 ? -19.628 -8.054 31.970 1.00 96.31 336 ILE A O 1
ATOM 2533 N N . ASN A 1 337 ? -20.568 -7.479 29.996 1.00 96.44 337 ASN A N 1
ATOM 2534 C CA . ASN A 1 337 ? -21.872 -8.089 30.255 1.00 96.44 337 ASN A CA 1
ATOM 2535 C C . ASN A 1 337 ? -21.941 -9.584 29.898 1.00 96.44 337 ASN A C 1
ATOM 2537 O O . ASN A 1 337 ? -20.942 -10.231 29.571 1.00 96.44 337 ASN A O 1
ATOM 2541 N N . GLU A 1 338 ? -23.142 -10.142 30.037 1.00 94.94 338 GLU A N 1
ATOM 2542 C CA . GLU A 1 338 ? -23.421 -11.573 29.986 1.00 94.94 338 GLU A CA 1
ATOM 2543 C C . GLU A 1 338 ? -22.977 -12.206 28.664 1.00 94.94 338 GLU A C 1
ATOM 2545 O O . GLU A 1 338 ? -23.240 -11.677 27.590 1.00 94.94 338 GLU A O 1
ATOM 2550 N N . ASN A 1 339 ? -22.295 -13.349 28.729 1.00 93.56 339 ASN A N 1
ATOM 2551 C CA . ASN A 1 339 ? -21.759 -14.078 27.572 1.00 93.56 339 ASN A CA 1
ATOM 2552 C C . ASN A 1 339 ? -20.769 -13.289 26.694 1.00 93.56 339 ASN A C 1
ATOM 2554 O O . ASN A 1 339 ? -20.314 -13.811 25.679 1.00 93.56 339 ASN A O 1
ATOM 2558 N N . ALA A 1 340 ? -20.383 -12.069 27.075 1.00 97.06 340 ALA A N 1
ATOM 2559 C CA . ALA A 1 340 ? -19.366 -11.329 26.346 1.00 97.06 340 ALA A CA 1
ATOM 2560 C C . ALA A 1 340 ? -17.988 -11.995 26.496 1.00 97.06 340 ALA A C 1
ATOM 2562 O O . ALA A 1 340 ? -17.663 -12.618 27.517 1.00 97.06 340 ALA A O 1
ATOM 2563 N N . LYS A 1 341 ? -17.156 -11.837 25.469 1.00 93.19 341 LYS A N 1
ATOM 2564 C CA . LYS A 1 341 ? -15.787 -12.342 25.395 1.00 93.19 341 LYS A CA 1
ATOM 2565 C C . LYS A 1 341 ? -14.843 -11.166 25.202 1.00 93.19 341 LYS A C 1
ATOM 2567 O O . LYS A 1 341 ? -14.908 -10.486 24.185 1.00 93.19 341 LYS A O 1
ATOM 2572 N N . LEU A 1 342 ? -13.927 -10.962 26.142 1.00 94.62 342 LEU A N 1
ATOM 2573 C CA . LEU A 1 342 ? -12.879 -9.949 26.032 1.00 94.62 342 LEU A CA 1
ATOM 2574 C C . LEU A 1 342 ? -11.500 -10.605 26.031 1.00 94.62 342 LEU A C 1
ATOM 2576 O O . LEU A 1 342 ? -11.152 -11.336 26.960 1.00 94.62 342 LEU A O 1
ATOM 2580 N N . GLN A 1 343 ? -10.693 -10.290 25.024 1.00 85.88 343 GLN A N 1
ATOM 2581 C CA . GLN A 1 343 ? -9.273 -10.603 24.969 1.00 85.88 343 GLN A CA 1
ATOM 2582 C C . GLN A 1 343 ? -8.480 -9.338 24.641 1.00 85.88 343 GLN A C 1
ATOM 2584 O O . GLN A 1 343 ? -8.654 -8.745 23.582 1.00 85.88 343 GLN A O 1
ATOM 2589 N N . VAL A 1 344 ? -7.583 -8.937 25.538 1.00 87.44 344 VAL A N 1
ATOM 2590 C CA . VAL A 1 344 ? -6.678 -7.801 25.342 1.00 87.44 344 VAL A CA 1
ATOM 2591 C C . VAL A 1 344 ? -5.253 -8.267 25.558 1.00 87.44 344 VAL A C 1
ATOM 2593 O O . VAL A 1 344 ? -4.927 -8.787 26.623 1.00 87.44 344 VAL A O 1
ATOM 2596 N N . SER A 1 345 ? -4.387 -8.038 24.580 1.00 80.69 345 SER A N 1
ATOM 2597 C CA . SER A 1 345 ? -3.008 -8.499 24.614 1.00 80.69 345 SER A CA 1
ATOM 2598 C C . SER A 1 345 ? -2.056 -7.421 24.109 1.00 80.69 345 SER A C 1
ATOM 2600 O O . SER A 1 345 ? -2.096 -7.023 22.954 1.00 80.69 345 SER A O 1
ATOM 2602 N N . THR A 1 346 ? -1.113 -6.990 24.947 1.00 76.56 346 THR A N 1
ATOM 2603 C CA . THR A 1 346 ? -0.126 -5.941 24.609 1.00 76.56 346 THR A CA 1
ATOM 2604 C C . THR A 1 346 ? 1.309 -6.360 24.951 1.00 76.56 346 THR A C 1
ATOM 2606 O O . THR A 1 346 ? 1.518 -7.273 25.747 1.00 76.56 346 THR A O 1
ATOM 2609 N N . GLU A 1 347 ? 2.319 -5.749 24.326 1.00 73.12 347 GLU A N 1
ATOM 2610 C CA . GLU A 1 347 ? 3.731 -5.987 24.655 1.00 73.12 347 GLU A CA 1
ATOM 2611 C C . GLU A 1 347 ? 4.232 -5.062 25.780 1.00 73.12 347 GLU A C 1
ATOM 2613 O O . GLU A 1 347 ? 4.527 -5.535 26.871 1.00 73.12 347 GLU A O 1
ATOM 2618 N N . ASN A 1 348 ? 4.339 -3.749 25.550 1.00 74.62 348 ASN A N 1
ATOM 2619 C CA . ASN A 1 348 ? 5.093 -2.862 26.449 1.00 74.62 348 ASN A CA 1
ATOM 2620 C C . ASN A 1 348 ? 4.234 -2.131 27.504 1.00 74.62 348 ASN A C 1
ATOM 2622 O O . ASN A 1 348 ? 4.648 -2.056 28.660 1.00 74.62 348 ASN A O 1
ATOM 2626 N N . GLY A 1 349 ? 3.050 -1.619 27.147 1.00 79.25 349 GLY A N 1
ATOM 2627 C CA . GLY A 1 349 ? 2.133 -0.954 28.091 1.00 79.25 349 GLY A CA 1
ATOM 2628 C C . GLY A 1 349 ? 1.166 -1.891 28.828 1.00 79.25 349 GLY A C 1
ATOM 2629 O O . GLY A 1 349 ? 1.109 -3.084 28.534 1.00 79.25 349 GLY A O 1
ATOM 2630 N N . HIS A 1 350 ? 0.378 -1.362 29.772 1.00 85.06 350 HIS A N 1
ATOM 2631 C CA . HIS A 1 350 ? -0.662 -2.129 30.486 1.00 85.06 350 HIS A CA 1
ATOM 2632 C C . HIS A 1 350 ? -1.803 -2.546 29.542 1.00 85.06 350 HIS A C 1
ATOM 2634 O O . HIS A 1 350 ? -2.103 -1.814 28.601 1.00 85.06 350 HIS A O 1
ATOM 2640 N N . ALA A 1 351 ? -2.461 -3.685 29.776 1.00 85.44 351 ALA A N 1
ATOM 2641 C CA . ALA A 1 351 ? -3.642 -4.057 28.989 1.00 85.44 351 ALA A CA 1
ATOM 2642 C C . ALA A 1 351 ? -4.822 -3.124 29.309 1.00 85.44 351 ALA A C 1
ATOM 2644 O O . ALA A 1 351 ? -5.446 -2.572 28.408 1.00 85.44 351 ALA A O 1
ATOM 2645 N N . MET A 1 352 ? -5.060 -2.851 30.589 1.00 91.06 352 MET A N 1
ATOM 2646 C CA . MET A 1 352 ? -6.054 -1.880 31.040 1.00 91.06 352 MET A CA 1
ATOM 2647 C C . MET A 1 352 ? -5.457 -0.993 32.138 1.00 91.06 352 MET A C 1
ATOM 2649 O O . MET A 1 352 ? -4.777 -1.491 33.034 1.00 91.06 352 MET A O 1
ATOM 2653 N N . GLN A 1 353 ? -5.694 0.320 32.081 1.00 88.88 353 GLN A N 1
ATOM 2654 C CA . GLN A 1 353 ? -5.303 1.262 33.133 1.00 88.88 353 GLN A CA 1
ATOM 2655 C C . GLN A 1 353 ? -6.485 2.129 33.582 1.00 88.88 353 GLN A C 1
ATOM 2657 O O . GLN A 1 353 ? -7.058 2.874 32.787 1.00 88.88 353 GLN A O 1
ATOM 2662 N N . ALA A 1 354 ? -6.799 2.058 34.874 1.00 87.19 354 ALA A N 1
ATOM 2663 C CA . ALA A 1 354 ? -7.814 2.861 35.545 1.00 87.19 354 ALA A CA 1
ATOM 2664 C C . ALA A 1 354 ? -7.209 4.151 36.119 1.00 87.19 354 ALA A C 1
ATOM 2666 O O . ALA A 1 354 ? -6.192 4.127 36.824 1.00 87.19 354 ALA A O 1
ATOM 2667 N N . VAL A 1 355 ? -7.867 5.282 35.848 1.00 84.19 355 VAL A N 1
ATOM 2668 C CA . VAL A 1 355 ? -7.488 6.604 36.376 1.00 84.19 355 VAL A CA 1
ATOM 2669 C C . VAL A 1 355 ? -8.338 7.002 37.583 1.00 84.19 355 VAL A C 1
ATOM 2671 O O . VAL A 1 355 ? -7.763 7.329 38.615 1.00 84.19 355 VAL A O 1
ATOM 2674 N N . ASN A 1 356 ? -9.671 7.004 37.460 1.00 78.44 356 ASN A N 1
ATOM 2675 C CA . ASN A 1 356 ? -10.599 7.459 38.510 1.00 78.44 356 ASN A CA 1
ATOM 2676 C C . ASN A 1 356 ? -11.897 6.635 38.546 1.00 78.44 356 ASN A C 1
ATOM 2678 O O . ASN A 1 356 ? -13.009 7.164 38.506 1.00 78.44 356 ASN A O 1
ATOM 2682 N N . VAL A 1 357 ? -11.748 5.318 38.564 1.00 72.56 357 VAL A N 1
ATOM 2683 C CA . VAL A 1 357 ? -12.865 4.394 38.372 1.00 72.56 357 VAL A CA 1
ATOM 2684 C C . VAL A 1 357 ? -13.303 3.870 39.728 1.00 72.56 357 VAL A C 1
ATOM 2686 O O . VAL A 1 357 ? -12.515 3.220 40.408 1.00 72.56 357 VAL A O 1
ATOM 2689 N N . GLY A 1 358 ? -14.556 4.123 40.110 1.00 68.94 358 GLY A N 1
ATOM 2690 C CA . GLY A 1 358 ? -15.116 3.585 41.354 1.00 68.94 358 GLY A CA 1
ATOM 2691 C C . GLY A 1 358 ? -15.389 2.081 41.276 1.00 68.94 358 GLY A C 1
ATOM 2692 O O . GLY A 1 358 ? -15.135 1.348 42.236 1.00 68.94 358 GLY A O 1
ATOM 2693 N N . THR A 1 359 ? -15.862 1.603 40.118 1.00 79.94 359 THR A N 1
ATOM 2694 C CA . THR A 1 359 ? -16.216 0.193 39.916 1.00 79.94 359 THR A CA 1
ATOM 2695 C C . THR A 1 359 ? -16.012 -0.252 38.468 1.00 79.94 359 THR A C 1
ATOM 2697 O O . THR A 1 359 ? -16.455 0.423 37.540 1.00 79.94 359 THR A O 1
ATOM 2700 N N . MET A 1 360 ? -15.397 -1.419 38.285 1.00 88.31 360 MET A N 1
ATOM 2701 C CA . MET A 1 360 ? -15.421 -2.205 37.049 1.00 88.31 360 MET A CA 1
ATOM 2702 C C . MET A 1 360 ? -16.274 -3.449 37.299 1.00 88.31 360 MET A C 1
ATOM 2704 O O . MET A 1 360 ? -16.075 -4.130 38.304 1.00 88.31 360 MET A O 1
ATOM 2708 N N . LYS A 1 361 ? -17.231 -3.730 36.414 1.00 90.38 361 LYS A N 1
ATOM 2709 C CA . LYS A 1 361 ? -18.228 -4.789 36.609 1.00 90.38 361 LYS A CA 1
ATOM 2710 C C . LYS A 1 361 ? -18.087 -5.864 35.535 1.00 90.38 361 LYS A C 1
ATOM 2712 O O . LYS A 1 361 ? -18.190 -5.573 34.346 1.00 90.38 361 LYS A O 1
ATOM 2717 N N . PHE A 1 362 ? -17.910 -7.109 35.951 1.00 90.69 362 PHE A N 1
ATOM 2718 C CA . PHE A 1 362 ? -18.034 -8.289 35.102 1.00 90.69 362 PHE A CA 1
ATOM 2719 C C . PHE A 1 362 ? -19.349 -8.976 35.460 1.00 90.69 362 PHE A C 1
ATOM 2721 O O . PHE A 1 362 ? -19.469 -9.569 36.528 1.00 90.69 362 PHE A O 1
ATOM 2728 N N . LYS A 1 363 ? -20.347 -8.841 34.586 1.00 91.75 363 LYS A N 1
ATOM 2729 C CA . LYS A 1 363 ? -21.720 -9.317 34.784 1.00 91.75 363 LYS A CA 1
ATOM 2730 C C . LYS A 1 363 ? -21.973 -10.554 33.923 1.00 91.75 363 LYS A C 1
ATOM 2732 O O . LYS A 1 363 ? -22.679 -10.491 32.927 1.00 91.75 363 LYS A O 1
ATOM 2737 N N . LYS A 1 364 ? -21.385 -11.678 34.315 1.00 88.00 364 LYS A N 1
ATOM 2738 C CA . LYS A 1 364 ? -21.443 -12.997 33.657 1.00 88.00 364 LYS A CA 1
ATOM 2739 C C . LYS A 1 364 ? -20.809 -13.091 32.262 1.00 88.00 364 LYS A C 1
ATOM 2741 O O . LYS A 1 364 ? -21.369 -13.787 31.414 1.00 88.00 364 LYS A O 1
ATOM 2746 N N . PRO A 1 365 ? -19.649 -12.467 31.976 1.00 90.94 365 PRO A N 1
ATOM 2747 C CA . PRO A 1 365 ? -18.969 -12.729 30.714 1.00 90.94 365 PRO A CA 1
ATOM 2748 C C . PRO A 1 365 ? -18.538 -14.192 30.603 1.00 90.94 365 PRO A C 1
ATOM 2750 O O . PRO A 1 365 ? -18.180 -14.825 31.605 1.00 90.94 365 PRO A O 1
ATOM 2753 N N . GLU A 1 366 ? -18.511 -14.694 29.367 1.00 84.94 366 GLU A N 1
ATOM 2754 C CA . GLU A 1 366 ? -18.027 -16.039 29.049 1.00 84.94 366 GLU A CA 1
ATOM 2755 C C . GLU A 1 366 ? -16.521 -16.146 29.328 1.00 84.94 366 GLU A C 1
ATOM 2757 O O . GLU A 1 366 ? -16.061 -17.111 29.945 1.00 84.94 366 GLU A O 1
ATOM 2762 N N . ARG A 1 367 ? -15.742 -15.139 28.900 1.00 80.12 367 ARG A N 1
ATOM 2763 C CA . ARG A 1 367 ? -14.295 -15.070 29.151 1.00 80.12 367 ARG A CA 1
ATOM 2764 C C . ARG A 1 367 ? -13.778 -13.637 29.209 1.00 80.12 367 ARG A C 1
ATOM 2766 O O . ARG A 1 367 ? -14.122 -12.812 28.368 1.00 80.12 367 ARG A O 1
ATOM 2773 N N . VAL A 1 368 ? -12.852 -13.387 30.133 1.00 85.00 368 VAL A N 1
ATOM 2774 C CA . VAL A 1 368 ? -12.020 -12.174 30.152 1.00 85.00 368 VAL A CA 1
ATOM 2775 C C . VAL A 1 368 ? -10.548 -12.576 30.240 1.00 85.00 368 VAL A C 1
ATOM 2777 O O . VAL A 1 368 ? -10.133 -13.249 31.186 1.00 85.00 368 VAL A O 1
ATOM 2780 N N . ILE A 1 369 ? -9.761 -12.180 29.241 1.00 78.94 369 ILE A N 1
ATOM 2781 C CA . ILE A 1 369 ? -8.322 -12.439 29.139 1.00 78.94 369 ILE A CA 1
ATOM 2782 C C . ILE A 1 369 ? -7.611 -11.105 28.948 1.00 78.94 369 ILE A C 1
ATOM 2784 O O . ILE A 1 369 ? -7.763 -10.471 27.910 1.00 78.94 369 ILE A O 1
ATOM 2788 N N . LEU A 1 370 ? -6.805 -10.691 29.923 1.00 82.31 370 LEU A N 1
ATOM 2789 C CA . LEU A 1 370 ? -5.982 -9.486 29.811 1.00 82.31 370 LEU A CA 1
ATOM 2790 C C . LEU A 1 370 ? -4.510 -9.859 29.979 1.00 82.31 370 LEU A C 1
ATOM 2792 O O . LEU A 1 370 ? -4.122 -10.450 30.990 1.00 82.31 370 LEU A O 1
ATOM 2796 N N . SER A 1 371 ? -3.679 -9.500 29.005 1.00 73.88 371 SER A N 1
ATOM 2797 C CA . SER A 1 371 ? -2.255 -9.812 29.014 1.00 73.88 371 SER A CA 1
ATOM 2798 C C . SER A 1 371 ? -1.374 -8.641 28.605 1.00 73.88 371 SER A C 1
ATOM 2800 O O . SER A 1 371 ? -1.646 -7.902 27.656 1.00 73.88 371 SER A O 1
ATOM 2802 N N . SER A 1 372 ? -0.267 -8.486 29.326 1.00 72.69 372 SER A N 1
ATOM 2803 C CA . SER A 1 372 ? 0.795 -7.548 28.979 1.00 72.69 372 SER A CA 1
ATOM 2804 C C . SER A 1 372 ? 2.159 -8.188 29.183 1.00 72.69 372 SER A C 1
ATOM 2806 O O . SER A 1 372 ? 2.406 -8.770 30.230 1.00 72.69 372 SER A O 1
ATOM 2808 N N . LEU A 1 373 ? 3.075 -8.073 28.219 1.00 64.94 373 LEU A N 1
ATOM 2809 C CA . LEU A 1 373 ? 4.408 -8.652 28.384 1.00 64.94 373 LEU A CA 1
ATOM 2810 C C . LEU A 1 373 ? 5.204 -7.897 29.465 1.00 64.94 373 LEU A C 1
ATOM 2812 O O . LEU A 1 373 ? 5.653 -8.486 30.443 1.00 64.94 373 LEU A O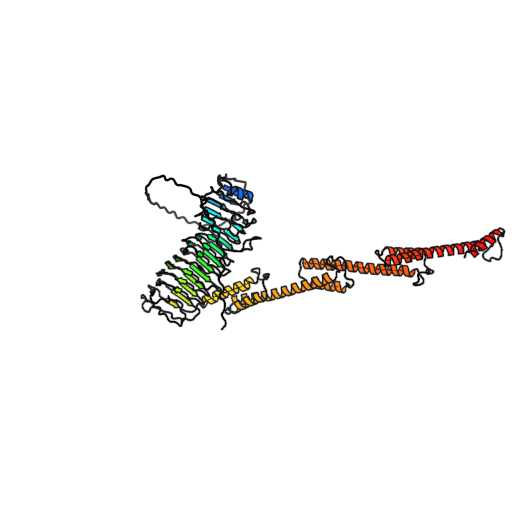 1
ATOM 2816 N N . LYS A 1 374 ? 5.375 -6.583 29.318 1.00 70.50 374 LYS A N 1
ATOM 2817 C CA . LYS A 1 374 ? 6.210 -5.766 30.219 1.00 70.50 374 LYS A CA 1
ATOM 2818 C C . LYS A 1 374 ? 5.403 -4.887 31.175 1.00 70.50 374 LYS A C 1
ATOM 2820 O O . LYS A 1 374 ? 5.965 -4.390 32.148 1.00 70.50 374 LYS A O 1
ATOM 2825 N N . GLY A 1 375 ? 4.114 -4.696 30.904 1.00 71.94 375 GLY A N 1
ATOM 2826 C CA . GLY A 1 375 ? 3.185 -3.954 31.749 1.00 71.94 375 GLY A CA 1
ATOM 2827 C C . GLY A 1 375 ? 2.377 -4.859 32.682 1.00 71.94 375 GLY A C 1
ATOM 2828 O O . GLY A 1 375 ? 2.757 -5.986 32.985 1.00 71.94 375 GLY A O 1
ATOM 2829 N N . GLN A 1 376 ? 1.239 -4.338 33.136 1.00 75.88 376 GLN A N 1
ATOM 2830 C CA . GLN A 1 376 ? 0.266 -5.072 33.951 1.00 75.88 376 GLN A CA 1
ATOM 2831 C C . GLN A 1 376 ? -0.957 -5.439 33.116 1.00 75.88 376 GLN A C 1
ATOM 2833 O O . GLN A 1 376 ? -1.274 -4.751 32.145 1.00 75.88 376 GLN A O 1
ATOM 2838 N N . ALA A 1 377 ? -1.672 -6.489 33.515 1.00 75.00 377 ALA A N 1
ATOM 2839 C CA . ALA A 1 377 ? -2.990 -6.773 32.964 1.00 75.00 377 ALA A CA 1
ATOM 2840 C C . ALA A 1 377 ? -3.977 -5.658 33.361 1.00 75.00 377 ALA A C 1
ATOM 2842 O O . ALA A 1 377 ? -4.667 -5.111 32.504 1.00 75.00 377 ALA A O 1
ATOM 2843 N N . ILE A 1 378 ? -3.963 -5.249 34.636 1.00 81.81 378 ILE A N 1
ATOM 2844 C CA . ILE A 1 378 ? -4.710 -4.087 35.138 1.00 81.81 378 ILE A CA 1
ATOM 2845 C C . ILE A 1 378 ? -3.781 -3.209 35.989 1.00 81.81 378 ILE A C 1
ATOM 2847 O O . ILE A 1 378 ? -3.171 -3.683 36.947 1.00 81.81 378 ILE A O 1
ATOM 2851 N N . ASP A 1 379 ? -3.681 -1.921 35.663 1.00 82.19 379 ASP A N 1
ATOM 2852 C CA . ASP A 1 379 ? -2.997 -0.910 36.483 1.00 82.19 379 ASP A CA 1
ATOM 2853 C C . ASP A 1 379 ? -4.012 0.098 37.036 1.00 82.19 379 ASP A C 1
ATOM 2855 O O . ASP A 1 379 ? -4.754 0.720 36.281 1.00 82.19 379 ASP A O 1
ATOM 2859 N N . ASN A 1 380 ? -4.053 0.274 38.355 1.00 79.88 380 ASN A N 1
ATOM 2860 C CA . ASN A 1 380 ? -4.878 1.283 39.012 1.00 79.88 380 ASN A CA 1
ATOM 2861 C C . ASN A 1 380 ? -3.997 2.425 39.533 1.00 79.88 380 ASN A C 1
ATOM 2863 O O . ASN A 1 380 ? -3.154 2.227 40.413 1.00 79.88 380 ASN A O 1
ATOM 2867 N N . LYS A 1 381 ? -4.187 3.633 38.997 1.00 75.19 381 LYS A N 1
ATOM 2868 C CA . LYS A 1 381 ? -3.226 4.722 39.186 1.00 75.19 381 LYS A CA 1
ATOM 2869 C C . LYS A 1 381 ? -3.531 5.620 40.389 1.00 75.19 381 LYS A C 1
ATOM 2871 O O . LYS A 1 381 ? -2.598 5.942 41.134 1.00 75.19 381 LYS A O 1
ATOM 2876 N N . TYR A 1 382 ? -4.787 6.024 40.610 1.00 67.38 382 TYR A N 1
ATOM 2877 C CA . TYR A 1 382 ? -5.076 7.145 41.523 1.00 67.38 382 TYR A CA 1
ATOM 2878 C C . TYR A 1 382 ? -6.242 6.985 42.500 1.00 67.38 382 TYR A C 1
ATOM 2880 O O . TYR A 1 382 ? -6.324 7.820 43.398 1.00 67.38 382 TYR A O 1
ATOM 2888 N N . THR A 1 383 ? -7.109 5.975 42.385 1.00 67.06 383 THR A N 1
ATOM 2889 C CA . THR A 1 383 ? -8.314 5.892 43.232 1.00 67.06 383 THR A CA 1
ATOM 2890 C C . THR A 1 383 ? -8.579 4.518 43.795 1.00 67.06 383 THR A C 1
ATOM 2892 O O . THR A 1 383 ? -7.980 3.528 43.378 1.00 67.06 383 THR A O 1
ATOM 2895 N N . SER A 1 384 ? -9.503 4.459 44.754 1.00 67.06 384 SER A N 1
ATOM 2896 C CA . SER A 1 384 ? -10.095 3.187 45.131 1.00 67.06 384 SER A CA 1
ATOM 2897 C C . SER A 1 384 ? -10.816 2.600 43.921 1.00 67.06 384 SER A C 1
ATOM 2899 O O . SER A 1 384 ? -11.578 3.313 43.271 1.00 67.06 384 SER A O 1
ATOM 2901 N N . LEU A 1 385 ? -10.553 1.333 43.617 1.00 72.88 385 LEU A N 1
ATOM 2902 C CA . LEU A 1 385 ? -11.177 0.614 42.509 1.00 72.88 385 LEU A CA 1
ATOM 2903 C C . LEU A 1 385 ? -11.793 -0.660 43.063 1.00 72.88 385 LEU A C 1
ATOM 2905 O O . LEU A 1 385 ? -11.101 -1.450 43.704 1.00 72.88 385 LEU A O 1
ATOM 2909 N N . THR A 1 386 ? -13.079 -0.848 42.785 1.00 74.69 386 THR A N 1
ATOM 2910 C CA . THR A 1 386 ? -13.787 -2.094 43.071 1.00 74.69 386 THR A CA 1
ATOM 2911 C C . THR A 1 386 ? -13.929 -2.898 41.787 1.00 74.69 386 THR A C 1
ATOM 2913 O O . THR A 1 386 ? -14.498 -2.411 40.810 1.00 74.69 386 THR A O 1
ATOM 2916 N N . LEU A 1 387 ? -13.415 -4.122 41.767 1.00 78.81 387 LEU A N 1
ATOM 2917 C CA . LEU A 1 387 ? -13.700 -5.089 40.713 1.00 78.81 387 LEU A CA 1
ATOM 2918 C C . LEU A 1 387 ? -14.849 -5.982 41.186 1.00 78.81 387 LEU A C 1
ATOM 2920 O O . LEU A 1 387 ? -14.642 -6.829 42.048 1.00 78.81 387 LEU A O 1
ATOM 2924 N N . SER A 1 388 ? -16.045 -5.785 40.635 1.00 80.94 388 SER A N 1
ATOM 2925 C CA . SER A 1 388 ? -17.206 -6.640 40.893 1.00 80.94 388 SER A CA 1
ATOM 2926 C C . SER A 1 388 ? -17.228 -7.757 39.855 1.00 80.94 388 SER A C 1
ATOM 2928 O O . SER A 1 388 ? -17.358 -7.484 38.660 1.00 80.94 388 SER A O 1
ATOM 2930 N N . MET A 1 389 ? -17.034 -9.001 40.292 1.00 77.44 389 MET A N 1
ATOM 2931 C CA . MET A 1 389 ? -16.842 -10.150 39.411 1.00 77.44 389 MET A CA 1
ATOM 2932 C C . MET A 1 389 ? -17.891 -11.247 39.636 1.00 77.44 389 MET A C 1
ATOM 2934 O O . MET A 1 389 ? -17.823 -12.025 40.592 1.00 77.44 389 MET A O 1
ATOM 2938 N N . ASP A 1 390 ? -18.801 -11.376 38.676 1.00 79.00 390 ASP A N 1
ATOM 2939 C CA . ASP A 1 390 ? -19.650 -12.548 38.464 1.00 79.00 390 ASP A CA 1
ATOM 2940 C C . ASP A 1 390 ? -19.249 -13.167 37.118 1.00 79.00 390 ASP A C 1
ATOM 2942 O O . ASP A 1 390 ? -19.633 -12.665 36.072 1.00 79.00 390 ASP A O 1
ATOM 2946 N N . THR A 1 391 ? -18.374 -14.175 37.084 1.00 68.94 391 THR A N 1
ATOM 2947 C CA . THR A 1 391 ? -17.899 -14.762 35.813 1.00 68.94 391 THR A CA 1
ATOM 2948 C C . THR A 1 391 ? -17.341 -16.168 35.995 1.00 68.94 391 THR A C 1
ATOM 2950 O O . THR A 1 391 ? -16.712 -16.478 37.000 1.00 68.94 391 THR A O 1
ATOM 2953 N N . GLY A 1 392 ? -17.521 -17.042 35.000 1.00 55.31 392 GLY A N 1
ATOM 2954 C CA . GLY A 1 392 ? -17.004 -18.410 35.068 1.00 55.31 392 GLY A CA 1
ATOM 2955 C C . GLY A 1 392 ? -15.472 -18.491 35.099 1.00 55.31 392 GLY A C 1
ATOM 2956 O O . GLY A 1 392 ? -14.922 -19.355 35.787 1.00 55.31 392 GLY A O 1
ATOM 2957 N N . LYS A 1 393 ? -14.773 -17.610 34.361 1.00 64.00 393 LYS A N 1
ATOM 2958 C CA . LYS A 1 393 ? -13.309 -17.638 34.243 1.00 64.00 393 LYS A CA 1
ATOM 2959 C C . LYS A 1 393 ? -12.705 -16.280 33.873 1.00 64.00 393 LYS A C 1
ATOM 2961 O O . LYS A 1 393 ? -13.032 -15.706 32.836 1.00 64.00 393 LYS A O 1
ATOM 2966 N N . VAL A 1 394 ? -11.693 -15.867 34.637 1.00 66.38 394 VAL A N 1
ATOM 2967 C CA . VAL A 1 394 ? -10.840 -14.708 34.322 1.00 66.38 394 VAL A CA 1
ATOM 2968 C C . VAL A 1 394 ? -9.371 -15.112 34.287 1.00 66.38 394 VAL A C 1
ATOM 2970 O O . VAL A 1 394 ? -8.909 -15.877 35.139 1.00 66.38 394 VAL A O 1
ATOM 2973 N N . LYS A 1 395 ? -8.637 -14.602 33.291 1.00 66.69 395 LYS A N 1
ATOM 2974 C CA . LYS A 1 395 ? -7.195 -14.813 33.136 1.00 66.69 395 LYS A CA 1
ATOM 2975 C C . LYS A 1 395 ? -6.438 -13.484 33.071 1.00 66.69 395 LYS A C 1
ATOM 2977 O O . LYS A 1 395 ? -6.732 -12.651 32.211 1.00 66.69 395 LYS A O 1
ATOM 2982 N N . TYR A 1 396 ? -5.417 -13.335 33.911 1.00 66.31 396 TYR A N 1
ATOM 2983 C CA . TYR A 1 396 ? -4.521 -12.177 33.913 1.00 66.31 396 TYR A CA 1
ATOM 2984 C C . TYR A 1 396 ? -3.064 -12.612 33.768 1.00 66.31 396 TYR A C 1
ATOM 2986 O O . TYR A 1 396 ? -2.578 -13.432 34.550 1.00 66.31 396 TYR A O 1
ATOM 2994 N N . TRP A 1 397 ? -2.347 -12.038 32.802 1.00 61.69 397 TRP A N 1
ATOM 2995 C CA . TRP A 1 397 ? -1.015 -12.522 32.447 1.00 61.69 397 TRP A CA 1
ATOM 2996 C C . TRP A 1 397 ? 0.055 -11.418 32.338 1.00 61.69 397 TRP A C 1
ATOM 2998 O O . TRP A 1 397 ? -0.188 -10.391 31.696 1.00 61.69 397 TRP A O 1
ATOM 3008 N N . THR A 1 398 ? 1.254 -11.656 32.902 1.00 55.31 398 THR A N 1
ATOM 3009 C CA . THR A 1 398 ? 2.447 -10.782 32.779 1.00 55.31 398 THR A CA 1
ATOM 3010 C C . THR A 1 398 ? 3.765 -11.554 32.614 1.00 55.31 398 THR A C 1
ATOM 3012 O O . THR A 1 398 ? 3.883 -12.655 33.137 1.00 55.31 398 THR A O 1
ATOM 3015 N N . ASN A 1 399 ? 4.780 -11.009 31.916 1.00 44.88 399 ASN A N 1
ATOM 3016 C CA . ASN A 1 399 ? 6.052 -11.726 31.635 1.00 44.88 399 ASN A CA 1
ATOM 3017 C C . ASN A 1 399 ? 7.073 -11.695 32.780 1.00 44.88 399 ASN A C 1
ATOM 3019 O O . ASN A 1 399 ? 8.051 -12.439 32.779 1.00 44.88 399 ASN A O 1
ATOM 3023 N N . GLN A 1 400 ? 6.884 -10.810 33.754 1.00 43.00 400 GLN A N 1
ATOM 3024 C CA . GLN A 1 400 ? 7.637 -10.875 34.995 1.00 43.00 400 GLN A CA 1
ATOM 3025 C C . GLN A 1 400 ? 6.833 -11.748 35.950 1.00 43.00 400 GLN A C 1
ATOM 3027 O O . GLN A 1 400 ? 5.726 -11.370 36.303 1.00 43.00 400 GLN A O 1
ATOM 3032 N N . SER A 1 401 ? 7.366 -12.923 36.281 1.00 35.84 401 SER A N 1
ATOM 3033 C CA . SER A 1 401 ? 6.721 -13.964 37.087 1.00 35.84 401 SER A CA 1
ATOM 3034 C C . SER A 1 401 ? 6.071 -13.406 38.367 1.00 35.84 401 SER A C 1
ATOM 3036 O O . SER A 1 401 ? 6.800 -13.107 39.317 1.00 35.84 401 SER A O 1
ATOM 3038 N N . PRO A 1 402 ? 4.730 -13.330 38.481 1.00 40.72 402 PRO A N 1
ATOM 3039 C CA . PRO A 1 402 ? 4.128 -13.795 39.708 1.00 40.72 402 PRO A CA 1
ATOM 3040 C C . PRO A 1 402 ? 4.191 -15.324 39.630 1.00 40.72 402 PRO A C 1
ATOM 3042 O O . PRO A 1 402 ? 3.754 -15.913 38.640 1.00 40.72 402 PRO A O 1
ATOM 3045 N N . THR A 1 403 ? 4.730 -15.999 40.644 1.00 36.34 403 THR A N 1
ATOM 3046 C CA . THR A 1 403 ? 4.418 -17.425 40.827 1.00 36.34 403 THR A CA 1
ATOM 3047 C C . THR A 1 403 ? 2.909 -17.598 40.618 1.00 36.34 403 THR A C 1
ATOM 3049 O O . THR A 1 403 ? 2.154 -16.900 41.306 1.00 36.34 403 THR A O 1
ATOM 3052 N N . PRO A 1 404 ? 2.458 -18.405 39.636 1.00 38.06 404 PRO A N 1
ATOM 3053 C CA . PRO A 1 404 ? 1.047 -18.517 39.305 1.00 38.06 404 PRO A CA 1
ATOM 3054 C C . PRO A 1 404 ? 0.324 -19.131 40.497 1.00 38.06 404 PRO A C 1
ATOM 3056 O O . PRO A 1 404 ? 0.321 -20.343 40.692 1.00 38.06 404 PRO A O 1
ATOM 3059 N N . ASN A 1 405 ? -0.270 -18.284 41.325 1.00 41.44 405 ASN A N 1
ATOM 3060 C CA . ASN A 1 405 ? -1.157 -18.734 42.374 1.00 41.44 405 ASN A CA 1
ATOM 3061 C C . ASN A 1 405 ? -2.556 -18.741 41.757 1.00 41.44 405 ASN A C 1
ATOM 3063 O O . ASN A 1 405 ? -3.197 -17.700 41.629 1.00 41.44 405 ASN A O 1
ATOM 3067 N N . SER A 1 406 ? -3.012 -19.908 41.303 1.00 38.91 406 SER A N 1
ATOM 3068 C CA . SER A 1 406 ? -4.437 -20.110 41.052 1.00 38.91 406 SER A CA 1
ATOM 3069 C C . SER A 1 406 ? -5.151 -20.090 42.399 1.00 38.91 406 SER A C 1
ATOM 3071 O O . SER A 1 406 ? -4.841 -20.916 43.260 1.00 38.91 406 SER A O 1
ATOM 3073 N N . TYR A 1 407 ? -6.091 -19.170 42.583 1.00 41.56 407 TYR A N 1
ATOM 3074 C CA . TYR A 1 407 ? -6.917 -19.110 43.783 1.00 41.56 407 TYR A CA 1
ATOM 3075 C C . TYR A 1 407 ? -8.322 -19.607 43.443 1.00 41.56 407 TYR A C 1
ATOM 3077 O O . TYR A 1 407 ? -8.940 -19.155 42.479 1.00 41.56 407 TYR A O 1
ATOM 3085 N N . VAL A 1 408 ? -8.796 -20.573 44.224 1.00 41.66 408 VAL A N 1
ATOM 3086 C CA . VAL A 1 408 ? -10.157 -21.117 44.183 1.00 41.66 408 VAL A CA 1
ATOM 3087 C C . VAL A 1 408 ? -10.729 -20.876 45.577 1.00 41.66 408 VAL A C 1
ATOM 3089 O O . VAL A 1 408 ? -10.078 -21.252 46.555 1.00 41.66 408 VAL A O 1
ATOM 3092 N N . SER A 1 409 ? -11.886 -20.216 45.702 1.00 37.47 409 SER A N 1
ATOM 3093 C CA . SER A 1 409 ? -12.548 -20.157 47.009 1.00 37.47 409 SER A CA 1
ATOM 3094 C C . SER A 1 409 ? -13.060 -21.562 47.332 1.00 37.47 409 SER A C 1
ATOM 3096 O O . SER A 1 409 ? -13.706 -22.214 46.513 1.00 37.47 409 SER A O 1
ATOM 3098 N N . ASN A 1 410 ? -12.702 -22.082 48.504 1.00 35.50 410 ASN A N 1
ATOM 3099 C CA . ASN A 1 410 ? -13.032 -23.460 48.872 1.00 35.50 410 ASN A CA 1
ATOM 3100 C C . ASN A 1 410 ? -14.517 -23.647 49.241 1.00 35.50 410 ASN A C 1
ATOM 3102 O O . ASN A 1 410 ? -14.934 -24.776 49.485 1.00 35.50 410 ASN A O 1
ATOM 3106 N N . ASP A 1 411 ? -15.306 -22.571 49.315 1.00 38.94 411 ASP A N 1
ATOM 3107 C CA . ASP A 1 411 ? -16.670 -22.581 49.850 1.00 38.94 411 ASP A CA 1
ATOM 3108 C C . ASP A 1 411 ? -17.721 -21.884 48.968 1.00 38.94 411 ASP A C 1
ATOM 3110 O O . ASP A 1 411 ? -18.891 -21.851 49.353 1.00 38.94 411 ASP A O 1
ATOM 3114 N N . GLY A 1 412 ? -17.344 -21.361 47.794 1.00 40.19 412 GLY A N 1
ATOM 3115 C CA . GLY A 1 412 ? -18.275 -20.683 46.884 1.00 40.19 412 GLY A CA 1
ATOM 3116 C C . GLY A 1 412 ? -18.862 -19.381 47.440 1.00 40.19 412 GLY A C 1
ATOM 3117 O O . GLY A 1 412 ? -19.928 -18.971 46.989 1.00 40.19 412 GLY A O 1
ATOM 3118 N N . LYS A 1 413 ? -18.207 -18.760 48.432 1.00 38.78 413 LYS A N 1
ATOM 3119 C CA . LYS A 1 413 ? -18.574 -17.445 48.980 1.00 38.78 413 LYS A CA 1
ATOM 3120 C C . LYS A 1 413 ? -17.668 -16.337 48.446 1.00 38.78 413 LYS A C 1
ATOM 3122 O O . LYS A 1 413 ? -16.561 -16.612 47.971 1.00 38.78 413 LYS A O 1
ATOM 3127 N N . ASP A 1 414 ? -18.125 -15.096 48.606 1.00 35.50 414 ASP A N 1
ATOM 3128 C CA . ASP A 1 414 ? -17.368 -13.871 48.360 1.00 35.50 414 ASP A CA 1
ATOM 3129 C C . ASP A 1 414 ? -15.990 -13.945 49.041 1.00 35.50 414 ASP A C 1
ATOM 3131 O O . ASP A 1 414 ? -15.872 -14.047 50.264 1.00 35.50 414 ASP A O 1
ATOM 3135 N N . PHE A 1 415 ? -14.921 -13.899 48.245 1.00 38.38 415 PHE A N 1
ATOM 3136 C CA . PHE A 1 415 ? -13.547 -13.824 48.740 1.00 38.38 415 PHE A CA 1
ATOM 3137 C C . PHE A 1 415 ? -13.003 -12.409 48.531 1.00 38.38 415 PHE A C 1
ATOM 3139 O O . PHE A 1 415 ? -12.599 -12.049 47.436 1.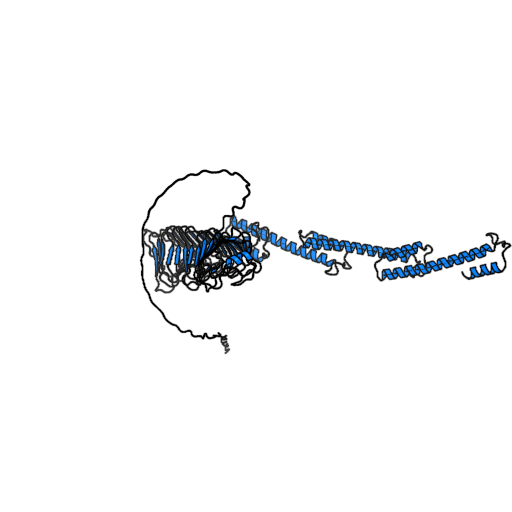00 38.38 415 PHE A O 1
ATOM 3146 N N . THR A 1 416 ? -12.933 -11.570 49.557 1.00 34.66 416 THR A N 1
ATOM 3147 C CA . THR A 1 416 ? -12.244 -10.281 49.390 1.00 34.66 416 THR A CA 1
ATOM 3148 C C . THR A 1 416 ? -10.732 -10.514 49.343 1.00 34.66 416 THR A C 1
ATOM 3150 O O . THR A 1 416 ? -10.130 -10.935 50.333 1.00 34.66 416 THR A O 1
ATOM 3153 N N . TRP A 1 417 ? -10.101 -10.257 48.192 1.00 40.56 417 TRP A N 1
ATOM 3154 C CA . TRP A 1 417 ? -8.640 -10.258 48.080 1.00 40.56 417 TRP A CA 1
ATOM 3155 C C . TRP A 1 417 ? -8.082 -8.873 48.406 1.00 40.56 417 TRP A C 1
ATOM 3157 O O . TRP A 1 417 ? -8.095 -7.983 47.557 1.00 40.56 417 TRP A O 1
ATOM 3167 N N . ASP A 1 418 ? -7.537 -8.708 49.610 1.00 33.88 418 ASP A N 1
ATOM 3168 C CA . ASP A 1 418 ? -6.672 -7.569 49.925 1.00 33.88 418 ASP A CA 1
ATOM 3169 C C . ASP A 1 418 ? -5.292 -7.796 49.290 1.00 33.88 418 ASP A C 1
ATOM 3171 O O . ASP A 1 418 ? -4.433 -8.518 49.814 1.00 33.88 418 ASP A O 1
ATOM 3175 N N . ALA A 1 419 ? -5.072 -7.192 48.122 1.00 37.19 419 ALA A N 1
ATOM 3176 C CA . ALA A 1 419 ? -3.774 -7.193 47.460 1.00 37.19 419 ALA A CA 1
ATOM 3177 C C . ALA A 1 419 ? -2.772 -6.349 48.270 1.00 37.19 419 ALA A C 1
ATOM 3179 O O . ALA A 1 419 ? -2.639 -5.141 48.076 1.00 37.19 419 ALA A O 1
ATOM 3180 N N . ASN A 1 420 ? -2.045 -6.982 49.193 1.00 29.66 420 ASN A N 1
ATOM 3181 C CA . ASN A 1 420 ? -0.981 -6.311 49.935 1.00 29.66 420 ASN A CA 1
ATOM 3182 C C . ASN A 1 420 ? 0.215 -5.989 49.022 1.00 29.66 420 ASN A C 1
ATOM 3184 O O . ASN A 1 420 ? 0.846 -6.870 48.433 1.00 29.66 420 ASN A O 1
ATOM 3188 N N . TYR A 1 421 ? 0.542 -4.699 48.964 1.00 33.09 421 TYR A N 1
ATOM 3189 C CA . TYR A 1 421 ? 1.691 -4.116 48.277 1.00 33.09 421 TYR A CA 1
ATOM 3190 C C . TYR A 1 421 ? 3.001 -4.800 48.724 1.00 33.09 421 TYR A C 1
ATOM 3192 O O . TYR A 1 421 ? 3.381 -4.716 49.892 1.00 33.09 421 TYR A O 1
ATOM 3200 N N . ARG A 1 422 ? 3.717 -5.472 47.810 1.00 33.09 422 ARG A N 1
ATOM 3201 C CA . ARG A 1 422 ? 5.088 -5.973 48.042 1.00 33.09 422 ARG A CA 1
ATOM 3202 C C . ARG A 1 422 ? 6.022 -5.384 46.988 1.00 33.09 422 ARG A C 1
ATOM 3204 O O . ARG A 1 422 ? 5.692 -5.388 45.806 1.00 33.09 422 ARG A O 1
ATOM 3211 N N . TYR A 1 423 ? 7.140 -4.821 47.439 1.00 33.81 423 TYR A N 1
ATOM 3212 C CA . TYR A 1 423 ? 8.008 -3.877 46.721 1.00 33.81 423 TYR A CA 1
ATOM 3213 C C . TYR A 1 423 ? 8.952 -4.526 45.681 1.00 33.81 423 TYR A C 1
ATOM 3215 O O . TYR A 1 423 ? 9.811 -3.851 45.120 1.00 33.81 423 TYR A O 1
ATOM 3223 N N . ASP A 1 424 ? 8.807 -5.823 45.423 1.00 31.86 424 ASP A N 1
ATOM 3224 C CA . ASP A 1 424 ? 9.902 -6.655 44.923 1.00 31.86 424 ASP A CA 1
ATOM 3225 C C . ASP A 1 424 ? 9.456 -7.844 44.042 1.00 31.86 424 ASP A C 1
ATOM 3227 O O . ASP A 1 424 ? 10.289 -8.621 43.582 1.00 31.86 424 ASP A O 1
ATOM 3231 N N . VAL A 1 425 ? 8.161 -7.950 43.716 1.00 40.62 425 VAL A N 1
ATOM 3232 C CA . VAL A 1 425 ? 7.614 -8.943 42.770 1.00 40.62 425 VAL A CA 1
ATOM 3233 C C . VAL A 1 425 ? 6.707 -8.276 41.744 1.00 40.62 425 VAL A C 1
ATOM 3235 O O . VAL A 1 425 ? 5.897 -7.412 42.079 1.00 40.62 425 VAL A O 1
ATOM 3238 N N . ALA A 1 426 ? 6.826 -8.683 40.483 1.00 42.88 426 ALA A N 1
ATOM 3239 C CA . ALA A 1 426 ? 5.899 -8.250 39.455 1.00 42.88 426 ALA A CA 1
ATOM 3240 C C . ALA A 1 426 ? 4.533 -8.898 39.656 1.00 42.88 426 ALA A C 1
ATOM 3242 O O . ALA A 1 426 ? 4.423 -10.103 39.878 1.00 42.88 426 ALA A O 1
ATOM 3243 N N . GLN A 1 427 ? 3.493 -8.078 39.593 1.00 56.97 427 GLN A N 1
ATOM 3244 C CA . GLN A 1 427 ? 2.120 -8.497 39.828 1.00 56.97 427 GLN A CA 1
ATOM 3245 C C . GLN A 1 427 ? 1.305 -8.270 38.558 1.00 56.97 427 GLN A C 1
ATOM 3247 O O . GLN A 1 427 ? 1.490 -7.262 37.875 1.00 56.97 427 GLN A O 1
ATOM 3252 N N . ALA A 1 428 ? 0.374 -9.180 38.263 1.00 53.81 428 ALA A N 1
ATOM 3253 C CA . ALA A 1 428 ? -0.556 -9.018 37.146 1.00 53.81 428 ALA A CA 1
ATOM 3254 C C . ALA A 1 428 ? -1.493 -7.805 37.330 1.00 53.81 428 ALA A C 1
ATOM 3256 O O . ALA A 1 428 ? -1.976 -7.238 36.348 1.00 53.81 428 ALA A O 1
ATOM 3257 N N . ILE A 1 429 ? -1.698 -7.388 38.583 1.00 65.62 429 ILE A N 1
ATOM 3258 C CA . ILE A 1 429 ? -2.511 -6.245 39.001 1.00 65.62 429 ILE A CA 1
ATOM 3259 C C . ILE A 1 429 ? -1.633 -5.307 39.836 1.00 65.62 429 ILE A C 1
ATOM 3261 O O . ILE A 1 429 ? -0.946 -5.765 40.745 1.00 65.62 429 ILE A O 1
ATOM 3265 N N . LYS A 1 430 ? -1.657 -4.000 39.553 1.00 65.06 430 LYS A N 1
ATOM 3266 C CA . LYS A 1 430 ? -0.930 -2.983 40.332 1.00 65.06 430 LYS A CA 1
ATOM 3267 C C . LYS A 1 430 ? -1.881 -1.959 40.953 1.00 65.06 430 LYS A C 1
ATOM 3269 O O . LYS A 1 430 ? -2.770 -1.450 40.277 1.00 65.06 430 LYS A O 1
ATOM 3274 N N . VAL A 1 431 ? -1.656 -1.648 42.233 1.00 61.38 431 VAL A N 1
ATOM 3275 C CA . VAL A 1 431 ? -2.465 -0.724 43.051 1.00 61.38 431 VAL A CA 1
ATOM 3276 C C . VAL A 1 431 ? -1.735 0.612 43.265 1.00 61.38 431 VAL A C 1
ATOM 3278 O O . VAL A 1 431 ? -0.501 0.672 43.227 1.00 61.38 431 VAL A O 1
ATOM 3281 N N . SER A 1 432 ? -2.499 1.694 43.472 1.00 56.69 432 SER A N 1
ATOM 3282 C CA . SER A 1 432 ? -1.982 3.052 43.680 1.00 56.69 432 SER A CA 1
ATOM 3283 C C . SER A 1 432 ? -0.992 3.135 44.851 1.00 56.69 432 SER A C 1
ATOM 3285 O O . SER A 1 432 ? -1.163 2.497 45.885 1.00 56.69 432 SER A O 1
ATOM 3287 N N . LYS A 1 433 ? 0.039 3.979 44.704 1.00 53.28 433 LYS A N 1
ATOM 3288 C CA . LYS A 1 433 ? 1.093 4.207 45.715 1.00 53.28 433 LYS A CA 1
ATOM 3289 C C . LYS A 1 433 ? 0.615 4.961 46.964 1.00 53.28 433 LYS A C 1
ATOM 3291 O O . LYS A 1 433 ? 1.362 5.047 47.935 1.00 53.28 433 LYS A O 1
ATOM 3296 N N . ASN A 1 434 ? -0.578 5.556 46.929 1.00 52.53 434 ASN A N 1
ATOM 3297 C CA . ASN A 1 434 ? -1.140 6.277 48.067 1.00 52.53 434 ASN A CA 1
ATOM 3298 C C . ASN A 1 434 ? -1.899 5.297 48.967 1.00 52.53 434 ASN A C 1
ATOM 3300 O O . ASN A 1 434 ? -2.953 4.803 48.582 1.00 52.53 434 ASN A O 1
ATOM 3304 N N . LEU A 1 435 ? -1.384 5.083 50.181 1.00 50.78 435 LEU A N 1
ATOM 3305 C CA . LEU A 1 435 ? -1.893 4.151 51.205 1.00 50.78 435 LEU A CA 1
ATOM 3306 C C . LEU A 1 435 ? -3.335 4.429 51.693 1.00 50.78 435 LEU A C 1
ATOM 3308 O O . LEU A 1 435 ? -3.810 3.741 52.587 1.00 50.78 435 LEU A O 1
ATOM 3312 N N . ASN A 1 436 ? -4.026 5.420 51.121 1.00 56.31 436 ASN A N 1
ATOM 3313 C CA . ASN A 1 436 ? -5.396 5.805 51.474 1.00 56.31 436 ASN A CA 1
ATOM 3314 C C . ASN A 1 436 ? -6.444 5.359 50.434 1.00 56.31 436 ASN A C 1
ATOM 3316 O O . ASN A 1 436 ? -7.617 5.699 50.583 1.00 56.31 436 ASN A O 1
ATOM 3320 N N . TYR A 1 437 ? -6.040 4.661 49.368 1.00 55.84 437 TYR A N 1
ATOM 3321 C CA . TYR A 1 437 ? -6.952 4.162 48.336 1.00 55.84 437 TYR A CA 1
ATOM 3322 C C . TYR A 1 437 ? -7.050 2.641 48.396 1.00 55.84 437 TYR A C 1
ATOM 3324 O O . TYR A 1 437 ? -6.041 1.944 48.295 1.00 55.84 437 TYR A O 1
ATOM 3332 N N . ASN A 1 438 ? -8.276 2.140 48.530 1.00 55.28 438 ASN A N 1
ATOM 3333 C CA . ASN A 1 438 ? -8.558 0.714 48.668 1.00 55.28 438 ASN A CA 1
ATOM 3334 C C . ASN A 1 438 ? -8.755 0.082 47.289 1.00 55.28 438 ASN A C 1
ATOM 3336 O O . ASN A 1 438 ? -9.536 0.576 46.478 1.00 55.28 438 ASN A O 1
ATOM 3340 N N . PHE A 1 439 ? -8.077 -1.027 47.019 1.00 56.50 439 PHE A N 1
ATOM 3341 C CA . PHE A 1 439 ? -8.370 -1.852 45.853 1.00 56.50 439 PHE A CA 1
ATOM 3342 C C . PHE A 1 439 ? -9.137 -3.085 46.317 1.00 56.50 439 PHE A C 1
ATOM 3344 O O . PHE A 1 439 ? -8.564 -3.953 46.969 1.00 56.50 439 PHE A O 1
ATOM 3351 N N . ASN A 1 440 ? -10.422 -3.137 45.982 1.00 52.94 440 ASN A N 1
ATOM 3352 C CA . ASN A 1 440 ? -11.320 -4.200 46.407 1.00 52.94 440 ASN A CA 1
ATOM 3353 C C . ASN A 1 440 ? -11.609 -5.111 45.216 1.00 52.94 440 ASN A C 1
ATOM 3355 O O . ASN A 1 440 ? -11.938 -4.630 44.130 1.00 52.94 440 ASN A O 1
ATOM 3359 N N . ILE A 1 441 ? -11.539 -6.423 45.419 1.00 58.75 441 ILE A N 1
ATOM 3360 C CA . ILE A 1 441 ? -12.168 -7.374 44.506 1.00 58.75 441 ILE A CA 1
ATOM 3361 C C . ILE A 1 441 ? -13.314 -8.045 45.248 1.00 58.75 441 ILE A C 1
ATOM 3363 O O . ILE A 1 441 ? -13.111 -8.631 46.311 1.00 58.75 441 ILE A O 1
ATOM 3367 N N . GLU A 1 442 ? -14.505 -7.934 44.679 1.00 57.19 442 GLU A N 1
ATOM 3368 C CA . GLU A 1 442 ? -15.732 -8.548 45.162 1.00 57.19 442 GLU A CA 1
ATOM 3369 C C . GLU A 1 442 ? -16.106 -9.659 44.183 1.00 57.19 442 GLU A C 1
ATOM 3371 O O . GLU A 1 442 ? -16.326 -9.405 42.996 1.00 57.19 442 GLU A O 1
ATOM 3376 N N . PHE A 1 443 ? -16.153 -10.897 44.666 1.00 59.44 443 PHE A N 1
ATOM 3377 C CA . PHE A 1 443 ? -16.657 -12.026 43.889 1.00 59.44 443 PHE A CA 1
ATOM 3378 C C . PHE A 1 443 ? -18.062 -12.356 44.363 1.00 59.44 443 PHE A C 1
ATOM 3380 O O . PHE A 1 443 ? -18.278 -12.372 45.565 1.00 59.44 443 PHE A O 1
ATOM 3387 N N . ASP A 1 444 ? -18.961 -12.664 43.432 1.00 59.25 444 ASP A N 1
ATOM 3388 C CA . ASP A 1 444 ? -20.239 -13.319 43.742 1.00 59.25 444 ASP A CA 1
ATOM 3389 C C . ASP A 1 444 ? -20.122 -14.819 43.396 1.00 59.25 444 ASP A C 1
ATOM 3391 O O . ASP A 1 444 ? -19.950 -15.664 44.270 1.00 59.25 444 ASP A O 1
ATOM 3395 N N . LYS A 1 445 ? -20.057 -15.165 42.098 1.00 58.16 445 LYS A N 1
ATOM 3396 C CA . LYS A 1 445 ? -19.997 -16.568 41.611 1.00 58.16 445 LYS A CA 1
ATOM 3397 C C . LYS A 1 445 ? -18.747 -16.914 40.804 1.00 58.16 445 LYS A C 1
ATOM 3399 O O . LYS A 1 445 ? -18.760 -17.821 39.968 1.00 58.16 445 LYS A O 1
ATOM 3404 N N . THR A 1 446 ? -17.660 -16.175 41.009 1.00 59.09 446 THR A N 1
ATOM 3405 C CA . THR A 1 446 ? -16.426 -16.406 40.251 1.00 59.09 446 THR A CA 1
ATOM 3406 C C . THR A 1 446 ? -15.711 -17.669 40.724 1.00 59.09 446 THR A C 1
ATOM 3408 O O . THR A 1 446 ? -15.066 -17.678 41.768 1.00 59.09 446 THR A O 1
ATOM 3411 N N . ASN A 1 447 ? -15.793 -18.742 39.932 1.00 52.12 447 ASN A N 1
ATOM 3412 C CA . ASN A 1 447 ? -15.298 -20.064 40.337 1.00 52.12 447 ASN A CA 1
ATOM 3413 C C . ASN A 1 447 ? -13.778 -20.241 40.169 1.00 52.12 447 ASN A C 1
ATOM 3415 O O . ASN A 1 447 ? -13.192 -21.132 40.789 1.00 52.12 447 ASN A O 1
ATOM 3419 N N . LYS A 1 448 ? -13.127 -19.453 39.297 1.00 56.91 448 LYS A N 1
ATOM 3420 C CA . LYS A 1 448 ? -11.691 -19.596 39.013 1.00 56.91 448 LYS A CA 1
ATOM 3421 C C . LYS A 1 448 ? -11.044 -18.313 38.486 1.00 56.91 448 LYS A C 1
ATOM 3423 O O . LYS A 1 448 ? -11.467 -17.772 37.464 1.00 56.91 448 LYS A O 1
ATOM 3428 N N . ILE A 1 449 ? -9.932 -17.922 39.109 1.00 59.44 449 ILE A N 1
ATOM 3429 C CA . ILE A 1 449 ? -9.008 -16.898 38.603 1.00 59.44 449 ILE A CA 1
ATOM 3430 C C . ILE A 1 449 ? -7.665 -17.557 38.298 1.00 59.44 449 ILE A C 1
ATOM 3432 O O . ILE A 1 449 ? -7.086 -18.245 39.143 1.00 59.44 449 ILE A O 1
ATOM 3436 N N . GLU A 1 450 ? -7.161 -17.346 37.084 1.00 56.97 450 GLU A N 1
ATOM 3437 C CA . GLU A 1 450 ? -5.826 -17.785 36.673 1.00 56.97 450 GLU A CA 1
ATOM 3438 C C . GLU A 1 450 ? -4.904 -16.565 36.532 1.00 56.97 450 GLU A C 1
ATOM 3440 O O . GLU A 1 450 ? -5.169 -15.655 35.746 1.00 56.97 450 GLU A O 1
ATOM 3445 N N . LEU A 1 451 ? -3.811 -16.564 37.297 1.00 57.75 451 LEU A N 1
ATOM 3446 C CA . LEU A 1 451 ? -2.706 -15.610 37.188 1.00 57.75 451 LEU A CA 1
ATOM 3447 C C . LEU A 1 451 ? -1.476 -16.344 36.633 1.00 57.75 451 LEU A C 1
ATOM 3449 O O . LEU A 1 451 ? -1.213 -17.463 37.072 1.00 57.75 451 LEU A O 1
ATOM 3453 N N . GLY A 1 452 ? -0.690 -15.739 35.736 1.00 53.06 452 GLY A N 1
ATOM 3454 C CA . GLY A 1 452 ? 0.622 -16.294 35.349 1.00 53.06 452 GLY A CA 1
ATOM 3455 C C . GLY A 1 452 ? 1.320 -15.574 34.186 1.00 53.06 452 GLY A C 1
ATOM 3456 O O . GLY A 1 452 ? 1.159 -14.367 34.023 1.00 53.06 452 GLY A O 1
ATOM 3457 N N . THR A 1 453 ? 2.006 -16.321 33.307 1.00 51.06 453 THR A N 1
ATOM 3458 C CA . THR A 1 453 ? 2.597 -15.847 32.031 1.00 51.06 453 THR A CA 1
ATOM 3459 C C . THR A 1 453 ? 1.757 -16.209 30.778 1.00 51.06 453 THR A C 1
ATOM 3461 O O . THR A 1 453 ? 1.315 -17.347 30.636 1.00 51.06 453 THR A O 1
ATOM 3464 N N . ASP A 1 454 ? 1.541 -15.265 29.843 1.00 56.22 454 ASP A N 1
ATOM 3465 C CA . ASP A 1 454 ? 0.729 -15.461 28.612 1.00 56.22 454 ASP A CA 1
ATOM 3466 C C . ASP A 1 454 ? 1.516 -16.178 27.508 1.00 56.22 454 ASP A C 1
ATOM 3468 O O . ASP A 1 454 ? 1.921 -15.568 26.517 1.00 56.22 454 ASP A O 1
ATOM 3472 N N . VAL A 1 455 ? 1.788 -17.468 27.689 1.00 59.84 455 VAL A N 1
ATOM 3473 C CA . VAL A 1 455 ? 2.575 -18.232 26.708 1.00 59.84 455 VAL A CA 1
ATOM 3474 C C . VAL A 1 455 ? 1.860 -18.292 25.351 1.00 59.84 455 VAL A C 1
ATOM 3476 O O . VAL A 1 455 ? 2.475 -18.021 24.321 1.00 59.84 455 VAL A O 1
ATOM 3479 N N . ASP A 1 456 ? 0.554 -18.570 25.342 1.00 60.50 456 ASP A N 1
ATOM 3480 C CA . ASP A 1 456 ? -0.220 -18.734 24.105 1.00 60.50 456 ASP A CA 1
ATOM 3481 C C . ASP A 1 456 ? -0.382 -17.413 23.335 1.00 60.50 456 ASP A C 1
ATOM 3483 O O . ASP A 1 456 ? -0.230 -17.378 22.111 1.00 60.50 456 ASP A O 1
ATOM 3487 N N . GLY A 1 457 ? -0.667 -16.306 24.030 1.00 63.88 457 GLY A N 1
ATOM 3488 C CA . GLY A 1 457 ? -0.770 -14.991 23.401 1.00 63.88 457 GLY A CA 1
ATOM 3489 C C . GLY A 1 457 ? 0.580 -14.451 22.928 1.00 63.88 457 GLY A C 1
ATOM 3490 O O . GLY A 1 457 ? 0.639 -13.796 21.885 1.00 63.88 457 GLY A O 1
ATOM 3491 N N . GLN A 1 458 ? 1.680 -14.769 23.622 1.00 66.56 458 GLN A N 1
ATOM 3492 C CA . GLN A 1 458 ? 3.027 -14.435 23.150 1.00 66.56 458 GLN A CA 1
ATOM 3493 C C . GLN A 1 458 ? 3.351 -15.160 21.840 1.00 66.56 458 GLN A C 1
ATOM 3495 O O . GLN A 1 458 ? 3.783 -14.522 20.880 1.00 66.56 458 GLN A O 1
ATOM 3500 N N . LEU A 1 459 ? 3.061 -16.461 21.766 1.00 71.56 459 LEU A N 1
ATOM 3501 C CA . LEU A 1 459 ? 3.271 -17.255 20.556 1.00 71.56 459 LEU A CA 1
ATOM 3502 C C . LEU A 1 459 ? 2.455 -16.728 19.368 1.00 71.56 459 LEU A C 1
ATOM 3504 O O . LEU A 1 459 ? 2.982 -16.626 18.260 1.00 71.56 459 LEU A O 1
ATOM 3508 N N . LYS A 1 460 ? 1.193 -16.331 19.586 1.00 75.19 460 LYS A N 1
ATOM 3509 C CA . LYS A 1 460 ? 0.361 -15.716 18.535 1.00 75.19 460 LYS A CA 1
ATOM 3510 C C . LYS A 1 460 ? 0.964 -14.413 17.997 1.00 75.19 460 LYS A C 1
ATOM 3512 O O . LYS A 1 460 ? 0.965 -14.200 16.785 1.00 75.19 460 LYS A O 1
ATOM 3517 N N . LYS A 1 461 ? 1.498 -13.553 18.871 1.00 74.50 461 LYS A N 1
ATOM 3518 C CA . LYS A 1 461 ? 2.127 -12.279 18.475 1.00 74.50 461 LYS A CA 1
ATOM 3519 C C . LYS A 1 461 ? 3.424 -12.487 17.706 1.00 74.50 461 LYS A C 1
ATOM 3521 O O . LYS A 1 461 ? 3.624 -11.847 16.680 1.00 74.50 461 LYS A O 1
ATOM 3526 N N . GLU A 1 462 ? 4.291 -13.375 18.186 1.00 80.44 462 GLU A N 1
ATOM 3527 C CA . GLU A 1 462 ? 5.544 -13.703 17.498 1.00 80.44 462 GLU A CA 1
ATOM 3528 C C . GLU A 1 462 ? 5.266 -14.280 16.108 1.00 80.44 462 GLU A C 1
ATOM 3530 O O . GLU A 1 462 ? 5.942 -13.917 15.145 1.00 80.44 462 GLU A O 1
ATOM 3535 N N . LEU A 1 463 ? 4.222 -15.107 15.983 1.00 81.38 463 LEU A N 1
ATOM 3536 C CA . LEU A 1 463 ? 3.776 -15.640 14.701 1.00 81.38 463 LEU A CA 1
ATOM 3537 C C . LEU A 1 463 ? 3.315 -14.539 13.743 1.00 81.38 463 LEU A C 1
ATOM 3539 O O . LEU A 1 463 ? 3.722 -14.537 12.583 1.00 81.38 463 LEU A O 1
ATOM 3543 N N . ALA A 1 464 ? 2.499 -13.596 14.220 1.00 79.62 464 ALA A N 1
ATOM 3544 C CA . ALA A 1 464 ? 2.042 -12.464 13.418 1.00 79.62 464 ALA A CA 1
ATOM 3545 C C . ALA A 1 464 ? 3.205 -11.542 13.001 1.00 79.62 464 ALA A C 1
ATOM 3547 O O . ALA A 1 464 ? 3.282 -11.140 11.842 1.00 79.62 464 ALA A O 1
ATOM 3548 N N . GLU A 1 465 ? 4.149 -11.256 13.909 1.00 82.50 465 GLU A N 1
ATOM 3549 C CA . GLU A 1 465 ? 5.359 -10.477 13.601 1.00 82.50 465 GLU A CA 1
ATOM 3550 C C . GLU A 1 465 ? 6.183 -11.157 12.496 1.00 82.50 465 GLU A C 1
ATOM 3552 O O . GLU A 1 465 ? 6.600 -10.499 11.541 1.00 82.50 465 GLU A O 1
ATOM 3557 N N . ALA A 1 466 ? 6.398 -12.471 12.607 1.00 87.75 466 ALA A N 1
ATOM 3558 C CA . ALA A 1 466 ? 7.154 -13.240 11.626 1.00 87.75 466 ALA A CA 1
ATOM 3559 C C . ALA A 1 466 ? 6.448 -13.290 10.262 1.00 87.75 466 ALA A C 1
ATOM 3561 O O . ALA A 1 466 ? 7.103 -13.058 9.248 1.00 87.75 466 ALA A O 1
ATOM 3562 N N . LYS A 1 467 ? 5.125 -13.519 10.227 1.00 90.69 467 LYS A N 1
ATOM 3563 C CA . LYS A 1 467 ? 4.328 -13.471 8.988 1.00 90.69 467 LYS A CA 1
ATOM 3564 C C . LYS A 1 467 ? 4.475 -12.127 8.290 1.00 90.69 467 LYS A C 1
ATOM 3566 O O . LYS A 1 467 ? 4.927 -12.087 7.152 1.00 90.69 467 LYS A O 1
ATOM 3571 N N . ASN A 1 468 ? 4.207 -11.039 9.010 1.00 89.50 468 ASN A N 1
ATOM 3572 C CA . ASN A 1 468 ? 4.266 -9.694 8.448 1.00 89.50 468 ASN A CA 1
ATOM 3573 C C . ASN A 1 468 ? 5.655 -9.378 7.887 1.00 89.50 468 ASN A C 1
ATOM 3575 O O . ASN A 1 468 ? 5.761 -8.937 6.751 1.00 89.50 468 ASN A O 1
ATOM 3579 N N . LYS A 1 469 ? 6.732 -9.644 8.637 1.00 91.50 469 LYS A N 1
ATOM 3580 C CA . LYS A 1 469 ? 8.096 -9.347 8.168 1.00 91.50 469 LYS A CA 1
ATOM 3581 C C . LYS A 1 469 ? 8.518 -10.170 6.955 1.00 91.50 469 LYS A C 1
ATOM 3583 O O . LYS A 1 469 ? 9.239 -9.653 6.113 1.00 91.50 469 LYS A O 1
ATOM 3588 N N . VAL A 1 470 ? 8.118 -11.440 6.882 1.00 96.81 470 VAL A N 1
ATOM 3589 C CA . VAL A 1 470 ? 8.480 -12.330 5.769 1.00 96.81 470 VAL A CA 1
ATOM 3590 C C . VAL A 1 470 ? 7.671 -12.005 4.521 1.00 96.81 470 VAL A C 1
ATOM 3592 O O . VAL A 1 470 ? 8.244 -11.897 3.440 1.00 96.81 470 VAL A O 1
ATOM 3595 N N . GLU A 1 471 ? 6.358 -11.831 4.658 1.00 93.81 471 GLU A N 1
ATOM 3596 C CA . GLU A 1 471 ? 5.475 -11.528 3.531 1.00 93.81 471 GLU A CA 1
ATOM 3597 C C . GLU A 1 471 ? 5.766 -10.122 2.967 1.00 93.81 471 GLU A C 1
ATOM 3599 O O . GLU A 1 471 ? 5.762 -9.942 1.749 1.00 93.81 471 GLU A O 1
ATOM 3604 N N . ASP A 1 472 ? 6.170 -9.160 3.810 1.00 94.75 472 ASP A N 1
ATOM 3605 C CA . ASP A 1 472 ? 6.548 -7.800 3.389 1.00 94.75 472 ASP A CA 1
ATOM 3606 C C . ASP A 1 472 ? 7.836 -7.734 2.542 1.00 94.75 472 ASP A C 1
ATOM 3608 O O . ASP A 1 472 ? 8.070 -6.735 1.860 1.00 94.75 472 ASP A O 1
ATOM 3612 N N . LEU A 1 473 ? 8.645 -8.804 2.493 1.00 96.38 473 LEU A N 1
ATOM 3613 C CA . LEU A 1 473 ? 9.795 -8.891 1.578 1.00 96.38 473 LEU A CA 1
ATOM 3614 C C . LEU A 1 473 ? 9.368 -8.930 0.100 1.00 96.38 473 LEU A C 1
ATOM 3616 O O . LEU A 1 473 ? 10.183 -8.642 -0.788 1.00 96.38 473 LEU A O 1
ATOM 3620 N N . PHE A 1 474 ? 8.110 -9.287 -0.171 1.00 97.25 474 PHE A N 1
ATOM 3621 C CA . PHE A 1 474 ? 7.578 -9.559 -1.500 1.00 97.25 474 PHE A CA 1
ATOM 3622 C C . PHE A 1 474 ? 6.528 -8.530 -1.929 1.00 97.25 474 PHE A C 1
ATOM 3624 O O . PHE A 1 474 ? 5.907 -7.839 -1.126 1.00 97.25 474 PHE A O 1
ATOM 3631 N N . THR A 1 475 ? 6.338 -8.405 -3.241 1.00 92.19 475 THR A N 1
ATOM 3632 C CA . THR A 1 475 ? 5.328 -7.506 -3.836 1.00 92.19 475 THR A CA 1
ATOM 3633 C C . THR A 1 475 ? 3.957 -8.154 -3.996 1.00 92.19 475 THR A C 1
ATOM 3635 O O . THR A 1 475 ? 2.987 -7.449 -4.265 1.00 92.19 475 THR A O 1
ATOM 3638 N N . ASN A 1 476 ? 3.881 -9.483 -3.897 1.00 89.06 476 ASN A N 1
ATOM 3639 C CA . ASN A 1 476 ? 2.692 -10.263 -4.207 1.00 89.06 476 ASN A CA 1
ATOM 3640 C C . ASN A 1 476 ? 2.616 -11.548 -3.369 1.00 89.06 476 ASN A C 1
ATOM 3642 O O . ASN A 1 476 ? 3.628 -12.037 -2.863 1.00 89.06 476 ASN A O 1
ATOM 3646 N N . ASP A 1 477 ? 1.424 -12.143 -3.337 1.00 90.31 477 ASP A N 1
ATOM 3647 C CA . ASP A 1 477 ? 1.117 -13.346 -2.548 1.00 90.31 477 ASP A CA 1
ATOM 3648 C C . ASP A 1 477 ? 1.651 -14.651 -3.168 1.00 90.31 477 ASP A C 1
ATOM 3650 O O . ASP A 1 477 ? 1.543 -15.725 -2.579 1.00 90.31 477 ASP A O 1
ATOM 3654 N N . LYS A 1 478 ? 2.235 -14.594 -4.374 1.00 92.12 478 LYS A N 1
ATOM 3655 C CA . LYS A 1 478 ? 2.973 -15.726 -4.968 1.00 92.12 478 LYS A CA 1
ATOM 3656 C C . LYS A 1 478 ? 4.418 -15.785 -4.468 1.00 92.12 478 LYS A C 1
ATOM 3658 O O . LYS A 1 478 ? 5.123 -16.776 -4.703 1.00 92.12 478 LYS A O 1
ATOM 3663 N N . PHE A 1 479 ? 4.867 -14.729 -3.787 1.00 93.50 479 PHE A N 1
ATOM 3664 C CA . PHE A 1 479 ? 6.205 -14.585 -3.228 1.00 93.50 479 PHE A CA 1
ATOM 3665 C C . PHE A 1 479 ? 7.304 -14.838 -4.269 1.00 93.50 479 PHE A C 1
ATOM 3667 O O . PHE A 1 479 ? 8.315 -15.474 -3.981 1.00 93.50 479 PHE A O 1
ATOM 3674 N N . ASP A 1 480 ? 7.073 -14.461 -5.527 1.00 93.81 480 ASP A N 1
ATOM 3675 C CA . ASP A 1 480 ? 8.005 -14.690 -6.642 1.00 93.81 480 ASP A CA 1
ATOM 3676 C C . ASP A 1 480 ? 8.823 -13.443 -7.010 1.00 93.81 480 ASP A C 1
ATOM 3678 O O . ASP A 1 480 ? 9.815 -13.551 -7.726 1.00 93.81 480 ASP A O 1
ATOM 3682 N N . THR A 1 481 ? 8.445 -12.281 -6.470 1.00 93.62 481 THR A N 1
ATOM 3683 C CA . THR A 1 481 ? 9.030 -10.983 -6.807 1.00 93.62 481 THR A CA 1
ATOM 3684 C C . THR A 1 481 ? 9.273 -10.165 -5.539 1.00 93.62 481 THR A C 1
ATOM 3686 O O . THR A 1 481 ? 8.334 -9.872 -4.792 1.00 93.62 481 THR A O 1
ATOM 3689 N N . LEU A 1 482 ? 10.528 -9.767 -5.306 1.00 95.56 482 LEU A N 1
ATOM 3690 C CA . LEU A 1 482 ? 10.922 -8.941 -4.160 1.00 95.56 482 LEU A CA 1
ATOM 3691 C C . LEU A 1 482 ? 10.442 -7.493 -4.293 1.00 95.56 482 LEU A C 1
ATOM 3693 O O . LEU A 1 482 ? 10.404 -6.940 -5.395 1.00 95.56 482 LEU A O 1
ATOM 3697 N N . LYS A 1 483 ? 10.150 -6.844 -3.160 1.00 92.94 483 LYS A N 1
ATOM 3698 C CA . LYS A 1 483 ? 9.993 -5.383 -3.121 1.00 92.94 483 LYS A CA 1
ATOM 3699 C C . LYS A 1 483 ? 11.307 -4.683 -3.457 1.00 92.94 483 LYS A C 1
ATOM 3701 O O . LYS A 1 483 ? 12.396 -5.164 -3.153 1.00 92.94 483 LYS A O 1
ATOM 3706 N N . GLY A 1 484 ? 11.201 -3.488 -4.042 1.00 85.75 484 GLY A N 1
ATOM 3707 C CA . GLY A 1 484 ? 12.364 -2.665 -4.392 1.00 85.75 484 GLY A CA 1
ATOM 3708 C C . GLY A 1 484 ? 13.247 -2.297 -3.193 1.00 85.75 484 GLY A C 1
ATOM 3709 O O . GLY A 1 484 ? 14.454 -2.155 -3.359 1.00 85.75 484 GLY A O 1
ATOM 3710 N N . SER A 1 485 ? 12.660 -2.198 -1.995 1.00 88.25 485 SER A N 1
ATOM 3711 C CA . SER A 1 485 ? 13.348 -1.911 -0.730 1.00 88.25 485 SER A CA 1
ATOM 3712 C C . SER A 1 485 ? 13.988 -3.132 -0.061 1.00 88.25 485 SER A C 1
ATOM 3714 O O . SER A 1 485 ? 14.701 -2.964 0.928 1.00 88.25 485 SER A O 1
ATOM 3716 N N . THR A 1 486 ? 13.741 -4.348 -0.555 1.00 95.75 486 THR A N 1
ATOM 3717 C CA . THR A 1 486 ? 14.267 -5.570 0.059 1.00 95.75 486 THR A CA 1
ATOM 3718 C C . THR A 1 486 ? 15.773 -5.678 -0.172 1.00 95.75 486 THR A C 1
ATOM 3720 O O . THR A 1 486 ? 16.239 -5.725 -1.309 1.00 95.75 486 THR A O 1
ATOM 3723 N N . ASN A 1 487 ? 16.526 -5.732 0.927 1.00 94.88 487 ASN A N 1
ATOM 3724 C CA . ASN A 1 487 ? 17.976 -5.905 0.974 1.00 94.88 487 ASN A CA 1
ATOM 3725 C C . ASN A 1 487 ? 18.345 -6.977 2.016 1.00 94.88 487 ASN A C 1
ATOM 3727 O O . ASN A 1 487 ? 17.467 -7.512 2.698 1.00 94.88 487 ASN A O 1
ATOM 3731 N N . GLN A 1 488 ? 19.639 -7.275 2.165 1.00 95.50 488 GLN A N 1
ATOM 3732 C CA . GLN A 1 488 ? 20.102 -8.283 3.123 1.00 95.50 488 GLN A CA 1
ATOM 3733 C C . GLN A 1 488 ? 19.658 -7.982 4.566 1.00 95.50 488 GLN A C 1
ATOM 3735 O O . GLN A 1 488 ? 19.238 -8.894 5.270 1.00 95.50 488 GLN A O 1
ATOM 3740 N N . GLY A 1 489 ? 19.657 -6.711 4.984 1.00 93.88 489 GLY A N 1
ATOM 3741 C CA . GLY A 1 489 ? 19.209 -6.315 6.322 1.00 93.88 489 GLY A CA 1
ATOM 3742 C C . GLY A 1 489 ? 17.733 -6.637 6.579 1.00 93.88 489 GLY A C 1
ATOM 3743 O O . GLY A 1 489 ? 17.402 -7.193 7.622 1.00 93.88 489 GLY A O 1
ATOM 3744 N N . ALA A 1 490 ? 16.853 -6.375 5.607 1.00 95.44 490 ALA A N 1
ATOM 3745 C CA . ALA A 1 490 ? 15.433 -6.726 5.711 1.00 95.44 490 ALA A CA 1
ATOM 3746 C C . ALA A 1 490 ? 15.221 -8.249 5.822 1.00 95.44 490 ALA A C 1
ATOM 3748 O O . ALA A 1 490 ? 14.414 -8.718 6.627 1.00 95.44 490 ALA A O 1
ATOM 3749 N N . ILE A 1 491 ? 15.984 -9.032 5.051 1.00 97.56 491 ILE A N 1
ATOM 3750 C CA . ILE A 1 491 ? 15.954 -10.500 5.112 1.00 97.56 491 ILE A CA 1
ATOM 3751 C C . ILE A 1 491 ? 16.448 -11.004 6.477 1.00 97.56 491 ILE A C 1
ATOM 3753 O O . ILE A 1 491 ? 15.845 -11.916 7.045 1.00 97.56 491 ILE A O 1
ATOM 3757 N N . ASP A 1 492 ? 17.509 -10.411 7.026 1.00 96.62 492 ASP A N 1
ATOM 3758 C CA . ASP A 1 492 ? 18.058 -10.784 8.333 1.00 96.62 492 ASP A CA 1
ATOM 3759 C C . ASP A 1 492 ? 17.073 -10.477 9.474 1.00 96.62 492 ASP A C 1
ATOM 3761 O O . ASP A 1 492 ? 16.905 -11.286 10.390 1.00 96.62 492 ASP A O 1
ATOM 3765 N N . GLU A 1 493 ? 16.358 -9.350 9.406 1.00 92.19 493 GLU A N 1
ATOM 3766 C CA . GLU A 1 493 ? 15.301 -9.007 10.365 1.00 92.19 493 GLU A CA 1
ATOM 3767 C C . GLU A 1 493 ? 14.120 -9.987 10.318 1.00 92.19 493 GLU A C 1
ATOM 3769 O O . GLU A 1 493 ? 13.598 -10.379 11.371 1.00 92.19 493 GLU A O 1
ATOM 3774 N N . ALA A 1 494 ? 13.709 -10.405 9.117 1.00 96.56 494 ALA A N 1
ATOM 3775 C CA . ALA A 1 494 ? 12.679 -11.422 8.933 1.00 96.56 494 ALA A CA 1
ATOM 3776 C C . ALA A 1 494 ? 13.144 -12.787 9.471 1.00 96.56 494 ALA A C 1
ATOM 3778 O O . ALA A 1 494 ? 12.427 -13.431 10.240 1.00 96.56 494 ALA A O 1
ATOM 3779 N N . GLN A 1 495 ? 14.383 -13.188 9.164 1.00 97.56 495 GLN A N 1
ATOM 3780 C CA . GLN A 1 495 ? 15.004 -14.407 9.686 1.00 97.56 495 GLN A CA 1
ATOM 3781 C C . GLN A 1 495 ? 15.051 -14.412 11.221 1.00 97.56 495 GLN A C 1
ATOM 3783 O O . GLN A 1 495 ? 14.744 -15.426 11.850 1.00 97.56 495 GLN A O 1
ATOM 3788 N N . ALA A 1 496 ? 15.405 -13.284 11.840 1.00 92.00 496 ALA A N 1
ATOM 3789 C CA . ALA A 1 496 ? 15.437 -13.152 13.292 1.00 92.00 496 ALA A CA 1
ATOM 3790 C C . ALA A 1 496 ? 14.046 -13.320 13.927 1.00 92.00 496 ALA A C 1
ATOM 3792 O O . ALA A 1 496 ? 13.943 -13.911 15.000 1.00 92.00 496 ALA A O 1
ATOM 3793 N N . ALA A 1 497 ? 12.979 -12.843 13.275 1.00 87.69 497 ALA A N 1
ATOM 3794 C CA . ALA A 1 497 ? 11.608 -13.043 13.745 1.00 87.69 497 ALA A CA 1
ATOM 3795 C C . ALA A 1 497 ? 11.164 -14.511 13.628 1.00 87.69 497 ALA A C 1
ATOM 3797 O O . ALA A 1 497 ? 10.658 -15.067 14.601 1.00 87.69 497 ALA A O 1
ATOM 3798 N N . VAL A 1 498 ? 11.440 -15.169 12.495 1.00 95.12 498 VAL A N 1
ATOM 3799 C CA . VAL A 1 498 ? 11.159 -16.607 12.297 1.00 95.12 498 VAL A CA 1
ATOM 3800 C C . VAL A 1 498 ? 11.894 -17.472 13.328 1.00 95.12 498 VAL A C 1
ATOM 3802 O O . VAL A 1 498 ? 11.333 -18.438 13.847 1.00 95.12 498 VAL A O 1
ATOM 3805 N N . ASN A 1 499 ? 13.126 -17.107 13.694 1.00 92.69 499 ASN A N 1
ATOM 3806 C CA . ASN A 1 499 ? 13.920 -17.846 14.679 1.00 92.69 499 ASN A CA 1
ATOM 3807 C C . ASN A 1 499 ? 13.298 -17.878 16.086 1.00 92.69 499 ASN A C 1
ATOM 3809 O O . ASN A 1 499 ? 13.575 -18.827 16.820 1.00 92.69 499 ASN A O 1
ATOM 3813 N N . LYS A 1 500 ? 12.454 -16.899 16.452 1.00 86.44 500 LYS A N 1
ATOM 3814 C CA . LYS A 1 500 ? 11.751 -16.869 17.750 1.00 86.44 500 LYS A CA 1
ATOM 3815 C C . LYS A 1 500 ? 10.645 -17.925 17.852 1.00 86.44 500 LYS A C 1
ATOM 3817 O O . LYS A 1 500 ? 10.301 -18.333 18.953 1.00 86.44 500 LYS A O 1
ATOM 3822 N N . LEU A 1 501 ? 10.105 -18.378 16.718 1.00 83.38 501 LEU A N 1
ATOM 3823 C CA . LEU A 1 501 ? 8.961 -19.285 16.694 1.00 83.38 501 LEU A CA 1
ATOM 3824 C C . LEU A 1 501 ? 9.327 -20.699 17.175 1.00 83.38 501 LEU A C 1
ATOM 3826 O O . LEU A 1 501 ? 10.432 -21.184 16.886 1.00 83.38 501 LEU A O 1
ATOM 3830 N N . PRO A 1 502 ? 8.397 -21.417 17.828 1.00 84.31 502 PRO A N 1
ATOM 3831 C CA . PRO A 1 502 ? 8.539 -22.847 18.068 1.00 84.31 502 PRO A CA 1
ATOM 3832 C C . PRO A 1 502 ? 8.510 -23.628 16.745 1.00 84.31 502 PRO A C 1
ATOM 3834 O O . PRO A 1 502 ? 8.036 -23.137 15.721 1.00 84.31 502 PRO A O 1
ATOM 3837 N N . ALA A 1 503 ? 9.032 -24.856 16.757 1.00 89.12 503 ALA A N 1
ATOM 3838 C CA . ALA A 1 503 ? 8.991 -25.732 15.587 1.00 89.12 503 ALA A CA 1
ATOM 3839 C C . ALA A 1 503 ? 7.540 -26.047 15.180 1.00 89.12 503 ALA A C 1
ATOM 3841 O O . ALA A 1 503 ? 6.706 -26.350 16.034 1.00 89.12 503 ALA A O 1
ATOM 3842 N N . GLY A 1 504 ? 7.248 -25.986 13.880 1.00 89.38 504 GLY A N 1
ATOM 3843 C CA . GLY A 1 504 ? 5.921 -26.262 13.339 1.00 89.38 504 GLY A CA 1
ATOM 3844 C C . GLY A 1 504 ? 5.761 -25.786 11.897 1.00 89.38 504 GLY A C 1
ATOM 3845 O O . GLY A 1 504 ? 6.557 -24.988 11.407 1.00 89.38 504 GLY A O 1
ATOM 3846 N N . ALA A 1 505 ? 4.681 -26.231 11.248 1.00 90.00 505 ALA A N 1
ATOM 3847 C CA . ALA A 1 505 ? 4.451 -26.033 9.814 1.00 90.00 505 ALA A CA 1
ATOM 3848 C C . ALA A 1 505 ? 4.518 -24.563 9.361 1.00 90.00 505 ALA A C 1
ATOM 3850 O O . ALA A 1 505 ? 5.006 -24.268 8.274 1.00 90.00 505 ALA A O 1
ATOM 3851 N N . GLU A 1 506 ? 4.052 -23.626 10.192 1.00 90.12 506 GLU A N 1
ATOM 3852 C CA . GLU A 1 506 ? 4.107 -22.205 9.844 1.00 90.12 506 GLU A CA 1
ATOM 3853 C C . GLU A 1 506 ? 5.534 -21.643 9.926 1.00 90.12 506 GLU A C 1
ATOM 3855 O O . GLU A 1 506 ? 5.927 -20.860 9.066 1.00 90.12 506 GLU A O 1
ATOM 3860 N N . LYS A 1 507 ? 6.344 -22.073 10.904 1.00 93.88 507 LYS A N 1
ATOM 3861 C CA . LYS A 1 507 ? 7.763 -21.696 10.961 1.00 93.88 507 LYS A CA 1
ATOM 3862 C C . LYS A 1 507 ? 8.500 -22.210 9.727 1.00 93.88 507 LYS A C 1
ATOM 3864 O O . LYS A 1 507 ? 9.272 -21.456 9.142 1.00 93.88 507 LYS A O 1
ATOM 3869 N N . ASP A 1 508 ? 8.222 -23.445 9.318 1.00 96.50 508 ASP A N 1
ATOM 3870 C CA . ASP A 1 508 ? 8.841 -24.062 8.143 1.00 96.50 508 ASP A CA 1
ATOM 3871 C C . ASP A 1 508 ? 8.458 -23.307 6.860 1.00 96.50 508 ASP A C 1
ATOM 3873 O O . ASP A 1 508 ? 9.338 -22.882 6.113 1.00 96.50 508 ASP A O 1
ATOM 3877 N N . ARG A 1 509 ? 7.163 -23.002 6.665 1.00 96.94 509 ARG A N 1
ATOM 3878 C CA . ARG A 1 509 ? 6.684 -22.169 5.544 1.00 96.94 509 ARG A CA 1
ATOM 3879 C C . ARG A 1 509 ? 7.391 -20.813 5.498 1.00 96.94 509 ARG A C 1
ATOM 3881 O O . ARG A 1 509 ? 7.839 -20.381 4.438 1.00 96.94 509 ARG A O 1
ATOM 3888 N N . LEU A 1 510 ? 7.468 -20.114 6.631 1.00 97.62 510 LEU A N 1
ATOM 3889 C CA . LEU A 1 510 ? 8.106 -18.798 6.700 1.00 97.62 510 LEU A CA 1
ATOM 3890 C C . LEU A 1 510 ? 9.615 -18.888 6.451 1.00 97.62 510 LEU A C 1
ATOM 3892 O O . LEU A 1 510 ? 10.181 -18.026 5.781 1.00 97.62 510 LEU A O 1
ATOM 3896 N N . GLN A 1 511 ? 10.264 -19.946 6.934 1.00 98.00 511 GLN A N 1
ATOM 3897 C CA . GLN A 1 511 ? 11.675 -20.205 6.680 1.00 98.00 511 GLN A CA 1
ATOM 3898 C C . GLN A 1 511 ? 11.955 -20.456 5.191 1.00 98.00 511 GLN A C 1
ATOM 3900 O O . GLN A 1 511 ? 12.945 -19.938 4.665 1.00 98.00 511 GLN A O 1
ATOM 3905 N N . ASP A 1 512 ? 11.077 -21.186 4.502 1.00 97.69 512 ASP A N 1
ATOM 3906 C CA . ASP A 1 512 ? 11.165 -21.415 3.058 1.00 97.69 512 ASP A CA 1
ATOM 3907 C C . ASP A 1 512 ? 11.020 -20.112 2.269 1.00 97.69 512 ASP A C 1
ATOM 3909 O O . ASP A 1 512 ? 11.787 -19.859 1.338 1.00 97.69 512 ASP A O 1
ATOM 3913 N N . LEU A 1 513 ? 10.094 -19.239 2.672 1.00 97.81 513 LEU A N 1
ATOM 3914 C CA . LEU A 1 513 ? 9.939 -17.917 2.066 1.00 97.81 513 LEU A CA 1
ATOM 3915 C C . LEU A 1 513 ? 11.172 -17.032 2.289 1.00 97.81 513 LEU A C 1
ATOM 3917 O O . LEU A 1 513 ? 11.636 -16.392 1.347 1.00 97.81 513 LEU A O 1
ATOM 3921 N N . VAL A 1 514 ? 11.765 -17.037 3.486 1.00 98.31 514 VAL A N 1
ATOM 3922 C CA . VAL A 1 514 ? 13.028 -16.323 3.747 1.00 98.31 514 VAL A CA 1
ATOM 3923 C C . VAL A 1 514 ? 14.155 -16.849 2.852 1.00 98.31 514 VAL A C 1
ATOM 3925 O O . VAL A 1 514 ? 14.919 -16.061 2.293 1.00 98.31 514 VAL A O 1
ATOM 3928 N N . ASN A 1 515 ? 14.259 -18.166 2.669 1.00 97.81 515 ASN A N 1
ATOM 3929 C CA . ASN A 1 515 ? 15.256 -18.761 1.775 1.00 97.81 515 ASN A CA 1
ATOM 3930 C C . ASN A 1 515 ? 15.001 -18.380 0.309 1.00 97.81 515 ASN A C 1
ATOM 3932 O O . ASN A 1 515 ? 15.927 -17.971 -0.390 1.00 97.81 515 ASN A O 1
ATOM 3936 N N . LYS A 1 516 ? 13.738 -18.392 -0.129 1.00 97.12 516 LYS A N 1
ATOM 3937 C CA . LYS A 1 516 ? 13.336 -17.922 -1.460 1.00 97.12 516 LYS A CA 1
ATOM 3938 C C . LYS A 1 516 ? 13.699 -16.451 -1.680 1.00 97.12 516 LYS A C 1
ATOM 3940 O O . LYS A 1 516 ? 14.180 -16.096 -2.754 1.00 97.12 516 LYS A O 1
ATOM 3945 N N . ALA A 1 517 ? 13.517 -15.597 -0.671 1.00 97.50 517 ALA A N 1
ATOM 3946 C CA . ALA A 1 517 ? 13.907 -14.192 -0.744 1.00 97.50 517 ALA A CA 1
ATOM 3947 C C . ALA A 1 517 ? 15.426 -14.020 -0.916 1.00 97.50 517 ALA A C 1
ATOM 3949 O O . ALA A 1 517 ? 15.849 -13.204 -1.734 1.00 97.50 517 ALA A O 1
ATOM 3950 N N . LYS A 1 518 ? 16.245 -14.820 -0.214 1.00 97.44 518 LYS A N 1
ATOM 3951 C CA . LYS A 1 518 ? 17.713 -14.834 -0.383 1.00 97.44 518 LYS A CA 1
ATOM 3952 C C . LYS A 1 518 ? 18.111 -15.204 -1.813 1.00 97.44 518 LYS A C 1
ATOM 3954 O O . LYS A 1 518 ? 18.933 -14.517 -2.416 1.00 97.44 518 LYS A O 1
ATOM 3959 N N . ASP A 1 519 ? 17.490 -16.239 -2.376 1.00 96.31 519 ASP A N 1
ATOM 3960 C CA . ASP A 1 519 ? 17.765 -16.675 -3.749 1.00 96.31 519 ASP A CA 1
ATOM 3961 C C . ASP A 1 519 ? 17.373 -15.615 -4.786 1.00 96.31 519 ASP A C 1
ATOM 3963 O O . ASP A 1 519 ? 18.109 -15.374 -5.746 1.00 96.31 519 ASP A O 1
ATOM 3967 N N . LEU A 1 520 ? 16.224 -14.959 -4.598 1.00 95.25 520 LEU A N 1
ATOM 3968 C CA . LEU A 1 520 ? 15.776 -13.876 -5.475 1.00 95.25 520 LEU A CA 1
ATOM 3969 C C . LEU A 1 520 ? 16.678 -12.641 -5.376 1.00 95.25 520 LEU A C 1
ATOM 3971 O O . LEU A 1 520 ? 16.977 -12.040 -6.406 1.00 95.25 520 LEU A O 1
ATOM 3975 N N . LEU A 1 521 ? 17.135 -12.277 -4.172 1.00 95.38 521 LEU A N 1
ATOM 3976 C CA . LEU A 1 521 ? 18.034 -11.138 -3.980 1.00 95.38 521 LEU A CA 1
ATOM 3977 C C . LEU A 1 521 ? 19.364 -11.386 -4.693 1.00 95.38 521 LEU A C 1
ATOM 3979 O O . LEU A 1 521 ? 19.810 -10.543 -5.465 1.00 95.38 521 LEU A O 1
ATOM 3983 N N . LYS A 1 522 ? 19.929 -12.587 -4.534 1.00 94.56 522 LYS A N 1
ATOM 3984 C CA . LYS A 1 522 ? 21.154 -12.990 -5.229 1.00 94.56 522 LYS A CA 1
ATOM 3985 C C . LYS A 1 522 ? 21.006 -12.918 -6.753 1.00 94.56 522 LYS A C 1
ATOM 3987 O O . LYS A 1 522 ? 21.881 -12.383 -7.427 1.00 94.56 522 LYS A O 1
ATOM 3992 N N . LYS A 1 523 ? 19.889 -13.413 -7.303 1.00 91.00 523 LYS A N 1
ATOM 3993 C CA . LYS A 1 523 ? 19.600 -13.322 -8.748 1.00 91.00 523 LYS A CA 1
ATOM 3994 C C . LYS A 1 523 ? 19.483 -11.875 -9.228 1.00 91.00 523 LYS A C 1
ATOM 3996 O O . LYS A 1 523 ? 19.931 -11.566 -10.327 1.00 91.00 523 LYS A O 1
ATOM 4001 N N . LYS A 1 524 ? 18.877 -10.999 -8.422 1.00 89.00 524 LYS A N 1
ATOM 4002 C CA . LYS A 1 524 ? 18.751 -9.571 -8.731 1.00 89.00 524 LYS A CA 1
ATOM 4003 C C . LYS A 1 524 ? 20.123 -8.892 -8.782 1.00 89.00 524 LYS A C 1
ATOM 4005 O O . LYS A 1 524 ? 20.414 -8.209 -9.756 1.00 89.00 524 LYS A O 1
ATOM 4010 N N . GLU A 1 525 ? 20.967 -9.123 -7.779 1.00 90.06 525 GLU A N 1
ATOM 4011 C CA . GLU A 1 525 ? 22.329 -8.572 -7.724 1.00 90.06 525 GLU A CA 1
ATOM 4012 C C . GLU A 1 525 ? 23.197 -9.062 -8.895 1.00 90.06 525 GLU A C 1
ATOM 4014 O O . GLU A 1 525 ? 23.956 -8.290 -9.484 1.00 90.06 525 GLU A O 1
ATOM 4019 N N . GLU A 1 526 ? 23.064 -10.336 -9.274 1.00 90.00 526 GLU A N 1
ATOM 4020 C CA . GLU A 1 526 ? 23.761 -10.907 -10.429 1.00 90.00 526 GLU A CA 1
ATOM 4021 C C . GLU A 1 526 ? 23.289 -10.276 -11.750 1.00 90.00 526 GLU A C 1
ATOM 4023 O O . GLU A 1 526 ? 24.118 -9.850 -12.553 1.00 90.00 526 GLU A O 1
ATOM 4028 N N . ALA A 1 527 ? 21.975 -10.104 -11.936 1.00 87.81 527 ALA A N 1
ATOM 4029 C CA . ALA A 1 527 ? 21.417 -9.446 -13.118 1.00 87.81 527 ALA A CA 1
ATOM 4030 C C . ALA A 1 527 ? 21.845 -7.970 -13.242 1.00 87.81 527 ALA A C 1
ATOM 4032 O O . ALA A 1 527 ? 22.163 -7.514 -14.340 1.00 87.81 527 ALA A O 1
ATOM 4033 N N . GLU A 1 528 ? 21.895 -7.224 -12.132 1.00 88.81 528 GLU A N 1
ATOM 4034 C CA . GLU A 1 528 ? 22.379 -5.834 -12.112 1.00 88.81 528 GLU A CA 1
ATOM 4035 C C . GLU A 1 528 ? 23.860 -5.746 -12.515 1.00 88.81 528 GLU A C 1
ATOM 4037 O O . GLU A 1 528 ? 24.254 -4.862 -13.284 1.00 88.81 528 GLU A O 1
ATOM 4042 N N . LYS A 1 529 ? 24.684 -6.691 -12.047 1.00 90.00 529 LYS A N 1
ATOM 4043 C CA . LYS A 1 529 ? 26.100 -6.781 -12.420 1.00 90.00 529 LYS A CA 1
ATOM 4044 C C . LYS A 1 529 ? 26.281 -7.113 -13.901 1.00 90.00 529 LYS A C 1
ATOM 4046 O O . LYS A 1 529 ? 27.094 -6.466 -14.563 1.00 90.00 529 LYS A O 1
ATOM 4051 N N . ASP A 1 530 ? 25.531 -8.082 -14.417 1.00 92.75 530 ASP A N 1
ATOM 4052 C CA . ASP A 1 530 ? 25.586 -8.463 -15.830 1.00 92.75 530 ASP A CA 1
ATOM 4053 C C . ASP A 1 530 ? 25.140 -7.306 -16.735 1.00 92.75 530 ASP A C 1
ATOM 4055 O O . ASP A 1 530 ? 25.791 -7.022 -17.742 1.00 92.75 530 ASP A O 1
ATOM 4059 N N . GLN A 1 531 ? 24.091 -6.570 -16.349 1.00 93.06 531 GLN A N 1
ATOM 4060 C CA . GLN A 1 531 ? 23.635 -5.379 -17.073 1.00 93.06 531 GLN A CA 1
ATOM 4061 C C . GLN A 1 531 ? 24.707 -4.283 -17.108 1.00 93.06 531 GLN A C 1
ATOM 4063 O O . GLN A 1 531 ? 24.932 -3.678 -18.159 1.00 93.06 531 GLN A O 1
ATOM 4068 N N . ALA A 1 532 ? 25.393 -4.036 -15.988 1.00 93.44 532 ALA A N 1
ATOM 4069 C CA . ALA A 1 532 ? 26.485 -3.068 -15.928 1.00 93.44 532 ALA A CA 1
ATOM 4070 C C . ALA A 1 532 ? 27.691 -3.485 -16.793 1.00 93.44 532 ALA A C 1
ATOM 4072 O O . ALA A 1 532 ? 28.246 -2.641 -17.501 1.00 93.44 532 ALA A O 1
ATOM 4073 N N . ASP A 1 533 ? 28.073 -4.769 -16.779 1.00 94.62 533 ASP A N 1
ATOM 4074 C CA . ASP A 1 533 ? 29.148 -5.310 -17.628 1.00 94.62 533 ASP A CA 1
ATOM 4075 C C . ASP A 1 533 ? 28.804 -5.181 -19.119 1.00 94.62 533 ASP A C 1
ATOM 4077 O O . ASP A 1 533 ? 29.606 -4.660 -19.898 1.00 94.62 533 ASP A O 1
ATOM 4081 N N . ALA A 1 534 ? 27.590 -5.580 -19.511 1.00 96.94 534 ALA A N 1
ATOM 4082 C CA . ALA A 1 534 ? 27.116 -5.488 -20.889 1.00 96.94 534 ALA A CA 1
ATOM 4083 C C . ALA A 1 534 ? 27.078 -4.038 -21.383 1.00 96.94 534 ALA A C 1
ATOM 4085 O O . ALA A 1 534 ? 27.626 -3.733 -22.442 1.00 96.94 534 ALA A O 1
ATOM 4086 N N . LYS A 1 535 ? 26.501 -3.126 -20.590 1.00 96.62 535 LYS A N 1
ATOM 4087 C CA . LYS A 1 535 ? 26.456 -1.699 -20.921 1.00 96.62 535 LYS A CA 1
ATOM 4088 C C . LYS A 1 535 ? 27.858 -1.136 -21.133 1.00 96.62 535 LYS A C 1
ATOM 4090 O O . LYS A 1 535 ? 28.110 -0.506 -22.156 1.00 96.62 535 LYS A O 1
ATOM 4095 N N . LYS A 1 536 ? 28.779 -1.414 -20.205 1.00 96.06 536 LYS A N 1
ATOM 4096 C CA . LYS A 1 536 ? 30.163 -0.947 -20.302 1.00 96.06 536 LYS A CA 1
ATOM 4097 C C . LYS A 1 536 ? 30.838 -1.459 -21.576 1.00 96.06 536 LYS A C 1
ATOM 4099 O O . LYS A 1 536 ? 31.433 -0.665 -22.294 1.00 96.06 536 LYS A O 1
ATOM 4104 N N . LYS A 1 537 ? 30.743 -2.760 -21.869 1.00 96.88 537 LYS A N 1
ATOM 4105 C CA . LYS A 1 537 ? 31.376 -3.363 -23.053 1.00 96.88 537 LYS A CA 1
ATOM 4106 C C . LYS A 1 537 ? 30.831 -2.806 -24.363 1.00 96.88 537 LYS A C 1
ATOM 4108 O O . LYS A 1 537 ? 31.619 -2.522 -25.255 1.00 96.88 537 LYS A O 1
ATOM 4113 N N . VAL A 1 538 ? 29.514 -2.618 -24.466 1.00 97.75 538 VAL A N 1
ATOM 4114 C CA . VAL A 1 538 ? 28.875 -2.054 -25.665 1.00 97.75 538 VAL A CA 1
ATOM 4115 C C . VAL A 1 538 ? 29.249 -0.587 -25.852 1.00 97.75 538 VAL A C 1
ATOM 4117 O O . VAL A 1 538 ? 29.654 -0.200 -26.944 1.00 97.75 538 VAL A O 1
ATOM 4120 N N . GLU A 1 539 ? 29.160 0.231 -24.800 1.00 95.56 539 GLU A N 1
ATOM 4121 C CA . GLU A 1 539 ? 29.529 1.652 -24.870 1.00 95.56 539 GLU A CA 1
ATOM 4122 C C . GLU A 1 539 ? 31.027 1.824 -25.176 1.00 95.56 539 GLU A C 1
ATOM 4124 O O . GLU A 1 539 ? 31.409 2.731 -25.917 1.00 95.56 539 GLU A O 1
ATOM 4129 N N . ASP A 1 540 ? 31.877 0.904 -24.706 1.00 96.31 540 ASP A N 1
ATOM 4130 C CA . ASP A 1 540 ? 33.313 0.918 -24.978 1.00 96.31 540 ASP A CA 1
ATOM 4131 C C . ASP A 1 540 ? 33.685 0.675 -26.451 1.00 96.31 540 ASP A C 1
ATOM 4133 O O . ASP A 1 540 ? 34.813 1.013 -26.824 1.00 96.31 540 ASP A O 1
ATOM 4137 N N . LEU A 1 541 ? 32.769 0.177 -27.293 1.00 97.56 541 LEU A N 1
ATOM 4138 C CA . LEU A 1 541 ? 32.990 0.011 -28.738 1.00 97.56 541 LEU A CA 1
ATOM 4139 C C . LEU A 1 541 ? 33.030 1.348 -29.494 1.00 97.56 541 LEU A C 1
ATOM 4141 O O . LEU A 1 541 ? 33.618 1.417 -30.580 1.00 97.56 541 LEU A O 1
ATOM 4145 N N . PHE A 1 542 ? 32.423 2.400 -28.939 1.00 97.81 542 PHE A N 1
ATOM 4146 C CA . PHE A 1 542 ? 32.171 3.671 -29.619 1.00 97.81 542 PHE A CA 1
ATOM 4147 C C . PHE A 1 542 ? 32.972 4.828 -29.024 1.00 97.81 542 PHE A C 1
ATOM 4149 O O . PHE A 1 542 ? 33.342 4.823 -27.853 1.00 97.81 542 PHE A O 1
ATOM 4156 N N . THR A 1 543 ? 33.258 5.851 -29.828 1.00 95.00 543 THR A N 1
ATOM 4157 C CA . THR A 1 543 ? 34.023 7.023 -29.365 1.00 95.00 543 THR A CA 1
ATOM 4158 C C . THR A 1 543 ? 33.236 7.921 -28.416 1.00 95.00 543 THR A C 1
ATOM 4160 O O . THR A 1 543 ? 33.838 8.624 -27.607 1.00 95.00 543 THR A O 1
ATOM 4163 N N . ASP A 1 544 ? 31.909 7.935 -28.544 1.00 91.38 544 ASP A N 1
ATOM 4164 C CA . ASP A 1 544 ? 31.010 8.799 -27.788 1.00 91.38 544 ASP A CA 1
ATOM 4165 C C . ASP A 1 544 ? 29.592 8.207 -27.671 1.00 91.38 544 ASP A C 1
ATOM 4167 O O . ASP A 1 544 ? 29.281 7.136 -28.195 1.00 91.38 544 ASP A O 1
ATOM 4171 N N . ASN A 1 545 ? 28.713 8.958 -27.003 1.00 91.94 545 ASN A N 1
ATOM 4172 C CA . ASN A 1 545 ? 27.324 8.581 -26.736 1.00 91.94 545 ASN A CA 1
ATOM 4173 C C . ASN A 1 545 ? 26.378 8.734 -27.943 1.00 91.94 545 ASN A C 1
ATOM 4175 O O . ASN A 1 545 ? 25.172 8.545 -27.787 1.00 91.94 545 ASN A O 1
ATOM 4179 N N . LYS A 1 546 ? 26.868 9.130 -29.127 1.00 93.06 546 LYS A N 1
ATOM 4180 C CA . LYS A 1 546 ? 26.065 9.117 -30.365 1.00 93.06 546 LYS A CA 1
ATOM 4181 C C . LYS A 1 546 ? 26.110 7.750 -31.037 1.00 93.06 546 LYS A C 1
ATOM 4183 O O . LYS A 1 546 ? 25.223 7.413 -31.818 1.00 93.06 546 LYS A O 1
ATOM 4188 N N . PHE A 1 547 ? 27.123 6.948 -30.704 1.00 94.19 547 PHE A N 1
ATOM 4189 C CA . PHE A 1 547 ? 27.297 5.592 -31.214 1.00 94.19 547 PHE A CA 1
ATOM 4190 C C . PHE A 1 547 ? 27.382 5.536 -32.749 1.00 94.19 547 PHE A C 1
ATOM 4192 O O . PHE A 1 547 ? 26.936 4.571 -33.365 1.00 94.19 547 PHE A O 1
ATOM 4199 N N . ASP A 1 548 ? 27.895 6.592 -33.385 1.00 94.44 548 ASP A N 1
ATOM 4200 C CA . ASP A 1 548 ? 28.025 6.693 -34.849 1.00 94.44 548 ASP A CA 1
ATOM 4201 C C . ASP A 1 548 ? 29.432 6.327 -35.347 1.00 94.44 548 ASP A C 1
ATOM 4203 O O . ASP A 1 548 ? 29.613 6.033 -36.527 1.00 94.44 548 ASP A O 1
ATOM 4207 N N . THR A 1 549 ? 30.417 6.298 -34.443 1.00 94.44 549 THR A N 1
ATOM 4208 C CA . THR A 1 549 ? 31.830 6.067 -34.766 1.00 94.44 549 THR A CA 1
ATOM 4209 C C . THR A 1 549 ? 32.439 5.055 -33.800 1.00 94.44 549 THR A C 1
ATOM 4211 O O . THR A 1 549 ? 32.302 5.183 -32.581 1.00 94.44 549 THR A O 1
ATOM 4214 N N . LEU A 1 550 ? 33.134 4.053 -34.342 1.00 96.38 550 LEU A N 1
ATOM 4215 C CA . LEU A 1 550 ? 33.864 3.058 -33.554 1.00 96.38 550 LEU A CA 1
ATOM 4216 C C . LEU A 1 550 ? 35.182 3.625 -33.017 1.00 96.38 550 LEU A C 1
ATOM 4218 O O . LEU A 1 550 ? 35.853 4.406 -33.697 1.00 96.38 550 LEU A O 1
ATOM 4222 N N . LYS A 1 551 ? 35.605 3.182 -31.827 1.00 94.25 551 LYS A N 1
ATOM 4223 C CA . LYS A 1 551 ? 36.976 3.430 -31.360 1.00 94.25 551 LYS A CA 1
ATOM 4224 C C . LYS A 1 551 ? 37.987 2.753 -32.293 1.00 94.25 551 LYS A C 1
ATOM 4226 O O . LYS A 1 551 ? 37.719 1.717 -32.901 1.00 94.25 551 LYS A O 1
ATOM 4231 N N . GLY A 1 552 ? 39.188 3.328 -32.386 1.00 86.00 552 GLY A N 1
ATOM 4232 C CA . GLY A 1 552 ? 40.229 2.852 -33.307 1.00 86.00 552 GLY A CA 1
ATOM 4233 C C . GLY A 1 552 ? 40.632 1.387 -33.097 1.00 86.00 552 GLY A C 1
ATOM 4234 O O . GLY A 1 552 ? 40.915 0.693 -34.072 1.00 86.00 552 GLY A O 1
ATOM 4235 N N . ASN A 1 553 ? 40.598 0.909 -31.850 1.00 88.19 553 ASN A N 1
ATOM 4236 C CA . ASN A 1 553 ? 40.939 -0.458 -31.454 1.00 88.19 553 ASN A CA 1
ATOM 4237 C C . ASN A 1 553 ? 39.760 -1.447 -31.500 1.00 88.19 553 ASN A C 1
ATOM 4239 O O . ASN A 1 553 ? 39.957 -2.614 -31.167 1.00 88.19 553 ASN A O 1
ATOM 4243 N N . THR A 1 554 ? 38.556 -1.014 -31.885 1.00 95.69 554 THR A N 1
ATOM 4244 C CA . THR A 1 554 ? 37.412 -1.921 -32.015 1.00 95.69 554 THR A CA 1
ATOM 4245 C C . THR A 1 554 ? 37.633 -2.879 -33.185 1.00 95.69 554 THR A C 1
ATOM 4247 O O . THR A 1 554 ? 37.896 -2.450 -34.311 1.00 95.69 554 THR A O 1
ATOM 4250 N N . ASN A 1 555 ? 37.524 -4.175 -32.897 1.00 94.94 555 ASN A N 1
ATOM 4251 C CA . ASN A 1 555 ? 37.668 -5.289 -33.831 1.00 94.94 555 ASN A CA 1
ATOM 4252 C C . ASN A 1 555 ? 36.563 -6.334 -33.582 1.00 94.94 555 ASN A C 1
ATOM 4254 O O . ASN A 1 555 ? 35.750 -6.168 -32.669 1.00 94.94 555 ASN A O 1
ATOM 4258 N N . GLN A 1 556 ? 36.550 -7.419 -34.362 1.00 95.56 556 GLN A N 1
ATOM 4259 C CA . GLN A 1 556 ? 35.520 -8.458 -34.242 1.00 95.56 556 GLN A CA 1
ATOM 4260 C C . GLN A 1 556 ? 35.468 -9.086 -32.840 1.00 95.56 556 GLN A C 1
ATOM 4262 O O . GLN A 1 556 ? 34.385 -9.252 -32.293 1.00 95.56 556 GLN A O 1
ATOM 4267 N N . ALA A 1 557 ? 36.621 -9.344 -32.214 1.00 96.56 557 ALA A N 1
ATOM 4268 C CA . ALA A 1 557 ? 36.673 -9.927 -30.873 1.00 96.56 557 ALA A CA 1
ATOM 4269 C C . ALA A 1 557 ? 36.009 -9.024 -29.816 1.00 96.56 557 ALA A C 1
ATOM 4271 O O . ALA A 1 557 ? 35.257 -9.513 -28.979 1.00 96.56 557 ALA A O 1
ATOM 4272 N N . ALA A 1 558 ? 36.223 -7.705 -29.880 1.00 97.06 558 ALA A N 1
ATOM 4273 C CA . ALA A 1 558 ? 35.575 -6.759 -28.970 1.00 97.06 558 ALA A CA 1
ATOM 4274 C C . ALA A 1 558 ? 34.045 -6.731 -29.155 1.00 97.06 558 ALA A C 1
ATOM 4276 O O . ALA A 1 558 ? 33.300 -6.654 -28.177 1.00 97.06 558 ALA A O 1
ATOM 4277 N N . VAL A 1 559 ? 33.575 -6.815 -30.404 1.00 97.75 559 VAL A N 1
ATOM 4278 C CA . VAL A 1 559 ? 32.140 -6.878 -30.722 1.00 97.75 559 VAL A CA 1
ATOM 4279 C C . VAL A 1 559 ? 31.524 -8.188 -30.220 1.00 97.75 559 VAL A C 1
ATOM 4281 O O . VAL A 1 559 ? 30.459 -8.153 -29.605 1.00 97.75 559 VAL A O 1
ATOM 4284 N N . ASP A 1 560 ? 32.209 -9.317 -30.404 1.00 97.50 560 ASP A N 1
ATOM 4285 C CA . ASP A 1 560 ? 31.761 -10.633 -29.932 1.00 97.50 560 ASP A CA 1
ATOM 4286 C C . ASP A 1 560 ? 31.704 -10.697 -28.395 1.00 97.50 560 ASP A C 1
ATOM 4288 O O . ASP A 1 560 ? 30.762 -11.245 -27.821 1.00 97.50 560 ASP A O 1
ATOM 4292 N N . GLU A 1 561 ? 32.675 -10.096 -27.697 1.00 97.50 561 GLU A N 1
ATOM 4293 C CA . GLU A 1 561 ? 32.669 -9.992 -26.232 1.00 97.50 561 GLU A CA 1
ATOM 4294 C C . GLU A 1 561 ? 31.496 -9.154 -25.707 1.00 97.50 561 GLU A C 1
ATOM 4296 O O . GLU A 1 561 ? 30.886 -9.506 -24.689 1.00 97.50 561 GLU A O 1
ATOM 4301 N N . ALA A 1 562 ? 31.173 -8.051 -26.389 1.00 97.75 562 ALA A N 1
ATOM 4302 C CA . ALA A 1 562 ? 30.023 -7.218 -26.061 1.00 97.75 562 ALA A CA 1
ATOM 4303 C C . ALA A 1 562 ? 28.706 -7.971 -26.311 1.00 97.75 562 ALA A C 1
ATOM 4305 O O . ALA A 1 562 ? 27.836 -7.989 -25.441 1.00 97.75 562 ALA A O 1
ATOM 4306 N N . GLU A 1 563 ? 28.586 -8.668 -27.443 1.00 97.81 563 GLU A N 1
ATOM 4307 C CA . GLU A 1 563 ? 27.428 -9.507 -27.763 1.00 97.81 563 GLU A CA 1
ATOM 4308 C C . GLU A 1 563 ? 27.232 -10.634 -26.743 1.00 97.81 563 GLU A C 1
ATOM 4310 O O . GLU A 1 563 ? 26.122 -10.862 -26.260 1.00 97.81 563 GLU A O 1
ATOM 4315 N N . ALA A 1 564 ? 28.309 -11.313 -26.348 1.00 97.38 564 ALA A N 1
ATOM 4316 C CA . ALA A 1 564 ? 28.257 -12.354 -25.329 1.00 97.38 564 ALA A CA 1
ATOM 4317 C C . ALA A 1 564 ? 27.773 -11.814 -23.972 1.00 97.38 564 ALA A C 1
ATOM 4319 O O . ALA A 1 564 ? 27.039 -12.508 -23.267 1.00 97.38 564 ALA A O 1
ATOM 4320 N N . ALA A 1 565 ? 28.151 -10.585 -23.605 1.00 97.00 565 ALA A N 1
ATOM 4321 C CA . ALA A 1 565 ? 27.664 -9.937 -22.389 1.00 97.00 565 ALA A CA 1
ATOM 4322 C C . ALA A 1 565 ? 26.176 -9.559 -22.493 1.00 97.00 565 ALA A C 1
ATOM 4324 O O . ALA A 1 565 ? 25.413 -9.847 -21.574 1.00 97.00 565 ALA A O 1
ATOM 4325 N N . VAL A 1 566 ? 25.733 -9.004 -23.628 1.00 97.38 566 VAL A N 1
ATOM 4326 C CA . VAL A 1 566 ? 24.313 -8.688 -23.883 1.00 97.38 566 VAL A CA 1
ATOM 4327 C C . VAL A 1 566 ? 23.442 -9.949 -23.876 1.00 97.38 566 VAL A C 1
ATOM 4329 O O . VAL A 1 566 ? 22.335 -9.945 -23.336 1.00 97.38 566 VAL A O 1
ATOM 4332 N N . ASN A 1 567 ? 23.948 -11.065 -24.401 1.00 96.00 567 ASN A N 1
ATOM 4333 C CA . ASN A 1 567 ? 23.218 -12.331 -24.448 1.00 96.00 567 ASN A CA 1
ATOM 4334 C C . ASN A 1 567 ? 22.912 -12.924 -23.065 1.00 96.00 567 ASN A C 1
ATOM 4336 O O . ASN A 1 567 ? 21.902 -13.619 -22.933 1.00 96.00 567 ASN A O 1
ATOM 4340 N N . LYS A 1 568 ? 23.720 -12.612 -22.040 1.00 93.88 568 LYS A N 1
ATOM 4341 C CA . LYS A 1 568 ? 23.468 -13.013 -20.643 1.00 93.88 568 LYS A CA 1
ATOM 4342 C C . LYS A 1 568 ? 22.286 -12.282 -20.012 1.00 93.88 568 LYS A C 1
ATOM 4344 O O . LYS A 1 568 ? 21.715 -12.777 -19.046 1.00 93.88 568 LYS A O 1
ATOM 4349 N N . LEU A 1 569 ? 21.902 -11.127 -20.555 1.00 92.81 569 LEU A N 1
ATOM 4350 C CA . LEU A 1 569 ? 20.829 -10.324 -19.986 1.00 92.81 569 LEU A CA 1
ATOM 4351 C C . LEU A 1 569 ? 19.460 -10.995 -20.171 1.00 92.81 569 LEU A C 1
ATOM 4353 O O . LEU A 1 569 ? 19.204 -11.616 -21.215 1.00 92.81 569 LEU A O 1
ATOM 4357 N N . PRO A 1 570 ? 18.541 -10.828 -19.206 1.00 89.00 570 PRO A N 1
ATOM 4358 C CA . PRO A 1 570 ? 17.139 -11.168 -19.405 1.00 89.00 570 PRO A CA 1
ATOM 4359 C C . PRO A 1 570 ? 16.514 -10.295 -20.506 1.00 89.00 570 PRO A C 1
ATOM 4361 O O . PRO A 1 570 ? 17.004 -9.211 -20.821 1.00 89.00 570 PRO A O 1
ATOM 4364 N N . ALA A 1 571 ? 15.423 -10.773 -21.109 1.00 89.56 571 ALA A N 1
ATOM 4365 C CA . ALA A 1 571 ? 14.692 -10.015 -22.123 1.00 89.56 571 ALA A CA 1
ATOM 4366 C C . ALA A 1 571 ? 14.134 -8.703 -21.545 1.00 89.56 571 ALA A C 1
ATOM 4368 O O . ALA A 1 571 ? 13.585 -8.689 -20.442 1.00 89.56 571 ALA A O 1
ATOM 4369 N N . GLY A 1 572 ? 14.256 -7.610 -22.298 1.00 90.94 572 GLY A N 1
ATOM 4370 C CA . GLY A 1 572 ? 13.768 -6.296 -21.894 1.00 90.94 572 GLY A CA 1
ATOM 4371 C C . GLY A 1 572 ? 14.400 -5.167 -22.701 1.00 90.94 572 GLY A C 1
ATOM 4372 O O . GLY A 1 572 ? 15.393 -5.368 -23.396 1.00 90.94 572 GLY A O 1
ATOM 4373 N N . ALA A 1 573 ? 13.857 -3.958 -22.543 1.00 91.88 573 ALA A N 1
ATOM 4374 C CA . ALA A 1 573 ? 14.220 -2.798 -23.358 1.00 91.88 573 ALA A CA 1
ATOM 4375 C C . ALA A 1 573 ? 15.723 -2.462 -23.346 1.00 91.88 573 ALA A C 1
ATOM 4377 O O . ALA A 1 573 ? 16.253 -2.019 -24.360 1.00 91.88 573 ALA A O 1
ATOM 4378 N N . GLU A 1 574 ? 16.426 -2.679 -22.227 1.00 91.81 574 GLU A N 1
ATOM 4379 C CA . GLU A 1 574 ? 17.875 -2.440 -22.185 1.00 91.81 574 GLU A CA 1
ATOM 4380 C C . GLU A 1 574 ? 18.652 -3.496 -22.979 1.00 91.81 574 GLU A C 1
ATOM 4382 O O . GLU A 1 574 ? 19.596 -3.141 -23.678 1.00 91.81 574 GLU A O 1
ATOM 4387 N N . LYS A 1 575 ? 18.247 -4.774 -22.931 1.00 95.50 575 LYS A N 1
ATOM 4388 C CA . LYS A 1 575 ? 18.854 -5.815 -23.772 1.00 95.50 575 LYS A CA 1
ATOM 4389 C C . LYS A 1 575 ? 18.649 -5.486 -25.247 1.00 95.50 575 LYS A C 1
ATOM 4391 O O . LYS A 1 575 ? 19.613 -5.541 -26.000 1.00 95.50 575 LYS A O 1
ATOM 4396 N N . ASP A 1 576 ? 17.435 -5.094 -25.625 1.00 96.12 576 ASP A N 1
ATOM 4397 C CA . ASP A 1 576 ? 17.102 -4.728 -27.004 1.00 96.12 576 ASP A CA 1
ATOM 4398 C C . ASP A 1 576 ? 17.942 -3.524 -27.463 1.00 96.12 576 ASP A C 1
ATOM 4400 O O . ASP A 1 576 ? 18.619 -3.592 -28.486 1.00 96.12 576 ASP A O 1
ATOM 4404 N N . ARG A 1 577 ? 18.017 -2.467 -26.640 1.00 96.62 577 ARG A N 1
ATOM 4405 C CA . ARG A 1 577 ? 18.853 -1.283 -26.899 1.00 96.62 577 ARG A CA 1
ATOM 4406 C C . ARG A 1 577 ? 20.324 -1.647 -27.093 1.00 96.62 577 ARG A C 1
ATOM 4408 O O . ARG A 1 577 ? 20.967 -1.153 -28.017 1.00 96.62 577 ARG A O 1
ATOM 4415 N N . LEU A 1 578 ? 20.882 -2.467 -26.203 1.00 97.75 578 LEU A N 1
ATOM 4416 C CA . LEU A 1 578 ? 22.283 -2.874 -26.283 1.00 97.75 578 LEU A CA 1
ATOM 4417 C C . LEU A 1 578 ? 22.533 -3.793 -27.486 1.00 97.75 578 LEU A C 1
ATOM 4419 O O . LEU A 1 578 ? 23.569 -3.662 -28.133 1.00 97.75 578 LEU A O 1
ATOM 4423 N N . GLN A 1 579 ? 21.583 -4.663 -27.833 1.00 97.88 579 GLN A N 1
ATOM 4424 C CA . GLN A 1 579 ? 21.667 -5.518 -29.015 1.00 97.88 579 GLN A CA 1
ATOM 4425 C C . GLN A 1 579 ? 21.636 -4.699 -30.313 1.00 97.88 579 GLN A C 1
ATOM 4427 O O . GLN A 1 579 ? 22.413 -4.977 -31.228 1.00 97.88 579 GLN A O 1
ATOM 4432 N N . ASP A 1 580 ? 20.806 -3.658 -30.385 1.00 97.38 580 ASP A N 1
ATOM 4433 C CA . ASP A 1 580 ? 20.774 -2.735 -31.522 1.00 97.38 580 ASP A CA 1
ATOM 4434 C C . ASP A 1 580 ? 22.111 -2.006 -31.693 1.00 97.38 580 ASP A C 1
ATOM 4436 O O . ASP A 1 580 ? 22.620 -1.875 -32.808 1.00 97.38 580 ASP A O 1
ATOM 4440 N N . LEU A 1 581 ? 22.729 -1.581 -30.587 1.00 97.88 581 LEU A N 1
ATOM 4441 C CA . LEU A 1 581 ? 24.060 -0.975 -30.611 1.00 97.88 581 LEU A CA 1
ATOM 4442 C C . LEU A 1 581 ? 25.143 -1.971 -31.043 1.00 97.88 581 LEU A C 1
ATOM 4444 O O . LEU A 1 581 ? 26.011 -1.607 -31.833 1.00 97.88 581 LEU A O 1
ATOM 4448 N N . VAL A 1 582 ? 25.082 -3.228 -30.595 1.00 98.25 582 VAL A N 1
ATOM 4449 C CA . VAL A 1 582 ? 25.981 -4.294 -31.075 1.00 98.25 582 VAL A CA 1
ATOM 4450 C C . VAL A 1 582 ? 25.828 -4.490 -32.585 1.00 98.25 582 VAL A C 1
ATOM 4452 O O . VAL A 1 582 ? 26.828 -4.532 -33.302 1.00 98.25 582 VAL A O 1
ATOM 4455 N N . ASN A 1 583 ? 24.598 -4.549 -33.099 1.00 97.38 583 ASN A N 1
ATOM 4456 C CA . ASN A 1 583 ? 24.340 -4.682 -34.535 1.00 97.38 583 ASN A CA 1
ATOM 4457 C C . ASN A 1 583 ? 24.870 -3.472 -35.319 1.00 97.38 583 ASN A C 1
ATOM 4459 O O . ASN A 1 583 ? 25.541 -3.635 -36.337 1.00 97.38 583 ASN A O 1
ATOM 4463 N N . LYS A 1 584 ? 24.671 -2.256 -34.797 1.00 96.69 584 LYS A N 1
ATOM 4464 C CA . LYS A 1 584 ? 25.243 -1.034 -35.374 1.00 96.69 584 LYS A CA 1
ATOM 4465 C C . LYS A 1 584 ? 26.774 -1.078 -35.397 1.00 96.69 584 LYS A C 1
ATOM 4467 O O . LYS A 1 584 ? 27.381 -0.681 -36.390 1.00 96.69 584 LYS A O 1
ATOM 4472 N N . ALA A 1 585 ? 27.407 -1.584 -34.337 1.00 97.50 585 ALA A N 1
ATOM 4473 C CA . ALA A 1 585 ? 28.855 -1.758 -34.292 1.00 97.50 585 ALA A CA 1
ATOM 4474 C C . ALA A 1 585 ? 29.345 -2.761 -35.349 1.00 97.50 585 ALA A C 1
ATOM 4476 O O . ALA A 1 585 ? 30.342 -2.482 -36.013 1.00 97.50 585 ALA A O 1
ATOM 4477 N N . LYS A 1 586 ? 28.627 -3.876 -35.561 1.00 97.44 586 LYS A N 1
ATOM 4478 C CA . LYS A 1 586 ? 28.920 -4.848 -36.633 1.00 97.44 586 LYS A CA 1
ATOM 4479 C C . LYS A 1 586 ? 28.877 -4.197 -38.016 1.00 97.44 586 LYS A C 1
ATOM 4481 O O . LYS A 1 586 ? 29.806 -4.368 -38.803 1.00 97.44 586 LYS A O 1
ATOM 4486 N N . ASP A 1 587 ? 27.846 -3.401 -38.293 1.00 96.12 587 ASP A N 1
ATOM 4487 C CA . ASP A 1 587 ? 27.707 -2.702 -39.576 1.00 96.12 587 ASP A CA 1
ATOM 4488 C C . ASP A 1 587 ? 28.822 -1.672 -39.804 1.00 96.12 587 ASP A C 1
ATOM 4490 O O . ASP A 1 587 ? 29.372 -1.571 -40.904 1.00 96.12 587 ASP A O 1
ATOM 4494 N N . LEU A 1 588 ? 29.177 -0.907 -38.768 1.00 95.62 588 LEU A N 1
ATOM 4495 C CA . LEU A 1 588 ? 30.274 0.059 -38.834 1.00 95.62 588 LEU A CA 1
ATOM 4496 C C . LEU A 1 588 ? 31.633 -0.628 -39.002 1.00 95.62 588 LEU A C 1
ATOM 4498 O O . LEU A 1 588 ? 32.464 -0.133 -39.763 1.00 95.62 588 LEU A O 1
ATOM 4502 N N . LEU A 1 589 ? 31.857 -1.764 -38.335 1.00 95.81 589 LEU A N 1
ATOM 4503 C CA . LEU A 1 589 ? 33.098 -2.529 -38.450 1.00 95.81 589 LEU A CA 1
ATOM 4504 C C . LEU A 1 589 ? 33.258 -3.077 -39.868 1.00 95.81 589 LEU A C 1
ATOM 4506 O O . LEU A 1 589 ? 34.302 -2.879 -40.479 1.00 95.81 589 LEU A O 1
ATOM 4510 N N . LYS A 1 590 ? 32.193 -3.651 -40.435 1.00 94.56 590 LYS A N 1
ATOM 4511 C CA . LYS A 1 590 ? 32.190 -4.125 -41.822 1.00 94.56 590 LYS A CA 1
ATOM 4512 C C . LYS A 1 590 ? 32.508 -3.003 -42.815 1.00 94.56 590 LYS A C 1
ATOM 4514 O O . LYS A 1 590 ? 33.317 -3.196 -43.716 1.00 94.56 590 LYS A O 1
ATOM 4519 N N . LYS A 1 591 ? 31.914 -1.816 -42.638 1.00 91.44 591 LYS A N 1
ATOM 4520 C CA . LYS A 1 591 ? 32.219 -0.637 -43.472 1.00 91.44 591 LYS A CA 1
ATOM 4521 C C . LYS A 1 591 ? 33.670 -0.182 -43.326 1.00 91.44 591 LYS A C 1
ATOM 4523 O O . LYS A 1 591 ? 34.278 0.212 -44.315 1.00 91.44 591 LYS A O 1
ATOM 4528 N N . LYS A 1 592 ? 34.222 -0.226 -42.108 1.00 89.50 592 LYS A N 1
ATOM 4529 C CA . LYS A 1 592 ? 35.630 0.096 -41.842 1.00 89.50 592 LYS A CA 1
ATOM 4530 C C . LYS A 1 592 ? 36.558 -0.879 -42.571 1.00 89.50 592 LYS A C 1
ATOM 4532 O O . LYS A 1 592 ? 37.456 -0.431 -43.273 1.00 89.50 592 LYS A O 1
ATOM 4537 N N . GLU A 1 593 ? 36.305 -2.181 -42.462 1.00 89.75 593 GLU A N 1
ATOM 4538 C CA . GLU A 1 593 ? 37.085 -3.223 -43.143 1.00 89.75 593 GLU A CA 1
ATOM 4539 C C . GLU A 1 593 ? 36.994 -3.112 -44.674 1.00 89.75 593 GLU A C 1
ATOM 4541 O O . GLU A 1 593 ? 37.992 -3.275 -45.378 1.00 89.75 593 GLU A O 1
ATOM 4546 N N . GLU A 1 594 ? 35.810 -2.801 -45.207 1.00 89.44 594 GLU A N 1
ATOM 4547 C CA . GLU A 1 594 ? 35.605 -2.586 -46.641 1.00 89.44 594 GLU A CA 1
ATOM 4548 C C . GLU A 1 594 ? 36.361 -1.347 -47.138 1.00 89.44 594 GLU A C 1
ATOM 4550 O O . GLU A 1 594 ? 37.099 -1.443 -48.118 1.00 89.44 594 GLU A O 1
ATOM 4555 N N . ALA A 1 595 ? 36.280 -0.223 -46.419 1.00 87.06 595 ALA A N 1
ATOM 4556 C CA . ALA A 1 595 ? 37.024 0.991 -46.747 1.00 87.06 595 ALA A CA 1
ATOM 4557 C C . ALA A 1 595 ? 38.549 0.780 -46.686 1.00 87.06 595 ALA A C 1
ATOM 4559 O O . ALA A 1 595 ? 39.270 1.240 -47.571 1.00 87.06 595 ALA A O 1
ATOM 4560 N N . GLU A 1 596 ? 39.050 0.047 -45.684 1.00 87.94 596 GLU A N 1
ATOM 4561 C CA . GLU A 1 596 ? 40.471 -0.316 -45.578 1.00 87.94 596 GLU A CA 1
ATOM 4562 C C . GLU A 1 596 ? 40.922 -1.181 -46.767 1.00 87.94 596 GLU A C 1
ATOM 4564 O O . GLU A 1 596 ? 41.999 -0.963 -47.331 1.00 87.94 596 GLU A O 1
ATOM 4569 N N . LYS A 1 597 ? 40.083 -2.130 -47.201 1.00 88.75 597 LYS A N 1
ATOM 4570 C CA . LYS A 1 597 ? 40.353 -2.973 -48.371 1.00 88.75 597 LYS A CA 1
ATOM 4571 C C . LYS A 1 597 ? 40.347 -2.175 -49.675 1.00 88.75 597 LYS A C 1
ATOM 4573 O O . LYS A 1 597 ? 41.234 -2.377 -50.504 1.00 88.75 597 LYS A O 1
ATOM 4578 N N . GLU A 1 598 ? 39.376 -1.287 -49.869 1.00 91.25 598 GLU A N 1
ATOM 4579 C CA . GLU A 1 598 ? 39.308 -0.416 -51.047 1.00 91.25 598 GLU A CA 1
ATOM 4580 C C . GLU A 1 598 ? 40.513 0.523 -51.113 1.00 91.25 598 GLU A C 1
ATOM 4582 O O . GLU A 1 598 ? 41.131 0.656 -52.170 1.00 91.25 598 GLU A O 1
ATOM 4587 N N . GLN A 1 599 ? 40.908 1.112 -49.980 1.00 91.44 599 GLN A N 1
ATOM 4588 C CA . GLN A 1 599 ? 42.104 1.947 -49.883 1.00 91.44 599 GLN A CA 1
ATOM 4589 C C . GLN A 1 599 ? 43.371 1.161 -50.236 1.00 91.44 599 GLN A C 1
ATOM 4591 O O . GLN A 1 599 ? 44.212 1.662 -50.985 1.00 91.44 599 GLN A O 1
ATOM 4596 N N . ALA A 1 600 ? 43.503 -0.078 -49.751 1.00 91.56 600 ALA A N 1
ATOM 4597 C CA . ALA A 1 600 ? 44.627 -0.947 -50.092 1.00 91.56 600 ALA A CA 1
ATOM 4598 C C . ALA A 1 600 ? 44.652 -1.333 -51.586 1.00 91.56 600 ALA A C 1
ATOM 4600 O O . ALA A 1 600 ? 45.721 -1.302 -52.196 1.00 91.56 600 ALA A O 1
ATOM 4601 N N . ASP A 1 601 ? 43.500 -1.657 -52.189 1.00 92.38 601 ASP A N 1
ATOM 4602 C CA . ASP A 1 601 ? 43.385 -1.970 -53.625 1.00 92.38 601 ASP A CA 1
ATOM 4603 C C . ASP A 1 601 ? 43.732 -0.758 -54.499 1.00 92.38 601 ASP A C 1
ATOM 4605 O O . ASP A 1 601 ? 44.542 -0.869 -55.420 1.00 92.38 601 ASP A O 1
ATOM 4609 N N . ALA A 1 602 ? 43.178 0.415 -54.177 1.00 94.00 602 ALA A N 1
ATOM 4610 C CA . ALA A 1 602 ? 43.459 1.658 -54.886 1.00 94.00 602 ALA A CA 1
ATOM 4611 C C . ALA A 1 602 ? 44.942 2.028 -54.795 1.00 94.00 602 ALA A C 1
ATOM 4613 O O . ALA A 1 602 ? 45.575 2.293 -55.818 1.00 94.00 602 ALA A O 1
ATOM 4614 N N . LYS A 1 603 ? 45.524 1.966 -53.591 1.00 95.19 603 LYS A N 1
ATOM 4615 C CA . LYS A 1 603 ? 46.954 2.200 -53.386 1.00 95.19 603 LYS A CA 1
ATOM 4616 C C . LYS A 1 603 ? 47.794 1.259 -54.243 1.00 95.19 603 LYS A C 1
ATOM 4618 O O . LYS A 1 603 ? 48.666 1.721 -54.972 1.00 95.19 603 LYS A O 1
ATOM 4623 N N . LYS A 1 604 ? 47.491 -0.041 -54.212 1.00 94.69 604 LYS A N 1
ATOM 4624 C CA . LYS A 1 604 ? 48.212 -1.041 -55.000 1.00 94.69 604 LYS A CA 1
ATOM 4625 C C . LYS A 1 604 ? 48.117 -0.762 -56.502 1.00 94.69 604 LYS A C 1
ATOM 4627 O O . LYS A 1 604 ? 49.142 -0.782 -57.171 1.00 94.69 604 LYS A O 1
ATOM 4632 N N . LYS A 1 605 ? 46.921 -0.488 -57.035 1.00 95.00 605 LYS A N 1
ATOM 4633 C CA . LYS A 1 605 ? 46.716 -0.214 -58.470 1.00 95.00 605 LYS A CA 1
ATOM 4634 C C . LYS A 1 605 ? 47.462 1.024 -58.945 1.00 95.00 605 LYS A C 1
ATOM 4636 O O . LYS A 1 605 ? 48.075 0.980 -60.004 1.00 95.00 605 LYS A O 1
ATOM 4641 N N . VAL A 1 606 ? 47.433 2.100 -58.160 1.00 96.44 606 VAL A N 1
ATOM 4642 C CA . VAL A 1 606 ? 48.149 3.343 -58.476 1.00 96.44 606 VAL A CA 1
ATOM 4643 C C . VAL A 1 606 ? 49.658 3.130 -58.425 1.00 96.44 606 VAL A C 1
ATOM 4645 O O . VAL A 1 606 ? 50.354 3.499 -59.366 1.00 96.44 606 VAL A O 1
ATOM 4648 N N . GLU A 1 607 ? 50.170 2.501 -57.364 1.00 94.56 607 GLU A N 1
ATOM 4649 C CA . GLU A 1 607 ? 51.602 2.209 -57.229 1.00 94.56 607 GLU A CA 1
ATOM 4650 C C . GLU A 1 607 ? 52.082 1.245 -58.331 1.00 94.56 607 GLU A C 1
ATOM 4652 O O . GLU A 1 607 ? 53.190 1.394 -58.845 1.00 94.56 607 GLU A O 1
ATOM 4657 N N . ASP A 1 608 ? 51.224 0.323 -58.786 1.00 95.31 608 ASP A N 1
ATOM 4658 C CA . ASP A 1 608 ? 51.536 -0.621 -59.859 1.00 95.31 608 ASP A CA 1
ATOM 4659 C C . ASP A 1 608 ? 51.713 0.025 -61.244 1.00 95.31 608 ASP A C 1
ATOM 4661 O O . ASP A 1 608 ? 52.310 -0.624 -62.108 1.00 95.31 608 ASP A O 1
ATOM 4665 N N . LEU A 1 609 ? 51.282 1.276 -61.456 1.00 96.12 609 LEU A N 1
ATOM 4666 C CA . LEU A 1 609 ? 51.507 2.013 -62.709 1.00 96.12 609 LEU A CA 1
ATOM 4667 C C . LEU A 1 609 ? 52.980 2.394 -62.920 1.00 96.12 609 LEU A C 1
ATOM 4669 O O . LEU A 1 609 ? 53.402 2.602 -64.063 1.00 96.12 609 LEU A O 1
ATOM 4673 N N . PHE A 1 610 ? 53.757 2.481 -61.837 1.00 97.06 610 PHE A N 1
ATOM 4674 C CA . PHE A 1 610 ? 55.108 3.036 -61.821 1.00 97.06 610 PHE A CA 1
ATOM 4675 C C . PHE A 1 610 ? 56.173 1.973 -61.564 1.00 97.06 610 PHE A C 1
ATOM 4677 O O . PHE A 1 610 ? 55.919 0.936 -60.958 1.00 97.06 610 PHE A O 1
ATOM 4684 N N . THR A 1 611 ? 57.396 2.216 -62.031 1.00 94.19 611 THR A N 1
ATOM 4685 C CA . THR A 1 611 ? 58.517 1.279 -61.846 1.00 94.19 611 THR A CA 1
ATOM 4686 C C . THR A 1 611 ? 59.036 1.234 -60.412 1.00 94.19 611 THR A C 1
ATOM 4688 O O . THR A 1 611 ? 59.591 0.217 -59.999 1.00 94.19 611 THR A O 1
ATOM 4691 N N . ASP A 1 612 ? 58.892 2.333 -59.671 1.00 91.44 612 ASP A N 1
ATOM 4692 C CA . ASP A 1 612 ? 59.381 2.488 -58.306 1.00 91.44 612 ASP A CA 1
ATOM 4693 C C . ASP A 1 612 ? 58.562 3.520 -57.504 1.00 91.44 612 ASP A C 1
ATOM 4695 O O . ASP A 1 612 ? 57.636 4.159 -58.008 1.00 91.44 612 ASP A O 1
ATOM 4699 N N . ASN A 1 613 ? 58.954 3.710 -56.243 1.00 91.69 613 ASN A N 1
ATOM 4700 C CA . ASN A 1 613 ? 58.304 4.618 -55.295 1.00 91.69 613 ASN A CA 1
ATOM 4701 C C . ASN A 1 613 ? 58.614 6.112 -55.527 1.00 91.69 613 ASN A C 1
ATOM 4703 O O . ASN A 1 613 ? 58.215 6.940 -54.708 1.00 91.69 613 ASN A O 1
ATOM 4707 N N . LYS A 1 614 ? 59.363 6.481 -56.577 1.00 92.56 614 LYS A N 1
ATOM 4708 C CA . LYS A 1 614 ? 59.544 7.892 -56.972 1.00 92.56 614 LYS A CA 1
ATOM 4709 C C . LYS A 1 614 ? 58.417 8.360 -57.886 1.00 92.56 614 LYS A C 1
ATOM 4711 O O . LYS A 1 614 ? 58.165 9.559 -57.996 1.00 92.56 614 LYS A O 1
ATOM 4716 N N . PHE A 1 615 ? 57.715 7.414 -58.512 1.00 93.94 615 PHE A N 1
ATOM 4717 C CA . PHE A 1 615 ? 56.569 7.677 -59.375 1.00 93.94 615 PHE A CA 1
ATOM 4718 C C . PHE A 1 615 ? 56.904 8.605 -60.559 1.00 93.94 615 PHE A C 1
ATOM 4720 O O . PHE A 1 615 ? 56.073 9.402 -60.985 1.00 93.94 615 PHE A O 1
ATOM 4727 N N . ASP A 1 616 ? 58.142 8.554 -61.063 1.00 93.69 616 ASP A N 1
ATOM 4728 C CA . ASP A 1 616 ? 58.623 9.389 -62.180 1.00 93.69 616 ASP A CA 1
ATOM 4729 C C . ASP A 1 616 ? 58.632 8.644 -63.525 1.00 93.69 616 ASP A C 1
ATOM 4731 O O . ASP A 1 616 ? 58.830 9.247 -64.576 1.00 93.69 616 ASP A O 1
ATOM 4735 N N . THR A 1 617 ? 58.442 7.322 -63.519 1.00 93.25 617 THR A N 1
ATOM 4736 C CA . THR A 1 617 ? 58.515 6.475 -64.718 1.00 93.25 617 THR A CA 1
ATOM 4737 C C . THR A 1 617 ? 57.426 5.407 -64.688 1.00 93.25 617 THR A C 1
ATOM 4739 O O . THR A 1 617 ? 57.235 4.734 -63.674 1.00 93.25 617 THR A O 1
ATOM 4742 N N . LEU A 1 618 ? 56.707 5.256 -65.805 1.00 95.00 618 LEU A N 1
ATOM 4743 C CA . LEU A 1 618 ? 55.665 4.240 -65.967 1.00 95.00 618 LEU A CA 1
ATOM 4744 C C . LEU A 1 618 ? 56.268 2.865 -66.274 1.00 95.00 618 LEU A C 1
ATOM 4746 O O . LEU A 1 618 ? 57.276 2.764 -66.976 1.00 95.00 618 LEU A O 1
ATOM 4750 N N . LYS A 1 619 ? 55.619 1.791 -65.812 1.00 93.50 619 LYS A N 1
ATOM 4751 C CA . LYS A 1 619 ? 55.950 0.433 -66.269 1.00 93.50 619 LYS A CA 1
ATOM 4752 C C . LYS A 1 619 ? 55.676 0.290 -67.773 1.00 93.50 619 LYS A C 1
ATOM 4754 O O . LYS A 1 619 ? 54.785 0.926 -68.336 1.00 93.50 619 LYS A O 1
ATOM 4759 N N . GLY A 1 620 ? 56.434 -0.585 -68.440 1.00 83.94 620 GLY A N 1
ATOM 4760 C CA . GLY A 1 620 ? 56.360 -0.761 -69.898 1.00 83.94 620 GLY A CA 1
ATOM 4761 C C . GLY A 1 620 ? 54.971 -1.157 -70.415 1.00 83.94 620 GLY A C 1
ATOM 4762 O O . GLY A 1 620 ? 54.580 -0.729 -71.498 1.00 83.94 620 GLY A O 1
ATOM 4763 N N . ASN A 1 621 ? 54.208 -1.907 -69.616 1.00 86.25 621 ASN A N 1
ATOM 4764 C CA . ASN A 1 621 ? 52.850 -2.361 -69.918 1.00 86.25 621 ASN A CA 1
ATOM 4765 C C . ASN A 1 621 ? 51.741 -1.379 -69.495 1.00 86.25 621 ASN A C 1
ATOM 4767 O O . ASN A 1 621 ? 50.570 -1.686 -69.713 1.00 86.25 621 ASN A O 1
ATOM 4771 N N . THR A 1 622 ? 52.071 -0.233 -68.894 1.00 94.00 622 THR A N 1
ATOM 4772 C CA . THR A 1 622 ? 51.069 0.777 -68.540 1.00 94.00 622 THR A CA 1
ATOM 4773 C C . THR A 1 622 ? 50.497 1.407 -69.811 1.00 94.00 622 THR A C 1
ATOM 4775 O O . THR A 1 622 ? 51.242 1.921 -70.650 1.00 94.00 622 THR A O 1
ATOM 4778 N N . ASN A 1 623 ? 49.172 1.351 -69.934 1.00 93.50 623 ASN A N 1
ATOM 4779 C CA . ASN A 1 623 ? 48.366 1.899 -71.024 1.00 93.50 623 ASN A CA 1
ATOM 4780 C C . ASN A 1 623 ? 47.153 2.654 -70.448 1.00 93.50 623 ASN A C 1
ATOM 4782 O O . ASN A 1 623 ? 46.962 2.681 -69.229 1.00 93.50 623 ASN A O 1
ATOM 4786 N N . GLN A 1 624 ? 46.321 3.239 -71.315 1.00 94.00 624 GLN A N 1
ATOM 4787 C CA . GLN A 1 624 ? 45.158 4.021 -70.882 1.00 94.00 624 GLN A CA 1
ATOM 4788 C C . GLN A 1 624 ? 44.197 3.212 -69.997 1.00 94.00 624 GLN A C 1
ATOM 4790 O O . GLN A 1 624 ? 43.760 3.708 -68.965 1.00 94.00 624 GLN A O 1
ATOM 4795 N N . ALA A 1 625 ? 43.951 1.940 -70.329 1.00 94.69 625 ALA A N 1
ATOM 4796 C CA . ALA A 1 625 ? 43.071 1.078 -69.540 1.00 94.69 625 ALA A CA 1
ATOM 4797 C C . ALA A 1 625 ? 43.586 0.867 -68.104 1.00 94.69 625 ALA A C 1
ATOM 4799 O O . ALA A 1 625 ? 42.806 0.932 -67.159 1.00 94.69 625 ALA A O 1
ATOM 4800 N N . ALA A 1 626 ? 44.897 0.679 -67.917 1.00 95.56 626 ALA A N 1
ATOM 4801 C CA . ALA A 1 626 ? 45.490 0.536 -66.585 1.00 95.56 626 ALA A CA 1
ATOM 4802 C C . ALA A 1 626 ? 45.350 1.820 -65.744 1.00 95.56 626 ALA A C 1
ATOM 4804 O O . ALA A 1 626 ? 45.086 1.753 -64.542 1.00 95.56 626 ALA A O 1
ATOM 4805 N N . VAL A 1 627 ? 45.502 2.990 -66.373 1.00 96.19 627 VAL A N 1
ATOM 4806 C CA . VAL A 1 627 ? 45.323 4.291 -65.709 1.00 96.19 627 VAL A CA 1
ATOM 4807 C C . VAL A 1 627 ? 43.854 4.519 -65.340 1.00 96.19 627 VAL A C 1
ATOM 4809 O O . VAL A 1 627 ? 43.574 4.934 -64.215 1.00 96.19 627 VAL A O 1
ATOM 4812 N N . ASP A 1 628 ? 42.923 4.182 -66.235 1.00 96.12 628 ASP A N 1
ATOM 4813 C CA . ASP A 1 628 ? 41.480 4.287 -65.991 1.00 96.12 628 ASP A CA 1
ATOM 4814 C C . ASP A 1 628 ? 41.025 3.348 -64.858 1.00 96.12 628 ASP A C 1
ATOM 4816 O O . ASP A 1 628 ? 40.216 3.730 -64.011 1.00 96.12 628 ASP A O 1
ATOM 4820 N N . GLU A 1 629 ? 41.573 2.129 -64.783 1.00 96.19 629 GLU A N 1
ATOM 4821 C CA . GLU A 1 629 ? 41.300 1.186 -63.690 1.00 96.19 629 GLU A CA 1
ATOM 4822 C C . GLU A 1 629 ? 41.794 1.698 -62.329 1.00 96.19 629 GLU A C 1
ATOM 4824 O O . GLU A 1 629 ? 41.100 1.538 -61.315 1.00 96.19 629 GLU A O 1
ATOM 4829 N N . ALA A 1 630 ? 42.979 2.314 -62.290 1.00 96.62 630 ALA A N 1
ATOM 4830 C CA . ALA A 1 630 ? 43.523 2.922 -61.080 1.00 96.62 630 ALA A CA 1
ATOM 4831 C C . ALA A 1 630 ? 42.690 4.137 -60.647 1.00 96.62 630 ALA A C 1
ATOM 4833 O O . ALA A 1 630 ? 42.325 4.248 -59.477 1.00 96.62 630 ALA A O 1
ATOM 4834 N N . GLU A 1 631 ? 42.309 5.002 -61.590 1.00 96.50 631 GLU A N 1
ATOM 4835 C CA . GLU A 1 631 ? 41.429 6.143 -61.333 1.00 96.50 631 GLU A CA 1
ATOM 4836 C C . GLU A 1 631 ? 40.060 5.704 -60.804 1.00 96.50 631 GLU A C 1
ATOM 4838 O O . GLU A 1 631 ? 39.558 6.248 -59.819 1.00 96.50 631 GLU A O 1
ATOM 4843 N N . ALA A 1 632 ? 39.461 4.677 -61.409 1.00 95.88 632 ALA A N 1
ATOM 4844 C CA . ALA A 1 632 ? 38.197 4.122 -60.948 1.00 95.88 632 ALA A CA 1
ATOM 4845 C C . ALA A 1 632 ? 38.296 3.572 -59.515 1.00 95.88 632 ALA A C 1
ATOM 4847 O O . ALA A 1 632 ? 37.339 3.697 -58.750 1.00 95.88 632 ALA A O 1
ATOM 4848 N N . ALA A 1 633 ? 39.434 2.984 -59.130 1.00 95.31 633 ALA A N 1
ATOM 4849 C CA . ALA A 1 633 ? 39.669 2.523 -57.763 1.00 95.31 633 ALA A CA 1
ATOM 4850 C C . ALA A 1 633 ? 39.829 3.693 -56.774 1.00 95.31 633 ALA A C 1
ATOM 4852 O O . ALA A 1 633 ? 39.204 3.676 -55.716 1.00 95.31 633 ALA A O 1
ATOM 4853 N N . VAL A 1 634 ? 40.586 4.739 -57.129 1.00 96.06 634 VAL A N 1
ATOM 4854 C CA . VAL A 1 634 ? 40.748 5.951 -56.299 1.00 96.06 634 VAL A CA 1
ATOM 4855 C C . VAL A 1 634 ? 39.421 6.689 -56.113 1.00 96.06 634 VAL A C 1
ATOM 4857 O O . VAL A 1 634 ? 39.110 7.152 -55.015 1.00 96.06 634 VAL A O 1
ATOM 4860 N N . ASN A 1 635 ? 38.590 6.753 -57.153 1.00 94.06 635 ASN A N 1
ATOM 4861 C CA . ASN A 1 635 ? 37.300 7.434 -57.099 1.00 94.06 635 ASN A CA 1
ATOM 4862 C C . ASN A 1 635 ? 36.318 6.814 -56.096 1.00 94.06 635 ASN A C 1
ATOM 4864 O O . ASN A 1 635 ? 35.502 7.554 -55.540 1.00 94.06 635 ASN A O 1
ATOM 4868 N N . LYS A 1 636 ? 36.433 5.507 -55.820 1.00 91.50 636 LYS A N 1
ATOM 4869 C CA . LYS A 1 636 ? 35.628 4.804 -54.805 1.00 91.50 636 LYS A CA 1
ATOM 4870 C C . LYS A 1 636 ? 35.982 5.200 -53.374 1.00 91.50 636 LYS A C 1
ATOM 4872 O O . LYS A 1 636 ? 35.134 5.090 -52.496 1.00 91.50 636 LYS A O 1
ATOM 4877 N N . LEU A 1 637 ? 37.195 5.705 -53.140 1.00 91.56 637 LEU A N 1
ATOM 4878 C CA . LEU A 1 637 ? 37.639 6.056 -51.797 1.00 91.56 637 LEU A CA 1
ATOM 4879 C C . LEU A 1 637 ? 36.852 7.244 -51.224 1.00 91.56 637 LEU A C 1
ATOM 4881 O O . LEU A 1 637 ? 36.480 8.167 -51.966 1.00 91.56 637 LEU A O 1
ATOM 4885 N N . PRO A 1 638 ? 36.650 7.286 -49.898 1.00 86.88 638 PRO A N 1
ATOM 4886 C CA . PRO A 1 638 ? 36.162 8.482 -49.224 1.00 86.88 638 PRO A CA 1
ATOM 4887 C C . PRO A 1 638 ? 37.162 9.642 -49.359 1.00 86.88 638 PRO A C 1
ATOM 4889 O O . PRO A 1 638 ? 38.360 9.439 -49.562 1.00 86.88 638 PRO A O 1
ATOM 4892 N N . ALA A 1 639 ? 36.666 10.877 -49.253 1.00 87.50 639 ALA A N 1
ATOM 4893 C CA . ALA A 1 639 ? 37.511 12.070 -49.295 1.00 87.50 639 ALA A CA 1
ATOM 4894 C C . ALA A 1 639 ? 38.522 12.071 -48.138 1.00 87.50 639 ALA A C 1
ATOM 4896 O O . ALA A 1 639 ? 38.170 11.783 -46.993 1.00 87.50 639 ALA A O 1
ATOM 4897 N N . GLY A 1 640 ? 39.771 12.422 -48.434 1.00 89.38 640 GLY A N 1
ATOM 4898 C CA . GLY A 1 640 ? 40.835 12.477 -47.443 1.00 89.38 640 GLY A CA 1
ATOM 4899 C C . GLY A 1 640 ? 42.216 12.481 -48.082 1.00 89.38 640 GLY A C 1
ATOM 4900 O O . GLY A 1 640 ? 42.367 12.193 -49.267 1.00 89.38 640 GLY A O 1
ATOM 4901 N N . ALA A 1 641 ? 43.230 12.744 -47.257 1.00 90.56 641 ALA A N 1
ATOM 4902 C CA . ALA A 1 641 ? 44.604 12.946 -47.713 1.00 90.56 641 ALA A CA 1
ATOM 4903 C C . ALA A 1 641 ? 45.157 11.787 -48.560 1.00 90.56 641 ALA A C 1
ATOM 4905 O O . ALA A 1 641 ? 45.915 12.027 -49.493 1.00 90.56 641 ALA A O 1
ATOM 4906 N N . GLU A 1 642 ? 44.776 10.536 -48.269 1.00 91.69 642 GLU A N 1
ATOM 4907 C CA . GLU A 1 642 ? 45.221 9.402 -49.088 1.00 91.69 642 GLU A CA 1
ATOM 4908 C C . GLU A 1 642 ? 44.541 9.381 -50.460 1.00 91.69 642 GLU A C 1
ATOM 4910 O O . GLU A 1 642 ? 45.213 9.121 -51.453 1.00 91.69 642 GLU A O 1
ATOM 4915 N N . LYS A 1 643 ? 43.240 9.691 -50.551 1.00 94.44 643 LYS A N 1
ATOM 4916 C CA . LYS A 1 643 ? 42.559 9.808 -51.848 1.00 94.44 643 LYS A CA 1
ATOM 4917 C C . LYS A 1 643 ? 43.199 10.908 -52.684 1.00 94.44 643 LYS A C 1
ATOM 4919 O O . LYS A 1 643 ? 43.501 10.668 -53.847 1.00 94.44 643 LYS A O 1
ATOM 4924 N N . ASP A 1 644 ? 43.449 12.065 -52.077 1.00 94.31 644 ASP A N 1
ATOM 4925 C CA . ASP A 1 644 ? 44.077 13.204 -52.749 1.00 94.31 644 ASP A CA 1
ATOM 4926 C C . ASP A 1 644 ? 45.480 12.822 -53.251 1.00 94.31 644 ASP A C 1
ATOM 4928 O O . ASP A 1 644 ? 45.783 12.977 -54.433 1.00 94.31 644 ASP A O 1
ATOM 4932 N N . ARG A 1 645 ? 46.293 12.185 -52.393 1.00 95.75 645 ARG A N 1
ATOM 4933 C CA . ARG A 1 645 ? 47.622 11.662 -52.751 1.00 95.75 645 ARG A CA 1
ATOM 4934 C C . ARG A 1 645 ? 47.564 10.687 -53.927 1.00 95.75 645 ARG A C 1
ATOM 4936 O O . ARG A 1 645 ? 48.376 10.777 -54.845 1.00 95.75 645 ARG A O 1
ATOM 4943 N N . LEU A 1 646 ? 46.646 9.723 -53.889 1.00 96.88 646 LEU A N 1
ATOM 4944 C CA . LEU A 1 646 ? 46.512 8.722 -54.946 1.00 96.88 646 LEU A CA 1
ATOM 4945 C C . LEU A 1 646 ? 45.977 9.339 -56.246 1.00 96.88 646 LEU A C 1
ATOM 4947 O O . LEU A 1 646 ? 46.425 8.952 -57.323 1.00 96.88 646 LEU A O 1
ATOM 4951 N N . GLN A 1 647 ? 45.084 10.327 -56.162 1.00 96.81 647 GLN A N 1
ATOM 4952 C CA . GLN A 1 647 ? 44.566 11.047 -57.323 1.00 96.81 647 GLN A CA 1
ATOM 4953 C C . GLN A 1 647 ? 45.657 11.876 -58.012 1.00 96.81 647 GLN A C 1
ATOM 4955 O O . GLN A 1 647 ? 45.734 11.886 -59.242 1.00 96.81 647 GLN A O 1
ATOM 4960 N N . ASP A 1 648 ? 46.542 12.512 -57.245 1.00 96.38 648 ASP A N 1
ATOM 4961 C CA . ASP A 1 648 ? 47.695 13.233 -57.791 1.00 96.38 648 ASP A CA 1
ATOM 4962 C C . ASP A 1 648 ? 48.639 12.295 -58.553 1.00 96.38 648 ASP A C 1
ATOM 4964 O O . ASP A 1 648 ? 49.113 12.624 -59.644 1.00 96.38 648 ASP A O 1
ATOM 4968 N N . LEU A 1 649 ? 48.871 11.090 -58.024 1.00 97.25 649 LEU A N 1
ATOM 4969 C CA . LEU A 1 649 ? 49.663 10.068 -58.708 1.00 97.25 649 LEU A CA 1
ATOM 4970 C C . LEU A 1 649 ? 48.986 9.570 -59.991 1.00 97.25 649 LEU A C 1
ATOM 4972 O O . LEU A 1 649 ? 49.664 9.405 -61.004 1.00 97.25 649 LEU A O 1
ATOM 4976 N N . VAL A 1 650 ? 47.663 9.385 -59.991 1.00 97.56 650 VAL A N 1
ATOM 4977 C CA . VAL A 1 650 ? 46.898 9.060 -61.209 1.00 97.56 650 VAL A CA 1
ATOM 4978 C C . VAL A 1 650 ? 47.059 10.159 -62.262 1.00 97.56 650 VAL A C 1
ATOM 4980 O O . VAL A 1 650 ? 47.351 9.860 -63.420 1.00 97.56 650 VAL A O 1
ATOM 4983 N N . ASN A 1 651 ? 46.935 11.432 -61.878 1.00 96.31 651 ASN A N 1
ATOM 4984 C CA . ASN A 1 651 ? 47.117 12.560 -62.796 1.00 96.31 651 ASN A CA 1
ATOM 4985 C C . ASN A 1 651 ? 48.545 12.604 -63.360 1.00 96.31 651 ASN A C 1
ATOM 4987 O O . ASN A 1 651 ? 48.733 12.756 -64.567 1.00 96.31 651 ASN A O 1
ATOM 4991 N N . LYS A 1 652 ? 49.554 12.365 -62.515 1.00 96.06 652 LYS A N 1
ATOM 4992 C CA . LYS A 1 652 ? 50.950 12.249 -62.952 1.00 96.06 652 LYS A CA 1
ATOM 4993 C C . LYS A 1 652 ? 51.143 11.101 -63.949 1.00 96.06 652 LYS A C 1
ATOM 4995 O O . LYS A 1 652 ? 51.861 11.263 -64.935 1.00 96.06 652 LYS A O 1
ATOM 5000 N N . ALA A 1 653 ? 50.493 9.957 -63.730 1.00 96.38 653 ALA A N 1
ATOM 5001 C CA . ALA A 1 653 ? 50.537 8.836 -64.664 1.00 96.38 653 ALA A CA 1
ATOM 5002 C C . ALA A 1 653 ? 49.902 9.187 -66.020 1.00 96.38 653 ALA A C 1
ATOM 5004 O O . ALA A 1 653 ? 50.474 8.837 -67.051 1.00 96.38 653 ALA A O 1
ATOM 5005 N N . LYS A 1 654 ? 48.779 9.923 -66.036 1.00 96.00 654 LYS A N 1
ATOM 5006 C CA . LYS A 1 654 ? 48.146 10.424 -67.272 1.00 96.00 654 LYS A CA 1
ATOM 5007 C C . LYS A 1 654 ? 49.089 11.318 -68.074 1.00 96.00 654 LYS A C 1
ATOM 5009 O O . LYS A 1 654 ? 49.248 11.116 -69.276 1.00 96.00 654 LYS A O 1
ATOM 5014 N N . ASP A 1 655 ? 49.760 12.258 -67.411 1.00 95.44 655 ASP A N 1
ATOM 5015 C CA . ASP A 1 655 ? 50.715 13.159 -68.065 1.00 95.44 655 ASP A CA 1
ATOM 5016 C C . ASP A 1 655 ? 51.915 12.403 -68.654 1.00 95.44 655 ASP A C 1
ATOM 5018 O O . ASP A 1 655 ? 52.362 12.697 -69.765 1.00 95.44 655 ASP A O 1
ATOM 5022 N N . LEU A 1 656 ? 52.441 11.414 -67.924 1.00 94.88 656 LEU A N 1
ATOM 5023 C CA . LEU A 1 656 ? 53.536 10.568 -68.401 1.00 94.88 656 LEU A CA 1
ATOM 5024 C C . LEU A 1 656 ? 53.106 9.661 -69.560 1.00 94.88 656 LEU A C 1
ATOM 5026 O O . LEU A 1 656 ? 53.883 9.477 -70.497 1.00 94.88 656 LEU A O 1
ATOM 5030 N N . LEU A 1 657 ? 51.886 9.117 -69.525 1.00 94.69 657 LEU A N 1
ATOM 5031 C CA . LEU A 1 657 ? 51.357 8.271 -70.593 1.00 94.69 657 LEU A CA 1
ATOM 5032 C C . LEU A 1 657 ? 51.173 9.076 -71.878 1.00 94.69 657 LEU A C 1
ATOM 5034 O O . LEU A 1 657 ? 51.637 8.646 -72.928 1.00 94.69 657 LEU A O 1
ATOM 5038 N N . LYS A 1 658 ? 50.604 10.281 -71.784 1.00 93.69 658 LYS A N 1
ATOM 5039 C CA . LYS A 1 658 ? 50.458 11.180 -72.932 1.00 93.69 658 LYS A CA 1
ATOM 5040 C C . LYS A 1 658 ? 51.807 11.497 -73.583 1.00 93.69 658 LYS A C 1
ATOM 5042 O O . LYS A 1 658 ? 51.931 11.422 -74.799 1.00 93.69 658 LYS A O 1
ATOM 5047 N N . LYS A 1 659 ? 52.838 11.788 -72.779 1.00 91.06 659 LYS A N 1
ATOM 5048 C CA . LYS A 1 659 ? 54.207 12.003 -73.282 1.00 91.06 659 LYS A CA 1
ATOM 5049 C C . LYS A 1 659 ? 54.787 10.756 -73.949 1.00 91.06 659 LYS A C 1
ATOM 5051 O O . LYS A 1 659 ? 55.459 10.875 -74.968 1.00 91.06 659 LYS A O 1
ATOM 5056 N N . LYS A 1 660 ? 54.536 9.569 -73.386 1.00 88.88 660 LYS A N 1
ATOM 5057 C CA . LYS A 1 660 ? 54.956 8.287 -73.971 1.00 88.88 660 LYS A CA 1
ATOM 5058 C C . LYS A 1 660 ? 54.288 8.058 -75.331 1.00 88.88 660 LYS A C 1
ATOM 5060 O O . LYS A 1 660 ? 54.980 7.731 -76.284 1.00 88.88 660 LYS A O 1
ATOM 5065 N N . GLU A 1 661 ? 52.980 8.282 -75.436 1.00 88.50 661 GLU A N 1
ATOM 5066 C CA . GLU A 1 661 ? 52.224 8.144 -76.688 1.00 88.50 661 GLU A CA 1
ATOM 5067 C C . GLU A 1 661 ? 52.649 9.176 -77.746 1.00 88.50 661 GLU A C 1
ATOM 5069 O O . GLU A 1 661 ? 52.760 8.843 -78.926 1.00 88.50 661 GLU A O 1
ATOM 5074 N N . GLU A 1 662 ? 52.922 10.422 -77.340 1.00 87.81 662 GLU A N 1
ATOM 5075 C CA . GLU A 1 662 ? 53.474 11.459 -78.221 1.00 87.81 662 GLU A CA 1
ATOM 5076 C C . GLU A 1 662 ? 54.853 11.049 -78.758 1.00 87.81 662 GLU A C 1
ATOM 5078 O O . GLU A 1 662 ? 55.051 11.072 -79.973 1.00 87.81 662 GLU A O 1
ATOM 5083 N N . ALA A 1 663 ? 55.756 10.576 -77.893 1.00 85.75 663 ALA A N 1
ATOM 5084 C CA . ALA A 1 663 ? 57.076 10.090 -78.296 1.00 85.75 663 ALA A CA 1
ATOM 5085 C C . ALA A 1 663 ? 56.997 8.854 -79.214 1.00 85.75 663 ALA A C 1
ATOM 5087 O O . ALA A 1 663 ? 57.706 8.781 -80.216 1.00 85.75 663 ALA A O 1
ATOM 5088 N N . GLU A 1 664 ? 56.108 7.895 -78.929 1.00 86.44 664 GLU A N 1
ATOM 5089 C CA . GLU A 1 664 ? 55.875 6.724 -79.788 1.00 86.44 664 GLU A CA 1
ATOM 5090 C C . GLU A 1 664 ? 55.318 7.129 -81.162 1.00 86.44 664 GLU A C 1
ATOM 5092 O O . GLU A 1 664 ? 55.718 6.574 -82.189 1.00 86.44 664 GLU A O 1
ATOM 5097 N N . LYS A 1 665 ? 54.427 8.127 -81.210 1.00 85.81 665 LYS A N 1
ATOM 5098 C CA . LYS A 1 665 ? 53.886 8.671 -82.461 1.00 85.81 665 LYS A CA 1
ATOM 5099 C C . LYS A 1 665 ? 54.948 9.410 -83.267 1.00 85.81 665 LYS A C 1
ATOM 5101 O O . LYS A 1 665 ? 55.004 9.227 -84.482 1.00 85.81 665 LYS A O 1
ATOM 5106 N N . GLU A 1 666 ? 55.777 10.227 -82.623 1.00 87.88 666 GLU A N 1
ATOM 5107 C CA . GLU A 1 666 ? 56.914 10.887 -83.269 1.00 87.88 666 GLU A CA 1
ATOM 5108 C C . GLU A 1 666 ? 57.897 9.845 -83.811 1.00 87.88 666 GLU A C 1
ATOM 5110 O O . GLU A 1 666 ? 58.332 9.951 -84.958 1.00 87.88 666 GLU A O 1
ATOM 5115 N N . GLN A 1 667 ? 58.174 8.784 -83.044 1.00 86.94 667 GLN A N 1
ATOM 5116 C CA . GLN A 1 667 ? 59.044 7.689 -83.470 1.00 86.94 667 GLN A CA 1
ATOM 5117 C C . GLN A 1 667 ? 58.463 6.935 -84.673 1.00 86.94 667 GLN A C 1
ATOM 5119 O O . GLN A 1 667 ? 59.191 6.623 -85.618 1.00 86.94 667 GLN A O 1
ATOM 5124 N N . ALA A 1 668 ? 57.155 6.670 -84.674 1.00 86.06 668 ALA A N 1
ATOM 5125 C CA . ALA A 1 668 ? 56.459 6.047 -85.795 1.00 86.06 668 ALA A CA 1
ATOM 5126 C C . ALA A 1 668 ? 56.421 6.950 -87.043 1.00 86.06 668 ALA A C 1
ATOM 5128 O O . ALA A 1 668 ? 56.628 6.448 -88.148 1.00 86.06 668 ALA A O 1
ATOM 5129 N N . ASP A 1 669 ? 56.198 8.262 -86.892 1.00 86.25 669 ASP A N 1
ATOM 5130 C CA . ASP A 1 669 ? 56.219 9.237 -87.996 1.00 86.25 669 ASP A CA 1
ATOM 5131 C C . ASP A 1 669 ? 57.620 9.357 -88.607 1.00 86.25 669 ASP A C 1
ATOM 5133 O O . ASP A 1 669 ? 57.770 9.283 -89.826 1.00 86.25 669 ASP A O 1
ATOM 5137 N N . ALA A 1 670 ? 58.659 9.456 -87.773 1.00 86.88 670 ALA A N 1
ATOM 5138 C CA . ALA A 1 670 ? 60.049 9.465 -88.217 1.00 86.88 670 ALA A CA 1
ATOM 5139 C C . ALA A 1 670 ? 60.412 8.167 -88.948 1.00 86.88 670 ALA A C 1
ATOM 5141 O O . ALA A 1 670 ? 60.946 8.213 -90.057 1.00 86.88 670 ALA A O 1
ATOM 5142 N N . LYS A 1 671 ? 60.057 7.007 -88.377 1.00 88.44 671 LYS A N 1
ATOM 5143 C CA . LYS A 1 671 ? 60.263 5.702 -89.013 1.00 88.44 671 LYS A CA 1
ATOM 5144 C C . LYS A 1 671 ? 59.567 5.629 -90.372 1.00 88.44 671 LYS A C 1
ATOM 5146 O O . LYS A 1 671 ? 60.210 5.279 -91.355 1.00 88.44 671 LYS A O 1
ATOM 5151 N N . LYS A 1 672 ? 58.290 6.013 -90.445 1.00 87.50 672 LYS A N 1
ATOM 5152 C CA . LYS A 1 672 ? 57.514 6.002 -91.690 1.00 87.50 672 LYS A CA 1
ATOM 5153 C C . LYS A 1 672 ? 58.109 6.942 -92.739 1.00 87.50 672 LYS A C 1
ATOM 5155 O O . LYS A 1 672 ? 58.214 6.554 -93.895 1.00 87.50 672 LYS A O 1
ATOM 5160 N N . LYS A 1 673 ? 58.520 8.154 -92.356 1.00 87.25 673 LYS A N 1
ATOM 5161 C CA . LYS A 1 673 ? 59.159 9.114 -93.271 1.00 87.25 673 LYS A CA 1
ATOM 5162 C C . LYS A 1 673 ? 60.479 8.593 -93.823 1.00 87.25 673 LYS A C 1
ATOM 5164 O O . LYS A 1 673 ? 60.736 8.783 -95.005 1.00 87.25 673 LYS A O 1
ATOM 5169 N N . VAL A 1 674 ? 61.281 7.910 -93.004 1.00 88.00 674 VAL A N 1
ATOM 5170 C CA . VAL A 1 674 ? 62.506 7.237 -93.460 1.00 88.00 674 VAL A CA 1
ATOM 5171 C C . VAL A 1 674 ? 62.172 6.075 -94.398 1.00 88.00 674 VAL A C 1
ATOM 5173 O O . VAL A 1 674 ? 62.748 5.995 -95.478 1.00 88.00 674 VAL A O 1
ATOM 5176 N N . GLU A 1 675 ? 61.219 5.209 -94.038 1.00 88.56 675 GLU A N 1
ATOM 5177 C CA . GLU A 1 675 ? 60.758 4.091 -94.880 1.00 88.56 675 GLU A CA 1
ATOM 5178 C C . GLU A 1 675 ? 60.184 4.568 -96.224 1.00 88.56 675 GLU A C 1
ATOM 5180 O O . GLU A 1 675 ? 60.436 3.956 -97.262 1.00 88.56 675 GLU A O 1
ATOM 5185 N N . ASP A 1 676 ? 59.480 5.702 -96.244 1.00 88.44 676 ASP A N 1
ATOM 5186 C CA . ASP A 1 676 ? 58.866 6.251 -97.450 1.00 88.44 676 ASP A CA 1
ATOM 5187 C C . ASP A 1 676 ? 59.888 6.715 -98.503 1.00 88.44 676 ASP A C 1
ATOM 5189 O O . ASP A 1 676 ? 59.528 6.743 -99.685 1.00 88.44 676 ASP A O 1
ATOM 5193 N N . LEU A 1 677 ? 61.147 6.989 -98.124 1.00 89.06 677 LEU A N 1
ATOM 5194 C CA . LEU A 1 677 ? 62.231 7.353 -99.052 1.00 89.06 677 LEU A CA 1
ATOM 5195 C C . LEU A 1 677 ? 62.637 6.201 -99.987 1.00 89.06 677 LEU A C 1
ATOM 5197 O O . LEU A 1 677 ? 63.178 6.461 -101.069 1.00 89.06 677 LEU A O 1
ATOM 5201 N N . PHE A 1 678 ? 62.371 4.950 -99.599 1.00 90.69 678 PHE A N 1
ATOM 5202 C CA . PHE A 1 678 ? 62.875 3.744 -100.259 1.00 90.69 678 PHE A CA 1
ATOM 5203 C C . PHE A 1 678 ? 61.756 2.916 -100.898 1.00 90.69 678 PHE A C 1
ATOM 5205 O O . PHE A 1 678 ? 60.586 2.996 -100.518 1.00 90.69 678 PHE A O 1
ATOM 5212 N N . THR A 1 679 ? 62.095 2.149 -101.938 1.00 85.00 679 THR A N 1
ATOM 5213 C CA . THR A 1 679 ? 61.126 1.307 -102.663 1.00 85.00 679 THR A CA 1
ATOM 5214 C C . THR A 1 679 ? 60.723 0.057 -101.890 1.00 85.00 679 THR A C 1
ATOM 5216 O O . THR A 1 679 ? 59.650 -0.487 -102.148 1.00 85.00 679 THR A O 1
ATOM 5219 N N . ASP A 1 680 ? 61.571 -0.403 -100.969 1.00 81.56 680 ASP A N 1
ATOM 5220 C CA . ASP A 1 680 ? 61.336 -1.574 -100.132 1.00 81.56 680 ASP A CA 1
ATOM 5221 C C . ASP A 1 680 ? 62.007 -1.447 -98.747 1.00 81.56 680 ASP A C 1
ATOM 5223 O O . ASP A 1 680 ? 62.701 -0.476 -98.442 1.00 81.56 680 ASP A O 1
ATOM 5227 N N . ASN A 1 681 ? 61.806 -2.467 -97.911 1.00 82.56 681 ASN A N 1
ATOM 5228 C CA . ASN A 1 681 ? 62.317 -2.528 -96.539 1.00 82.56 681 ASN A CA 1
ATOM 5229 C C . ASN A 1 681 ? 63.806 -2.923 -96.446 1.00 82.56 681 ASN A C 1
ATOM 5231 O O . ASN A 1 681 ? 64.283 -3.216 -95.348 1.00 82.56 681 ASN A O 1
ATOM 5235 N N . LYS A 1 682 ? 64.538 -3.014 -97.567 1.00 84.50 682 LYS A N 1
ATOM 5236 C CA . LYS A 1 682 ? 65.993 -3.250 -97.566 1.00 84.50 682 LYS A CA 1
ATOM 5237 C C . LYS A 1 682 ? 66.786 -1.951 -97.542 1.00 84.50 682 LYS A C 1
ATOM 5239 O O . LYS A 1 682 ? 67.977 -1.993 -97.246 1.00 84.50 682 LYS A O 1
ATOM 5244 N N . PHE A 1 683 ? 66.126 -0.822 -97.812 1.00 84.81 683 PHE A N 1
ATOM 5245 C CA . PHE A 1 683 ? 66.714 0.519 -97.784 1.00 84.81 683 PHE A CA 1
ATOM 5246 C C . PHE A 1 683 ? 67.923 0.690 -98.728 1.00 84.81 683 PHE A C 1
ATOM 5248 O O . PHE A 1 683 ? 68.781 1.537 -98.492 1.00 84.81 683 PHE A O 1
ATOM 5255 N N . ASP A 1 684 ? 68.008 -0.109 -99.799 1.00 86.19 684 ASP A N 1
ATOM 5256 C CA . ASP A 1 684 ? 69.113 -0.072 -100.771 1.00 86.19 684 ASP A CA 1
ATOM 5257 C C . ASP A 1 684 ? 68.782 0.739 -102.040 1.00 86.19 684 ASP A C 1
ATOM 5259 O O . ASP A 1 684 ? 69.687 1.131 -102.779 1.00 86.19 684 ASP A O 1
ATOM 5263 N N . THR A 1 685 ? 67.496 1.043 -102.265 1.00 85.31 685 THR A N 1
ATOM 5264 C CA . THR A 1 685 ? 66.994 1.694 -103.482 1.00 85.31 685 THR A CA 1
ATOM 5265 C C . THR A 1 685 ? 65.974 2.793 -103.152 1.00 85.31 685 THR A C 1
ATOM 5267 O O . THR A 1 685 ? 64.954 2.541 -102.508 1.00 85.31 685 THR A O 1
ATOM 5270 N N . LEU A 1 686 ? 66.229 4.030 -103.600 1.00 87.50 686 LEU A N 1
ATOM 5271 C CA . LEU A 1 686 ? 65.326 5.175 -103.397 1.00 87.50 686 LEU A CA 1
ATOM 5272 C C . LEU A 1 686 ? 64.107 5.117 -104.334 1.00 87.50 686 LEU A C 1
ATOM 5274 O O . LEU A 1 686 ? 64.226 4.725 -105.496 1.00 87.50 686 LEU A O 1
ATOM 5278 N N . LYS A 1 687 ? 62.935 5.573 -103.867 1.00 86.56 687 LYS A N 1
ATOM 5279 C CA . LYS A 1 687 ? 61.766 5.780 -104.745 1.00 86.56 687 LYS A CA 1
ATOM 5280 C C . LYS A 1 687 ? 62.060 6.862 -105.785 1.00 86.56 687 LYS A C 1
ATOM 5282 O O . LYS A 1 687 ? 62.666 7.883 -105.482 1.00 86.56 687 LYS A O 1
ATOM 5287 N N . GLY A 1 688 ? 61.532 6.695 -107.001 1.00 79.19 688 GLY A N 1
ATOM 5288 C CA . GLY A 1 688 ? 61.694 7.671 -108.092 1.00 79.19 688 GLY A CA 1
ATOM 5289 C C . GLY A 1 688 ? 61.086 9.058 -107.822 1.00 79.19 688 GLY A C 1
ATOM 5290 O O . GLY A 1 688 ? 61.376 10.000 -108.550 1.00 79.19 688 GLY A O 1
ATOM 5291 N N . SER A 1 689 ? 60.258 9.192 -106.780 1.00 78.19 689 SER A N 1
ATOM 5292 C CA . SER A 1 689 ? 59.686 10.455 -106.297 1.00 78.19 689 SER A CA 1
ATOM 5293 C C . SER A 1 689 ? 60.481 11.109 -105.156 1.00 78.19 689 SER A C 1
ATOM 5295 O O . SER A 1 689 ? 60.103 12.191 -104.711 1.00 78.19 689 SER A O 1
ATOM 5297 N N . THR A 1 690 ? 61.542 10.473 -104.649 1.00 86.44 690 THR A N 1
ATOM 5298 C CA . THR A 1 690 ? 62.352 10.995 -103.539 1.00 86.44 690 THR A CA 1
ATOM 5299 C C . THR A 1 690 ? 63.238 12.145 -104.018 1.00 86.44 690 THR A C 1
ATOM 5301 O O . THR A 1 690 ? 64.003 12.004 -104.970 1.00 86.44 690 THR A O 1
ATOM 5304 N N . ASN A 1 691 ? 63.150 13.292 -103.345 1.00 88.81 691 ASN A N 1
ATOM 5305 C CA . ASN A 1 691 ? 63.952 14.488 -103.607 1.00 88.81 691 ASN A CA 1
ATOM 5306 C C . ASN A 1 691 ? 64.602 14.993 -102.305 1.00 88.81 691 ASN A C 1
ATOM 5308 O O . ASN A 1 691 ? 64.334 14.462 -101.228 1.00 88.81 691 ASN A O 1
ATOM 5312 N N . GLN A 1 692 ? 65.447 16.025 -102.395 1.00 88.19 692 GLN A N 1
ATOM 5313 C CA . GLN A 1 692 ? 66.150 16.565 -101.223 1.00 88.19 692 GLN A CA 1
ATOM 5314 C C . GLN A 1 692 ? 65.188 17.038 -100.120 1.00 88.19 692 GLN A C 1
ATOM 5316 O O . GLN A 1 692 ? 65.455 16.806 -98.948 1.00 88.19 692 GLN A O 1
ATOM 5321 N N . ALA A 1 693 ? 64.035 17.613 -100.482 1.00 87.25 693 ALA A N 1
ATOM 5322 C CA . ALA A 1 693 ? 63.039 18.054 -99.506 1.00 87.25 693 ALA A CA 1
ATOM 5323 C C . ALA A 1 693 ? 62.462 16.881 -98.690 1.00 87.25 693 ALA A C 1
ATOM 5325 O O . ALA A 1 693 ? 62.322 16.994 -97.477 1.00 87.25 693 ALA A O 1
ATOM 5326 N N . ALA A 1 694 ? 62.201 15.731 -99.322 1.00 86.31 694 ALA A N 1
ATOM 5327 C CA . ALA A 1 694 ? 61.741 14.529 -98.622 1.00 86.31 694 ALA A CA 1
ATOM 5328 C C . ALA A 1 694 ? 62.799 13.977 -97.643 1.00 86.31 694 ALA A C 1
ATOM 5330 O O . ALA A 1 694 ? 62.457 13.522 -96.552 1.00 86.31 694 ALA A O 1
ATOM 5331 N N . VAL A 1 695 ? 64.086 14.049 -98.007 1.00 88.06 695 VAL A N 1
ATOM 5332 C CA . VAL A 1 695 ? 65.204 13.654 -97.129 1.00 88.06 695 VAL A CA 1
ATOM 5333 C C . VAL A 1 695 ? 65.322 14.602 -95.933 1.00 88.06 695 VAL A C 1
ATOM 5335 O O . VAL A 1 695 ? 65.458 14.141 -94.799 1.00 88.06 695 VAL A O 1
ATOM 5338 N N . ASP A 1 696 ? 65.208 15.911 -96.161 1.00 90.31 696 ASP A N 1
ATOM 5339 C CA . ASP A 1 696 ? 65.279 16.923 -95.104 1.00 90.31 696 ASP A CA 1
ATOM 5340 C C . ASP A 1 696 ? 64.098 16.801 -94.121 1.00 90.31 696 ASP A C 1
ATOM 5342 O O . ASP A 1 696 ? 64.281 16.924 -92.908 1.00 90.31 696 ASP A O 1
ATOM 5346 N N . GLU A 1 697 ? 62.892 16.485 -94.609 1.00 88.38 697 GLU A N 1
ATOM 5347 C CA . GLU A 1 697 ? 61.715 16.221 -93.768 1.00 88.38 697 GLU A CA 1
ATOM 5348 C C . GLU A 1 697 ? 61.871 14.963 -92.901 1.00 88.38 697 GLU A C 1
ATOM 5350 O O . GLU A 1 697 ? 61.488 14.974 -91.725 1.00 88.38 697 GLU A O 1
ATOM 5355 N N . ALA A 1 698 ? 62.449 13.888 -93.449 1.00 87.81 698 ALA A N 1
ATOM 5356 C CA . ALA A 1 698 ? 62.747 12.671 -92.696 1.00 87.81 698 ALA A CA 1
ATOM 5357 C C . ALA A 1 698 ? 63.829 12.923 -91.634 1.00 87.81 698 ALA A C 1
ATOM 5359 O O . ALA A 1 698 ? 63.659 12.537 -90.477 1.00 87.81 698 ALA A O 1
ATOM 5360 N N . GLN A 1 699 ? 64.897 13.645 -91.985 1.00 88.69 699 GLN A N 1
ATOM 5361 C CA . GLN A 1 699 ? 65.956 14.021 -91.047 1.00 88.69 699 GLN A CA 1
ATOM 5362 C C . GLN A 1 699 ? 65.426 14.918 -89.921 1.00 88.69 699 GLN A C 1
ATOM 5364 O O . GLN A 1 699 ? 65.771 14.721 -88.756 1.00 88.69 699 GLN A O 1
ATOM 5369 N N . ALA A 1 700 ? 64.561 15.882 -90.239 1.00 88.06 700 ALA A N 1
ATOM 5370 C CA . ALA A 1 700 ? 63.933 16.744 -89.244 1.00 88.06 700 ALA A CA 1
ATOM 5371 C C . ALA A 1 700 ? 62.992 15.971 -88.306 1.00 88.06 700 ALA A C 1
ATOM 5373 O O . ALA A 1 700 ? 62.873 16.342 -87.141 1.00 88.06 700 ALA A O 1
ATOM 5374 N N . ALA A 1 701 ? 62.331 14.913 -88.788 1.00 86.19 701 ALA A N 1
ATOM 5375 C CA . ALA A 1 701 ? 61.522 14.031 -87.948 1.00 86.19 701 ALA A CA 1
ATOM 5376 C C . ALA A 1 701 ? 62.389 13.161 -87.022 1.00 86.19 701 ALA A C 1
ATOM 5378 O O . ALA A 1 701 ? 62.062 13.027 -85.850 1.00 86.19 701 ALA A O 1
ATOM 5379 N N . VAL A 1 702 ? 63.524 12.642 -87.508 1.00 86.12 702 VAL A N 1
ATOM 5380 C CA . VAL A 1 702 ? 64.485 11.879 -86.688 1.00 86.12 702 VAL A CA 1
ATOM 5381 C C . VAL A 1 702 ? 65.151 12.755 -85.625 1.00 86.12 702 VAL A C 1
ATOM 5383 O O . VAL A 1 702 ? 65.293 12.317 -84.493 1.00 86.12 702 VAL A O 1
ATOM 5386 N N . ASN A 1 703 ? 65.507 14.002 -85.948 1.00 87.81 703 ASN A N 1
ATOM 5387 C CA . ASN A 1 703 ? 66.136 14.934 -85.000 1.00 87.81 703 ASN A CA 1
ATOM 5388 C C . ASN A 1 703 ? 65.211 15.385 -83.848 1.00 87.81 703 ASN A C 1
ATOM 5390 O O . ASN A 1 703 ? 65.676 16.086 -82.951 1.00 87.81 703 ASN A O 1
ATOM 5394 N N . LYS A 1 704 ? 63.909 15.074 -83.913 1.00 81.88 704 LYS A N 1
ATOM 5395 C CA . LYS A 1 704 ? 62.929 15.376 -82.856 1.00 81.88 704 LYS A CA 1
ATOM 5396 C C . LYS A 1 704 ? 62.792 14.260 -81.817 1.00 81.88 704 LYS A C 1
ATOM 5398 O O . LYS A 1 704 ? 62.251 14.537 -80.753 1.00 81.88 704 LYS A O 1
ATOM 5403 N N . LEU A 1 705 ? 63.258 13.049 -82.137 1.00 80.69 705 LEU A N 1
ATOM 5404 C CA . LEU A 1 705 ? 63.360 11.917 -81.210 1.00 80.69 705 LEU A CA 1
ATOM 5405 C C . LEU A 1 705 ? 64.578 12.082 -80.304 1.00 80.69 705 LEU A C 1
ATOM 5407 O O . LEU A 1 705 ? 64.486 11.658 -79.130 1.00 80.69 705 LEU A O 1
#

Radius of gyration: 48.59 Å; chains: 1; bounding box: 122×74×160 Å

pLDDT: mean 81.94, std 22.74, range [23.58, 98.88]